Protein AF-0000000073350970 (afdb_homodimer)

Sequence (680 aa):
MDGVKKIGEEFYSSGGSGTGPIFPALKRLSLVNMWSLVEWMIPATVAGGVQAALPCLEELYMSWSPELRSCDALSHIPGEFHASATSLKYLTILGCSSLTSIPSLQNCTALEVLSIYKCYNVVSIILELHSLKSVFIYRCGKATVRVSWPLSRANVKDLKVKDCRKPLFFYDDDDLHGGELWPSRLQSLVSSFCNYFNSVPNGLNRRLHSLIQLEISFCQNLSHIPEDFFCGLNQLRVLKIGSFSEELEAFPGMNSIHHLGGSLKKLKIFGWKNLKSLPHQLQHLTSLVKLKIFYFDGEEFDEALPDWLANLSSLQELTICYCKNFKYLPSSTACNASPNMDGVKKIGEEFYSSGGSGTGPIFPALKRLSLVNMWSLVEWMIPATVAGGVQAALPCLEELYMSWSPELRSCDALSHIPGEFHASATSLKYLTILGCSSLTSIPSLQNCTALEVLSIYKCYNVVSIILELHSLKSVFIYRCGKATVRVSWPLSRANVKDLKVKDCRKPLFFYDDDDLHGGELWPSRLQSLVSSFCNYFNSVPNGLNRRLHSLIQLEISFCQNLSHIPEDFFCGLNQLRVLKIGSFSEELEAFPGMNSIHHLGGSLKKLKIFGWKNLKSLPHQLQHLTSLVKLKIFYFDGEEFDEALPDWLANLSSLQELTICYCKNFKYLPSSTACNASPN

Organism: Populus trichocarpa (NCBI:txid3694)

Secondary structure (DSSP, 8-state):
-----EESHHHHS-SSS--S-SSTT--EEEEE--TT--EE------TTS---SSTT--EEEEE--TTTS-----S---S---TTGGG--EEEEE--TT--SPPP-TT-TT--EEEEES-TT--EEEE--TT--EEEEES-TTPEEEE---GGG----EEEEES-SSPEEE--SS--S------TT--EEEEES--S-SBPPTTGGGG-TT-SEEEEE--TT--B--TTTTTT-TT--EEEEE---TT-SS-TT-TTGGGGTTT--EEEEE--TT--S--GGGGG-TT--EEEEE----TTS-SB--GGGGG-TT--EEEEES-TT--BPPPGGGG-----/-----EE-HHHHS-SSS--S-SSTT--EEEEE--TT--EE------TTS---SSTT--EEEEE--TTTS---------S---TTGGG--EEEEE--TT--SPPP-TT-TT--EEEEES-TT--EEEE--TT--EEEEES-TTPEEEE-S-GGG----EEEEES-SSPEEE--SS--S------TT--EEEEES--S-SBPPTTGGGG-TT-SEEEEE--TT--B--TTTTTT-TT--EEEEE---TT-SS-TT-TTGGGGTTT--EEEEE--TT--S--GGGGG-TT--EEEEE----TTS-SB--GGGGG-TT--EEEEES-TT--BPPPSGGG-----

pLDDT: mean 75.43, std 18.48, range [21.09, 98.69]

Nearest PDB structures (foldseek):
  3zyi-assembly1_A  TM=5.282E-01  e=8.099E-05  Homo sapiens
  7t9i-assembly1_R  TM=5.769E-01  e=1.220E-02  Homo sapiens
  5o0o-assembly1_D  TM=5.658E-01  e=1.280E-02  Mus musculus
  7utz-assembly1_R  TM=4.359E-01  e=6.598E-03  Homo sapiens
  8fvu-assembly1_B  TM=2.741E-01  e=6.393E-02  Homo sapiens

Foldseek 3Di:
DAFAQEAEPVVLDPVDPDLDAPCAPDAEDAAEQSLRHAEYAQYAPPPPRRPRNYQRHAEYHYEHAVPPDVSLGPLDHDDANHLRLCRHAYYEDYQQCNHQADHDCVSNQNHAEYYYYNNQNHQEAEAAHLNYAEYEYENNANYAYEYAYCLVRRNHAYYAHEQYAYDYHYDNVPDPPPPPSDRLNHAYYYYYNYQPDQEDDPCPLVSPLNYQEYADENHQNHDEYALCNCPNNAQHAYYHYDDYHPVDQEDHNLNNVLSNLPHYAEYEYEYDQNHQEDPPSCLNNLNYAEYEYYQQAHPNHDLDHEQSVVSNVNHNYYHYYNHPSPPYYHDPPPPPPDPD/DAFAQEAEPVVLDPVDPDLDAPCAPDAEDAAEQSLNHQEYDQYAPPPPRRPRNYQRHAEYHYEHAVPPDVSLGPLDHDDAVHLRLCRHAYYEDYQQCNHQADHDCVSNQNHAEYYYYNNQNHQEAEAAHQNYAEYEYENNANYAYEYAYCLVRRNHAYYEHEQYAYDYHYDNVPDPPPPRSDRLNHAYYYYYNYQPDQEDDPCPLVSPLNYQEYADENHQNHDEYALCNCPNNAQHAYYHYDDYHPVDQEDHNLNNVLSNLPHYAEYEYEYDQNHQEDPPSCLNNLNYAEYEYYQQAHPNHDLDHALSVVSNVNHNYYHYYNHPSPNYYHDNPPPPPDPD

Radius of gyration: 28.52 Å; Cα contacts (8 Å, |Δi|>4): 1911; chains: 2; bounding box: 85×72×52 Å

Solvent-accessible surface area (backbone atoms only — not comparable to full-atom values): 31911 Å² total; per-residue (Å²): 137,86,26,21,35,49,38,37,55,69,30,51,40,38,80,46,90,68,71,68,44,41,37,68,46,23,27,32,45,34,45,30,37,47,55,31,30,33,32,48,39,62,61,50,48,48,88,89,71,53,52,44,38,52,70,44,31,27,32,42,37,39,34,31,69,51,90,80,48,83,45,67,26,41,38,41,57,55,58,55,52,21,73,47,39,46,50,26,27,35,42,35,43,28,27,34,47,40,18,44,57,70,57,55,58,81,39,31,65,45,25,27,34,42,35,42,30,42,24,46,45,19,44,49,45,77,47,67,65,60,48,30,29,32,40,37,38,30,38,25,43,55,19,37,38,34,35,53,36,56,48,91,59,45,52,37,28,32,44,33,41,28,36,27,58,43,60,80,40,63,44,47,88,78,67,74,68,75,70,83,62,59,39,59,58,25,28,30,43,35,41,29,45,32,55,62,42,46,52,56,66,86,65,52,33,76,40,33,46,49,20,30,33,42,31,48,22,46,17,53,45,26,69,43,40,50,51,60,45,40,42,64,32,61,50,25,30,34,41,32,38,33,21,48,21,68,85,38,51,60,78,61,31,49,80,23,47,51,63,29,18,81,39,28,31,34,40,36,41,34,39,40,65,50,28,37,63,78,67,72,55,60,42,50,33,38,48,22,30,32,44,34,43,32,36,49,46,9,89,68,21,55,41,44,45,58,41,49,60,43,48,32,61,47,26,28,32,43,34,45,28,41,31,36,35,45,47,29,51,37,30,50,64,70,69,76,72,73,88,119,136,85,26,24,35,51,38,37,55,68,30,50,42,35,82,46,90,70,73,66,45,42,37,67,47,22,28,32,43,33,44,30,37,46,55,32,28,31,32,50,39,62,61,50,49,49,86,88,72,54,53,44,40,51,70,44,31,27,32,42,37,39,34,31,68,50,89,84,48,84,43,65,28,41,40,40,57,55,60,55,52,21,72,49,39,46,50,26,26,35,42,36,43,28,25,35,46,40,19,45,57,69,56,55,58,80,38,31,66,44,25,26,34,44,35,42,30,42,23,47,44,20,44,49,44,76,44,66,65,60,47,30,29,30,41,38,40,30,38,24,44,55,20,38,37,37,36,53,36,57,47,90,61,44,51,37,28,32,44,35,42,28,36,26,58,41,60,80,40,63,46,49,86,78,68,76,66,76,70,81,64,61,40,59,58,24,27,30,42,35,42,28,44,33,55,61,43,46,52,56,66,84,66,51,32,77,39,33,47,49,20,31,33,43,32,48,22,45,17,52,45,26,69,42,41,51,52,59,47,39,42,64,32,61,49,24,29,35,40,32,38,34,22,46,21,68,84,40,53,60,79,60,34,50,80,22,47,50,63,29,19,83,38,28,31,35,40,36,40,34,40,38,63,50,28,36,62,78,70,73,56,58,43,50,33,37,48,23,30,33,42,33,44,31,36,51,46,10,88,67,23,56,42,44,43,57,37,50,60,42,49,33,62,47,26,26,31,44,33,46,27,40,31,37,34,44,46,28,51,37,29,50,64,64,71,78,69,72,90,118

Structure (mmCIF, N/CA/C/O backbone):
data_AF-0000000073350970-model_v1
#
loop_
_entity.id
_entity.type
_entity.pdbx_description
1 polymer 'Uncharacterized protein'
#
loop_
_atom_site.group_PDB
_atom_site.id
_atom_site.type_symbol
_atom_site.label_atom_id
_atom_site.label_alt_id
_atom_site.label_comp_id
_atom_site.label_asym_id
_atom_site.label_entity_id
_atom_site.label_seq_id
_atom_site.pdbx_PDB_ins_code
_atom_site.Cartn_x
_atom_site.Cartn_y
_atom_site.Cartn_z
_atom_site.occupancy
_atom_site.B_iso_or_equiv
_atom_site.auth_seq_id
_atom_site.auth_comp_id
_atom_site.auth_asym_id
_atom_site.auth_atom_id
_atom_site.pdbx_PDB_model_num
ATOM 1 N N . MET A 1 1 ? -26.969 -4.918 -21.438 1 34.41 1 MET A N 1
ATOM 2 C CA . MET A 1 1 ? -27.656 -5.699 -20.406 1 34.41 1 MET A CA 1
ATOM 3 C C . MET A 1 1 ? -27.188 -5.32 -19.016 1 34.41 1 MET A C 1
ATOM 5 O O . MET A 1 1 ? -25.984 -5.121 -18.797 1 34.41 1 MET A O 1
ATOM 9 N N . ASP A 1 2 ? -28.047 -4.82 -18.062 1 42.97 2 ASP A N 1
ATOM 10 C CA . ASP A 1 2 ? -28 -3.879 -16.953 1 42.97 2 ASP A CA 1
ATOM 11 C C . ASP A 1 2 ? -27.453 -4.543 -15.688 1 42.97 2 ASP A C 1
ATOM 13 O O . ASP A 1 2 ? -27.938 -5.598 -15.273 1 42.97 2 ASP A O 1
ATOM 17 N N . GLY A 1 3 ? -26.219 -4.562 -15.391 1 50.25 3 GLY A N 1
ATOM 18 C CA . GLY A 1 3 ? -25.531 -5.047 -14.203 1 50.25 3 GLY A CA 1
ATOM 19 C C . GLY A 1 3 ? -26.266 -4.75 -12.914 1 50.25 3 GLY A C 1
ATOM 20 O O . GLY A 1 3 ? -27.328 -4.117 -12.938 1 50.25 3 GLY A O 1
ATOM 21 N N . VAL A 1 4 ? -25.969 -5.348 -11.82 1 55.94 4 VAL A N 1
ATOM 22 C CA . VAL A 1 4 ? -26.625 -5.195 -10.523 1 55.94 4 VAL A CA 1
ATOM 23 C C . VAL A 1 4 ? -26.828 -3.711 -10.227 1 55.94 4 VAL A C 1
ATOM 25 O O . VAL A 1 4 ? -25.859 -2.959 -10.109 1 55.94 4 VAL A O 1
ATOM 28 N N . LYS A 1 5 ? -28.094 -3.424 -10.352 1 61.62 5 LYS A N 1
ATOM 29 C CA . LYS A 1 5 ? -28.406 -2.012 -10.141 1 61.62 5 LYS A CA 1
ATOM 30 C C . LYS A 1 5 ? -28.719 -1.733 -8.672 1 61.62 5 LYS A C 1
ATOM 32 O O . LYS A 1 5 ? -28.5 -0.621 -8.188 1 61.62 5 LYS A O 1
ATOM 37 N N . LYS A 1 6 ? -29.312 -2.881 -8.055 1 60.69 6 LYS A N 1
ATOM 38 C CA . LYS A 1 6 ? -29.75 -2.631 -6.684 1 60.69 6 LYS A CA 1
ATOM 39 C C . LYS A 1 6 ? -29.359 -3.787 -5.766 1 60.69 6 LYS A C 1
ATOM 41 O O . LYS A 1 6 ? -29.531 -4.953 -6.129 1 60.69 6 LYS A O 1
ATOM 46 N N . ILE A 1 7 ? -28.594 -3.449 -4.801 1 61.44 7 ILE A N 1
ATOM 47 C CA . ILE A 1 7 ? -28.391 -4.414 -3.723 1 61.44 7 ILE A CA 1
ATOM 48 C C . ILE A 1 7 ? -29.375 -4.117 -2.582 1 61.44 7 ILE A C 1
ATOM 50 O O . ILE A 1 7 ? -29.266 -3.078 -1.927 1 61.44 7 ILE A O 1
ATOM 54 N N . GLY A 1 8 ? -30.531 -4.719 -2.688 1 58.44 8 GLY A N 1
ATOM 55 C CA . GLY A 1 8 ? -31.547 -4.559 -1.656 1 58.44 8 GLY A CA 1
ATOM 56 C C . GLY A 1 8 ? -31.812 -5.836 -0.876 1 58.44 8 GLY A C 1
ATOM 57 O O . GLY A 1 8 ? -30.938 -6.703 -0.785 1 58.44 8 GLY A O 1
ATOM 58 N N . GLU A 1 9 ? -32.969 -5.934 -0.217 1 57.69 9 GLU A N 1
ATOM 59 C CA . GLU A 1 9 ? -33.438 -7.043 0.614 1 57.69 9 GLU A CA 1
ATOM 60 C C . GLU A 1 9 ? -33.281 -8.375 -0.115 1 57.69 9 GLU A C 1
ATOM 62 O O . GLU A 1 9 ? -32.938 -9.391 0.498 1 57.69 9 GLU A O 1
ATOM 67 N N . GLU A 1 10 ? -33.5 -8.195 -1.352 1 55.75 10 GLU A N 1
ATOM 68 C CA . GLU A 1 10 ? -33.469 -9.398 -2.178 1 55.75 10 GLU A CA 1
ATOM 69 C C . GLU A 1 10 ? -32.094 -10 -2.25 1 55.75 10 GLU A C 1
ATOM 71 O O . GLU A 1 10 ? -31.938 -11.211 -2.459 1 55.75 10 GLU A O 1
ATOM 76 N N . PHE A 1 11 ? -31.141 -9.062 -2.072 1 58.06 11 PHE A N 1
ATOM 77 C CA . PHE A 1 11 ? -29.75 -9.492 -2.127 1 58.06 11 PHE A CA 1
ATOM 78 C C . PHE A 1 11 ? -29.391 -10.352 -0.919 1 58.06 11 PHE A C 1
ATOM 80 O O . PHE A 1 11 ? -28.562 -11.25 -1.015 1 58.06 11 PHE A O 1
ATOM 87 N N . TYR A 1 12 ? -30.156 -9.906 0.062 1 54.31 12 TYR A N 1
ATOM 88 C CA . TYR A 1 12 ? -29.844 -10.539 1.337 1 54.31 12 TYR A CA 1
ATOM 89 C C . TYR A 1 12 ? -30.859 -11.633 1.673 1 54.31 12 TYR A C 1
ATOM 91 O O . TYR A 1 12 ? -30.672 -12.391 2.627 1 54.31 12 TYR A O 1
ATOM 99 N N . SER A 1 13 ? -32.156 -11.57 1.002 1 49.06 13 SER A N 1
ATOM 100 C CA . SER A 1 13 ? -33.25 -12.484 1.343 1 49.06 13 SER A CA 1
ATOM 101 C C . SER A 1 13 ? -33.062 -13.844 0.676 1 49.06 13 SER A C 1
ATOM 103 O O . SER A 1 13 ? -32.594 -13.922 -0.458 1 49.06 13 SER A O 1
ATOM 105 N N . SER A 1 14 ? -32.688 -14.805 1.421 1 43.72 14 SER A N 1
ATOM 106 C CA . SER A 1 14 ? -32.75 -16.188 0.979 1 43.72 14 SER A CA 1
ATOM 107 C C . SER A 1 14 ? -34.062 -16.484 0.232 1 43.72 14 SER A C 1
ATOM 109 O O . SER A 1 14 ? -35.125 -16.125 0.693 1 43.72 14 SER A O 1
ATOM 111 N N . GLY A 1 15 ? -34.219 -16.219 -1.058 1 41.06 15 GLY A N 1
ATOM 112 C CA . GLY A 1 15 ? -35.438 -16.781 -1.586 1 41.06 15 GLY A CA 1
ATOM 113 C C . GLY A 1 15 ? -36.031 -17.906 -0.727 1 41.06 15 GLY A C 1
ATOM 114 O O . GLY A 1 15 ? -37.125 -18.406 -0.992 1 41.06 15 GLY A O 1
ATOM 115 N N . GLY A 1 16 ? -35.062 -19.078 -0.448 1 39.28 16 GLY A N 1
ATOM 116 C CA . GLY A 1 16 ? -35.75 -20.203 0.184 1 39.28 16 GLY A CA 1
ATOM 117 C C . GLY A 1 16 ? -36.312 -19.844 1.542 1 39.28 16 GLY A C 1
ATOM 118 O O . GLY A 1 16 ? -36.031 -18.797 2.096 1 39.28 16 GLY A O 1
ATOM 119 N N . SER A 1 17 ? -37.25 -20.641 2.002 1 40.5 17 SER A N 1
ATOM 120 C CA . SER A 1 17 ? -38.031 -20.75 3.23 1 40.5 17 SER A CA 1
ATOM 121 C C . SER A 1 17 ? -37.156 -20.578 4.461 1 40.5 17 SER A C 1
ATOM 123 O O . SER A 1 17 ? -37.656 -20.516 5.586 1 40.5 17 SER A O 1
ATOM 125 N N . GLY A 1 18 ? -35.688 -20.938 4.48 1 44.78 18 GLY A N 1
ATOM 126 C CA . GLY A 1 18 ? -35.094 -21.047 5.797 1 44.78 18 GLY A CA 1
ATOM 127 C C . GLY A 1 18 ? -34.594 -19.703 6.328 1 44.78 18 GLY A C 1
ATOM 128 O O . GLY A 1 18 ? -34.375 -18.766 5.559 1 44.78 18 GLY A O 1
ATOM 129 N N . THR A 1 19 ? -34.938 -19.266 7.57 1 49.09 19 THR A N 1
ATOM 130 C CA . THR A 1 19 ? -34.875 -18.156 8.523 1 49.09 19 THR A CA 1
ATOM 131 C C . THR A 1 19 ? -33.406 -17.812 8.828 1 49.09 19 THR A C 1
ATOM 133 O O . THR A 1 19 ? -33.125 -16.922 9.641 1 49.09 19 THR A O 1
ATOM 136 N N . GLY A 1 20 ? -32.281 -18.609 8.266 1 57.03 20 GLY A N 1
ATOM 137 C CA . GLY A 1 20 ? -31 -18.281 8.891 1 57.03 20 GLY A CA 1
ATOM 138 C C . GLY A 1 20 ? -30.156 -17.344 8.047 1 57.03 20 GLY A C 1
ATOM 139 O O . GLY A 1 20 ? -30.469 -17.109 6.879 1 57.03 20 GLY A O 1
ATOM 140 N N . PRO A 1 21 ? -29.156 -16.688 8.672 1 62.91 21 PRO A N 1
ATOM 141 C CA . PRO A 1 21 ? -28.266 -15.75 7.984 1 62.91 21 PRO A CA 1
ATOM 142 C C . PRO A 1 21 ? -27.422 -16.422 6.906 1 62.91 21 PRO A C 1
ATOM 144 O O . PRO A 1 21 ? -27.031 -17.594 7.051 1 62.91 21 PRO A O 1
ATOM 147 N N . ILE A 1 22 ? -27.297 -15.906 5.633 1 65.25 22 ILE A N 1
ATOM 148 C CA . ILE A 1 22 ? -26.516 -16.391 4.504 1 65.25 22 ILE A CA 1
ATOM 149 C C . ILE A 1 22 ? -25.031 -16.484 4.895 1 65.25 22 ILE A C 1
ATOM 151 O O . ILE A 1 22 ? -24.359 -17.469 4.609 1 65.25 22 ILE A O 1
ATOM 155 N N . PHE A 1 23 ? -24.453 -15.367 5.566 1 74.5 23 PHE A N 1
ATOM 156 C CA . PHE A 1 23 ? -23.078 -15.344 6.035 1 74.5 23 PHE A CA 1
ATOM 157 C C . PHE A 1 23 ? -23.016 -15.047 7.527 1 74.5 23 PHE A C 1
ATOM 159 O O . PHE A 1 23 ? -22.766 -13.914 7.934 1 74.5 23 PHE A O 1
ATOM 166 N N . PRO A 1 24 ? -23.234 -16.094 8.266 1 75 24 PRO A N 1
ATOM 167 C CA . PRO A 1 24 ? -23.375 -15.859 9.703 1 75 24 PRO A CA 1
ATOM 168 C C . PRO A 1 24 ? -22.109 -15.32 10.352 1 75 24 PRO A C 1
ATOM 170 O O . PRO A 1 24 ? -22.172 -14.656 11.391 1 75 24 PRO A O 1
ATOM 173 N N . ALA A 1 25 ? -20.969 -15.555 9.625 1 83.38 25 ALA A N 1
ATOM 174 C CA . ALA A 1 25 ? -19.719 -15.156 10.273 1 83.38 25 ALA A CA 1
ATOM 175 C C . ALA A 1 25 ? -19.062 -14 9.523 1 83.38 25 ALA A C 1
ATOM 177 O O . ALA A 1 25 ? -17.953 -13.586 9.875 1 83.38 25 ALA A O 1
ATOM 178 N N . LEU A 1 26 ? -19.688 -13.398 8.594 1 84.81 26 LEU A N 1
ATOM 179 C CA . LEU A 1 26 ? -19.062 -12.383 7.746 1 84.81 26 LEU A CA 1
ATOM 180 C C . LEU A 1 26 ? -18.844 -11.086 8.516 1 84.81 26 LEU A C 1
ATOM 182 O O . LEU A 1 26 ? -19.781 -10.516 9.055 1 84.81 26 LEU A O 1
ATOM 186 N N . LYS A 1 27 ? -17.656 -10.734 8.523 1 89.94 27 LYS A N 1
ATOM 187 C CA . LYS A 1 27 ? -17.312 -9.523 9.258 1 89.94 27 LYS A CA 1
ATOM 188 C C . LYS A 1 27 ? -16.953 -8.383 8.305 1 89.94 27 LYS A C 1
ATOM 190 O O . LYS A 1 27 ? -17.172 -7.215 8.633 1 89.94 27 LYS A O 1
ATOM 195 N N . ARG A 1 28 ? -16.469 -8.758 7.191 1 92.25 28 ARG A N 1
ATOM 196 C CA . ARG A 1 28 ? -16.031 -7.746 6.238 1 92.25 28 ARG A CA 1
ATOM 197 C C . ARG A 1 28 ? -16.594 -8.031 4.848 1 92.25 28 ARG A C 1
ATOM 199 O O . ARG A 1 28 ? -16.438 -9.133 4.32 1 92.25 28 ARG A O 1
ATOM 206 N N . LEU A 1 29 ? -17.25 -7.027 4.324 1 86.56 29 LEU A N 1
ATOM 207 C CA . LEU A 1 29 ? -17.766 -7.102 2.965 1 86.56 29 LEU A CA 1
ATOM 208 C C . LEU A 1 29 ? -17.203 -5.984 2.1 1 86.56 29 LEU A C 1
ATOM 210 O O . LEU A 1 29 ? -17.25 -4.812 2.482 1 86.56 29 LEU A O 1
ATOM 214 N N . SER A 1 30 ? -16.578 -6.32 1.065 1 88.81 30 SER A N 1
ATOM 215 C CA . SER A 1 30 ? -16.016 -5.355 0.124 1 88.81 30 SER A CA 1
ATOM 216 C C . SER A 1 30 ? -16.656 -5.484 -1.252 1 88.81 30 SER A C 1
ATOM 218 O O . SER A 1 30 ? -16.641 -6.559 -1.857 1 88.81 30 SER A O 1
ATOM 220 N N . LEU A 1 31 ? -17.25 -4.461 -1.691 1 82.19 31 LEU A N 1
ATOM 221 C CA . LEU A 1 31 ? -17.828 -4.363 -3.027 1 82.19 31 LEU A CA 1
ATOM 222 C C . LEU A 1 31 ? -17.031 -3.402 -3.896 1 82.19 31 LEU A C 1
ATOM 224 O O . LEU A 1 31 ? -17.031 -2.193 -3.654 1 82.19 31 LEU A O 1
ATOM 228 N N . VAL A 1 32 ? -16.359 -3.977 -4.875 1 82.38 32 VAL A N 1
ATOM 229 C CA . VAL A 1 32 ? -15.43 -3.172 -5.656 1 82.38 32 VAL A CA 1
ATOM 230 C C . VAL A 1 32 ? -15.836 -3.199 -7.129 1 82.38 32 VAL A C 1
ATOM 232 O O . VAL A 1 32 ? -16.062 -4.27 -7.695 1 82.38 32 VAL A O 1
ATOM 235 N N . ASN A 1 33 ? -16.031 -1.998 -7.715 1 78 33 ASN A N 1
ATOM 236 C CA . ASN A 1 33 ? -16.297 -1.802 -9.133 1 78 33 ASN A CA 1
ATOM 237 C C . ASN A 1 33 ? -17.531 -2.598 -9.586 1 78 33 ASN A C 1
ATOM 239 O O . ASN A 1 33 ? -17.469 -3.322 -10.578 1 78 33 ASN A O 1
ATOM 243 N N . MET A 1 34 ? -18.469 -2.441 -8.734 1 72.19 34 MET A N 1
ATOM 244 C CA . MET A 1 34 ? -19.766 -2.949 -9.148 1 72.19 34 MET A CA 1
ATOM 245 C C . MET A 1 34 ? -20.5 -1.922 -10 1 72.19 34 MET A C 1
ATOM 247 O O . MET A 1 34 ? -21.406 -1.24 -9.516 1 72.19 34 MET A O 1
ATOM 251 N N . TRP A 1 35 ? -20.156 -1.817 -11.234 1 64.44 35 TRP A N 1
ATOM 252 C CA . TRP A 1 35 ? -20.469 -0.696 -12.109 1 64.44 35 TRP A CA 1
ATOM 253 C C . TRP A 1 35 ? -21.969 -0.587 -12.328 1 64.44 35 TRP A C 1
ATOM 255 O O . TRP A 1 35 ? -22.5 0.501 -12.594 1 64.44 35 TRP A O 1
ATOM 265 N N . SER A 1 36 ? -22.656 -1.612 -12.227 1 62.97 36 SER A N 1
ATOM 266 C CA . SER A 1 36 ? -24.078 -1.559 -12.523 1 62.97 36 SER A CA 1
ATOM 267 C C . SER A 1 36 ? -24.891 -1.263 -11.273 1 62.97 36 SER A C 1
ATOM 269 O O . SER A 1 36 ? -26.109 -1.073 -11.344 1 62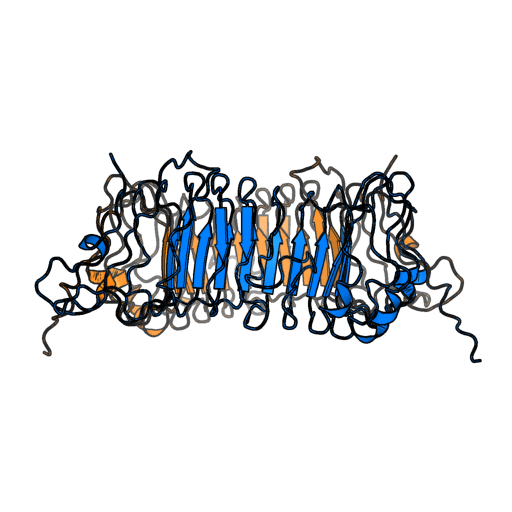.97 36 SER A O 1
ATOM 271 N N . LEU A 1 37 ? -24.094 -1.132 -10.148 1 64.5 37 LEU A N 1
ATOM 272 C CA . LEU A 1 37 ? -24.812 -0.948 -8.891 1 64.5 37 LEU A CA 1
ATOM 273 C C . LEU A 1 37 ? -25.25 0.503 -8.727 1 64.5 37 LEU A C 1
ATOM 275 O O . LEU A 1 37 ? -24.422 1.413 -8.742 1 64.5 37 LEU A O 1
ATOM 279 N N . VAL A 1 38 ? -26.531 0.723 -8.742 1 63 38 VAL A N 1
ATOM 280 C CA . VAL A 1 38 ? -27.078 2.072 -8.641 1 63 38 VAL A CA 1
ATOM 281 C C . VAL A 1 38 ? -27.531 2.334 -7.203 1 63 38 VAL A C 1
ATOM 283 O O . VAL A 1 38 ? -27.453 3.467 -6.719 1 63 38 VAL A O 1
ATOM 286 N N . GLU A 1 39 ? -28.047 1.28 -6.582 1 61.38 39 GLU A N 1
ATOM 287 C CA . GLU A 1 39 ? -28.578 1.45 -5.234 1 61.38 39 GLU A CA 1
ATOM 288 C C . GLU A 1 39 ? -28.109 0.325 -4.312 1 61.38 39 GLU A C 1
ATOM 290 O O . GLU A 1 39 ? -28.109 -0.843 -4.707 1 61.38 39 GLU A O 1
ATOM 295 N N . TRP A 1 40 ? -27.578 0.795 -3.205 1 62.94 40 TRP A N 1
ATOM 296 C CA . TRP A 1 40 ? -27.188 -0.178 -2.191 1 62.94 40 TRP A CA 1
ATOM 297 C C . TRP A 1 40 ? -28 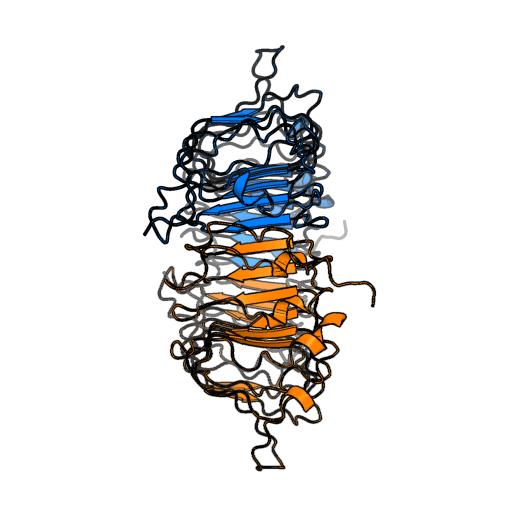0.015 -0.914 1 62.94 40 TRP A C 1
ATOM 299 O O . TRP A 1 40 ? -28.172 1.142 -0.445 1 62.94 40 TRP A O 1
ATOM 309 N N . MET A 1 41 ? -28.859 -0.946 -0.668 1 58.66 41 MET A N 1
ATOM 310 C CA . MET A 1 41 ? -29.594 -0.885 0.589 1 58.66 41 MET A CA 1
ATOM 311 C C . MET A 1 41 ? -29.062 -1.901 1.588 1 58.66 41 MET A C 1
ATOM 313 O O . MET A 1 41 ? -28.797 -3.051 1.229 1 58.66 41 MET A O 1
ATOM 317 N N . ILE A 1 42 ? -28.5 -1.515 2.637 1 55.12 42 ILE A N 1
ATOM 318 C CA . ILE A 1 42 ? -28.125 -2.418 3.717 1 55.12 42 ILE A CA 1
ATOM 319 C C . ILE A 1 42 ? -29.375 -3 4.371 1 55.12 42 ILE A C 1
ATOM 321 O O . ILE A 1 42 ? -30.344 -2.275 4.637 1 55.12 42 ILE A O 1
ATOM 325 N N . PRO A 1 43 ? -29.516 -4.324 4.402 1 50.38 43 PRO A N 1
ATOM 326 C CA . PRO A 1 43 ? -30.75 -4.93 4.895 1 50.38 43 PRO A CA 1
ATOM 327 C C . PRO A 1 43 ? -31.172 -4.391 6.258 1 50.38 43 PRO A C 1
ATOM 329 O O . PRO A 1 43 ? -30.328 -4.113 7.105 1 50.38 43 PRO A O 1
ATOM 332 N N . ALA A 1 44 ? -32.281 -3.607 6.238 1 45.22 44 ALA A N 1
ATOM 333 C CA . ALA A 1 44 ? -33 -3.256 7.469 1 45.22 44 ALA A CA 1
ATOM 334 C C . ALA A 1 44 ? -33.281 -4.496 8.312 1 45.22 44 ALA A C 1
ATOM 336 O O . ALA A 1 44 ? -33.438 -5.598 7.777 1 45.22 44 ALA A O 1
ATOM 337 N N . THR A 1 45 ? -32.625 -4.543 9.508 1 46.44 45 THR A N 1
ATOM 338 C CA . THR A 1 45 ? -33.25 -5.539 10.375 1 46.44 45 THR A CA 1
ATOM 339 C C . THR A 1 45 ? -34.75 -5.586 10.164 1 46.44 45 THR A C 1
ATOM 341 O O . THR A 1 45 ? -35.406 -4.543 10.125 1 46.44 45 THR A O 1
ATOM 344 N N . VAL A 1 46 ? -35.219 -6.406 9.266 1 41.31 46 VAL A N 1
ATOM 345 C CA . VAL A 1 46 ? -36.656 -6.504 9.117 1 41.31 46 VAL A CA 1
ATOM 346 C C . VAL A 1 46 ? -37.312 -6.59 10.5 1 41.31 46 VAL A C 1
ATOM 348 O O . VAL A 1 46 ? -36.812 -7.285 11.383 1 41.31 46 VAL A O 1
ATOM 351 N N . ALA A 1 47 ? -38.094 -5.684 10.93 1 38.94 47 ALA A N 1
ATOM 352 C CA . ALA A 1 47 ? -38.906 -5.762 12.141 1 38.94 47 ALA A CA 1
ATOM 353 C C . ALA A 1 47 ? -39.25 -7.211 12.469 1 38.94 47 ALA A C 1
ATOM 355 O O . ALA A 1 47 ? -39.344 -7.586 13.641 1 38.94 47 ALA A O 1
ATOM 356 N N . GLY A 1 48 ? -39.969 -8.016 11.664 1 40.69 48 GLY A N 1
ATOM 357 C CA . GLY A 1 48 ? -40.844 -9.141 11.898 1 40.69 48 GLY A CA 1
ATOM 358 C C . GLY A 1 48 ? -40.125 -10.477 11.883 1 40.69 48 GLY A C 1
ATOM 359 O O . GLY A 1 48 ? -40.719 -11.5 11.539 1 40.69 48 GLY A O 1
ATOM 360 N N . GLY A 1 49 ? -38.781 -10.766 12.422 1 41.94 49 GLY A N 1
ATOM 361 C CA . GLY A 1 49 ? -38.125 -12.047 12.586 1 41.94 49 GLY A CA 1
ATOM 362 C C . GLY A 1 49 ? -37.031 -12.281 11.57 1 41.94 49 GLY A C 1
ATOM 363 O O . GLY A 1 49 ? -36.469 -13.383 11.492 1 41.94 49 GLY A O 1
ATOM 364 N N . VAL A 1 50 ? -37.062 -11.672 10.438 1 43.81 50 VAL A N 1
ATOM 365 C CA . VAL A 1 50 ? -36.094 -12.008 9.398 1 43.81 50 VAL A CA 1
ATOM 366 C C . VAL A 1 50 ? -34.688 -11.602 9.859 1 43.81 50 VAL A C 1
ATOM 368 O O . VAL A 1 50 ? -34.469 -10.453 10.25 1 43.81 50 VAL A O 1
ATOM 371 N N . GLN A 1 51 ? -33.875 -12.555 10.398 1 49.31 51 GLN A N 1
ATOM 372 C CA . GLN A 1 51 ? -32.469 -12.516 10.82 1 49.31 51 GLN A CA 1
ATOM 373 C C . GLN A 1 51 ? -31.641 -11.695 9.852 1 49.31 51 GLN A C 1
ATOM 375 O O . GLN A 1 51 ? -31.844 -11.766 8.633 1 49.31 51 GLN A O 1
ATOM 380 N N . ALA A 1 52 ? -30.969 -10.727 10.297 1 57.88 52 ALA A N 1
ATOM 381 C CA . ALA A 1 52 ? -30.016 -9.867 9.609 1 57.88 52 ALA A CA 1
ATOM 382 C C . ALA A 1 52 ? -29.125 -10.68 8.664 1 57.88 52 ALA A C 1
ATOM 384 O O . ALA A 1 52 ? -28.609 -11.742 9.039 1 57.88 52 ALA A O 1
ATOM 385 N N . ALA A 1 53 ? -29.203 -10.484 7.32 1 62.88 53 ALA A N 1
ATOM 386 C CA . ALA A 1 53 ? -28.391 -11.164 6.316 1 62.88 53 ALA A CA 1
ATOM 387 C C . ALA A 1 53 ? -26.922 -11.172 6.711 1 62.88 53 ALA A C 1
ATOM 389 O O . ALA A 1 53 ? -26.219 -12.164 6.508 1 62.88 53 ALA A O 1
ATOM 390 N N . LEU A 1 54 ? -26.453 -10.031 7.477 1 71.62 54 LEU A N 1
ATOM 391 C CA . LEU A 1 54 ? -25.062 -9.906 7.887 1 71.62 54 LEU A CA 1
ATOM 392 C C . LEU A 1 54 ? -24.953 -9.453 9.336 1 71.62 54 LEU A C 1
ATOM 394 O O . LEU A 1 54 ? -24.531 -8.328 9.617 1 71.62 54 LEU A O 1
ATOM 398 N N . PRO A 1 55 ? -25.344 -10.297 10.234 1 73.19 55 PRO A N 1
ATOM 399 C CA . PRO A 1 55 ? -25.453 -9.891 11.633 1 73.19 55 PRO A CA 1
ATOM 400 C C . PRO A 1 55 ? -24.109 -9.492 12.242 1 73.19 55 PRO A C 1
ATOM 402 O O . PRO A 1 55 ? -24.062 -8.711 13.195 1 73.19 55 PRO A O 1
ATOM 405 N N . CYS A 1 56 ? -23.031 -9.953 11.641 1 79.5 56 CYS A N 1
ATOM 406 C CA . CYS A 1 56 ? -21.719 -9.719 12.25 1 79.5 56 CYS A CA 1
ATOM 407 C C . CYS A 1 56 ? -20.891 -8.742 11.422 1 79.5 56 CYS A C 1
ATOM 409 O O . CYS A 1 56 ? -19.688 -8.609 11.633 1 79.5 56 CYS A O 1
ATOM 411 N N . LEU A 1 57 ? -21.5 -8.008 10.547 1 82.31 57 LEU A N 1
ATOM 412 C CA . LEU A 1 57 ? -20.734 -7.141 9.656 1 82.31 57 LEU A CA 1
ATOM 413 C C . LEU A 1 57 ? -20.125 -5.977 10.43 1 82.31 57 LEU A C 1
ATOM 415 O O . LEU A 1 57 ? -20.844 -5.195 11.055 1 82.31 57 LEU A O 1
ATOM 419 N N . GLU A 1 58 ? -18.906 -5.93 10.336 1 90.44 58 GLU A N 1
ATOM 420 C CA . GLU A 1 58 ? -18.188 -4.879 11.055 1 90.44 58 GLU A CA 1
ATOM 421 C C . GLU A 1 58 ? -17.547 -3.885 10.094 1 90.44 58 GLU A C 1
ATOM 423 O O . GLU A 1 58 ? -17.328 -2.725 10.445 1 90.44 58 GLU A O 1
ATOM 428 N N . GLU A 1 59 ? -17.25 -4.352 8.953 1 92.31 59 GLU A N 1
ATOM 429 C CA . GLU A 1 59 ? -16.547 -3.51 7.996 1 92.31 59 GLU A CA 1
ATOM 430 C C . GLU A 1 59 ? -17.188 -3.578 6.613 1 92.31 59 GLU A C 1
ATOM 432 O O . GLU A 1 59 ? -17.406 -4.668 6.078 1 92.31 59 GLU A O 1
ATOM 437 N N . LEU A 1 60 ? -17.5 -2.422 6.133 1 86.19 60 LEU A N 1
ATOM 438 C CA . LEU A 1 60 ? -18.031 -2.297 4.781 1 86.19 60 LEU A CA 1
ATOM 439 C C . LEU A 1 60 ? -17.125 -1.422 3.918 1 86.19 60 LEU A C 1
ATOM 441 O O . LEU A 1 60 ? -16.797 -0.299 4.301 1 86.19 60 LEU A O 1
ATOM 445 N N . TYR A 1 61 ? -16.719 -2.006 2.865 1 88.75 61 TYR A N 1
ATOM 446 C CA . TYR A 1 61 ? -15.859 -1.312 1.911 1 88.75 61 TYR A CA 1
ATOM 447 C C . TYR A 1 61 ? -16.516 -1.243 0.537 1 88.75 61 TYR A C 1
ATOM 449 O O . TYR A 1 61 ? -16.828 -2.275 -0.057 1 88.75 61 TYR A O 1
ATOM 457 N N . MET A 1 62 ? -16.703 -0.079 0.041 1 82.19 62 MET A N 1
ATOM 458 C CA . MET A 1 62 ? -17.281 0.146 -1.285 1 82.19 62 MET A CA 1
ATOM 459 C C . MET A 1 62 ? -16.328 0.98 -2.146 1 82.19 62 MET A C 1
ATOM 461 O O . MET A 1 62 ? -15.906 2.062 -1.738 1 82.19 62 MET A O 1
ATOM 465 N N . SER A 1 63 ? -15.977 0.469 -3.334 1 81.81 63 SER A N 1
ATOM 466 C CA . SER A 1 63 ? -15.016 1.184 -4.168 1 81.81 63 SER A CA 1
ATOM 467 C C . SER A 1 63 ? -15.422 1.145 -5.637 1 81.81 63 SER A C 1
ATOM 469 O O . SER A 1 63 ? -15.82 0.094 -6.148 1 81.81 63 SER A O 1
ATOM 471 N N . TRP A 1 64 ? -15.539 2.377 -6.273 1 72.12 64 TRP A N 1
ATOM 472 C CA . TRP A 1 64 ? -15.773 2.494 -7.711 1 72.12 64 TRP A CA 1
ATOM 473 C C . TRP A 1 64 ? -14.609 3.217 -8.391 1 72.12 64 TRP A C 1
ATOM 475 O O . TRP A 1 64 ? -14.156 4.262 -7.914 1 72.12 64 TRP A O 1
ATOM 485 N N . SER A 1 65 ? -13.664 2.588 -8.93 1 61.97 65 SER A N 1
ATOM 486 C CA . SER A 1 65 ? -12.531 3.248 -9.562 1 61.97 65 SER A CA 1
ATOM 487 C C . SER A 1 65 ? -12.961 3.998 -10.82 1 61.97 65 SER A C 1
ATOM 489 O O . SER A 1 65 ? -13.492 3.4 -11.758 1 61.97 65 SER A O 1
ATOM 491 N N . PRO A 1 66 ? -13.195 5.379 -10.781 1 51.66 66 PRO A N 1
ATOM 492 C CA . PRO A 1 66 ? -13.609 6.16 -11.953 1 51.66 66 PRO A CA 1
ATOM 493 C C . PRO A 1 66 ? -12.734 5.906 -13.172 1 51.66 66 PRO A C 1
ATOM 495 O O . PRO A 1 66 ? -13.156 6.164 -14.305 1 51.66 66 PRO A O 1
ATOM 498 N N . GLU A 1 67 ? -11.539 5.859 -13.078 1 51.16 67 GLU A N 1
ATOM 499 C CA . GLU A 1 67 ? -10.68 5.938 -14.258 1 51.16 67 GLU A CA 1
ATOM 500 C C . GLU A 1 67 ? -11.109 4.93 -15.32 1 51.16 67 GLU A C 1
ATOM 502 O O . GLU A 1 67 ? -10.695 5.02 -16.469 1 51.16 67 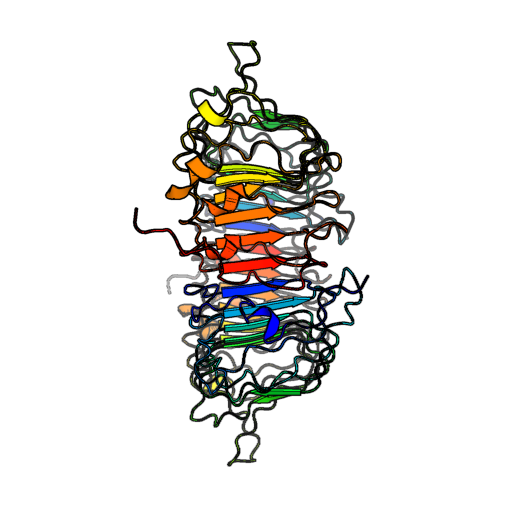GLU A O 1
ATOM 507 N N . LEU A 1 68 ? -11.648 3.773 -15.078 1 45 68 LEU A N 1
ATOM 508 C CA . LEU A 1 68 ? -11.898 2.822 -16.156 1 45 68 LEU A CA 1
ATOM 509 C C . LEU A 1 68 ? -13.242 3.105 -16.828 1 45 68 LEU A C 1
ATOM 511 O O . LEU A 1 68 ? -13.461 2.715 -17.984 1 45 68 LEU A O 1
ATOM 515 N N . ARG A 1 69 ? -14.414 3.367 -16.297 1 45.69 69 ARG A N 1
ATOM 516 C CA . ARG A 1 69 ? -15.672 3.734 -16.938 1 45.69 69 ARG A CA 1
ATOM 517 C C . ARG A 1 69 ? -16.484 4.684 -16.062 1 45.69 69 ARG A C 1
ATOM 519 O O . ARG A 1 69 ? -16.328 4.68 -14.828 1 45.69 69 ARG A O 1
ATOM 526 N N . SER A 1 70 ? -16.781 5.891 -16.609 1 42.16 70 SER A N 1
ATOM 527 C CA . SER A 1 70 ? -17.781 6.812 -16.062 1 42.16 70 SER A CA 1
ATOM 528 C C . SER A 1 70 ? -18.781 6.086 -15.188 1 42.16 70 SER A C 1
ATOM 530 O O . SER A 1 70 ? -19.562 5.262 -15.672 1 42.16 70 SER A O 1
ATOM 532 N N . CYS A 1 71 ? -18.359 5.508 -14.242 1 42.94 71 CYS A N 1
ATOM 533 C CA . CYS A 1 71 ? -19.406 4.836 -13.484 1 42.94 71 CYS A CA 1
ATOM 534 C C . CYS A 1 71 ? -20.406 5.84 -12.938 1 42.94 71 CYS A C 1
ATOM 536 O O . CYS A 1 71 ? -20.062 6.668 -12.086 1 42.94 71 CYS A O 1
ATOM 538 N N . ASP A 1 72 ? -21.188 6.238 -13.727 1 45.28 72 ASP A N 1
ATOM 539 C CA . ASP A 1 72 ? -22.391 6.988 -13.391 1 45.28 72 ASP A CA 1
ATOM 540 C C . ASP A 1 72 ? -23.141 6.344 -12.227 1 45.28 72 ASP A C 1
ATOM 542 O O . ASP A 1 72 ? -24.25 6.746 -11.891 1 45.28 72 ASP A O 1
ATOM 546 N N . ALA A 1 73 ? -22.562 5.23 -11.703 1 49.41 73 ALA A N 1
ATOM 547 C CA . ALA A 1 73 ? -23.672 4.418 -11.211 1 49.41 73 ALA A CA 1
ATOM 548 C C . ALA A 1 73 ? -24.062 4.832 -9.797 1 49.41 73 ALA A C 1
ATOM 550 O O . ALA A 1 73 ? -25.25 5.039 -9.508 1 49.41 73 ALA A O 1
ATOM 551 N N . LEU A 1 74 ? -23.062 4.832 -8.766 1 53.47 74 LEU A N 1
ATOM 552 C CA . LEU A 1 74 ? -23.688 4.938 -7.453 1 53.47 74 LEU A CA 1
ATOM 553 C C . LEU A 1 74 ? -24.031 6.391 -7.133 1 53.47 74 LEU A C 1
ATOM 555 O O . LEU A 1 74 ? -23.156 7.172 -6.754 1 53.47 74 LEU A O 1
ATOM 559 N N . SER A 1 75 ? -24.984 6.875 -7.773 1 54 75 SER A N 1
ATOM 560 C CA . SER A 1 75 ? -25.422 8.25 -7.574 1 54 75 SER A CA 1
ATOM 561 C C . SER A 1 75 ? -26 8.453 -6.18 1 54 75 SER A C 1
ATOM 563 O O . SER A 1 75 ? -26.031 9.57 -5.668 1 54 75 SER A O 1
ATOM 565 N N . HIS A 1 76 ? -26.609 7.457 -5.789 1 53.09 76 HIS A N 1
ATOM 566 C CA . HIS A 1 76 ? -27.266 7.645 -4.504 1 53.09 76 HIS A CA 1
ATOM 567 C C . HIS A 1 76 ? -27.125 6.402 -3.627 1 53.09 76 HIS A C 1
ATOM 569 O O . HIS A 1 76 ? -27.234 5.277 -4.113 1 53.09 76 HIS A O 1
ATOM 575 N N . ILE A 1 77 ? -26.406 6.328 -2.676 1 53.22 77 ILE A N 1
ATOM 576 C CA . ILE A 1 77 ? -26.594 5.305 -1.65 1 53.22 77 ILE A CA 1
ATOM 577 C C . ILE A 1 77 ? -27.859 5.602 -0.85 1 53.22 77 ILE A C 1
ATOM 579 O O . ILE A 1 77 ? -27.875 6.527 -0.034 1 53.22 77 ILE A O 1
ATOM 583 N N . PRO A 1 78 ? -29 5.152 -1.592 1 47.28 78 PRO A N 1
ATOM 584 C CA . PRO A 1 78 ? -30.25 5.453 -0.886 1 47.28 78 PRO A CA 1
ATOM 585 C C . PRO A 1 78 ? -30.312 4.836 0.508 1 47.28 78 PRO A C 1
ATOM 587 O O . PRO A 1 78 ? -29.812 3.725 0.714 1 47.28 78 PRO A O 1
ATOM 590 N N . GLY A 1 79 ? -30.781 5.664 1.427 1 48.41 79 GLY A N 1
ATOM 591 C CA . GLY A 1 79 ? -31.328 5.215 2.701 1 48.41 79 GLY A CA 1
ATOM 592 C C . GLY A 1 79 ? -30.328 5.324 3.842 1 48.41 79 GLY A C 1
ATOM 593 O O . GLY A 1 79 ? -29.219 5.805 3.652 1 48.41 79 GLY A O 1
ATOM 594 N N . GLU A 1 80 ? -30.781 5.461 4.992 1 53.91 80 GLU A N 1
ATOM 595 C CA . GLU A 1 80 ? -30.172 5.371 6.312 1 53.91 80 GLU A CA 1
ATOM 596 C C . GLU A 1 80 ? -29.594 3.982 6.562 1 53.91 80 GLU A C 1
ATOM 598 O O . GLU A 1 80 ? -30.125 2.984 6.078 1 53.91 80 GLU A O 1
ATOM 603 N N . PHE A 1 81 ? -28.141 3.994 6.457 1 57.19 81 PHE A N 1
ATOM 604 C CA . PHE A 1 81 ? -27.719 2.734 7.051 1 57.19 81 PHE A CA 1
ATOM 605 C C . PHE A 1 81 ? -28.734 2.227 8.055 1 57.19 81 PHE A C 1
ATOM 607 O O . PHE A 1 81 ? -29.203 2.979 8.914 1 57.19 81 PHE A O 1
ATOM 614 N N . HIS A 1 82 ? -29.594 1.496 7.48 1 53.28 82 HIS A N 1
ATOM 615 C CA . HIS A 1 82 ? -30.656 1.011 8.344 1 53.28 82 HIS A CA 1
ATOM 616 C C . HIS A 1 82 ? -30.141 0.715 9.75 1 53.28 82 HIS A C 1
ATOM 618 O O . HIS A 1 82 ? -28.938 0.505 9.938 1 53.28 82 HIS A O 1
ATOM 624 N N . ALA A 1 83 ? -31.031 0.962 10.711 1 49.94 83 ALA A N 1
ATOM 625 C CA . ALA A 1 83 ? -30.891 0.752 12.156 1 49.94 83 ALA A CA 1
ATOM 626 C C . ALA A 1 83 ? -30.141 -0.546 12.453 1 49.94 83 ALA A C 1
ATOM 628 O O . ALA A 1 83 ? -29.609 -0.725 13.547 1 49.94 83 ALA A O 1
ATOM 629 N N . SER A 1 84 ? -30 -1.364 11.391 1 51 84 SER A N 1
ATOM 630 C CA . SER A 1 84 ? -29.391 -2.656 11.695 1 51 84 SER A CA 1
ATOM 631 C C . SER A 1 84 ? -27.875 -2.607 11.547 1 51 84 SER A C 1
ATOM 633 O O . SER A 1 84 ? -27.172 -3.529 11.977 1 51 84 SER A O 1
ATOM 635 N N . ALA A 1 85 ? -27.406 -1.579 10.977 1 59.69 85 ALA A N 1
ATOM 636 C CA . ALA A 1 85 ? -25.953 -1.523 10.836 1 59.69 85 ALA A CA 1
ATOM 637 C C . ALA A 1 85 ? -25.297 -1.119 12.156 1 59.69 85 ALA A C 1
ATOM 639 O O . ALA A 1 85 ? -24.344 -0.329 12.164 1 59.69 85 ALA A O 1
ATOM 640 N N . THR A 1 86 ? -25.969 -1.653 13.195 1 65.88 86 THR A N 1
ATOM 641 C CA . THR A 1 86 ? -25.5 -1.252 14.523 1 65.88 86 THR A CA 1
ATOM 642 C C . THR A 1 86 ? -24.141 -1.868 14.836 1 65.88 86 THR A C 1
ATOM 644 O O . THR A 1 86 ? -23.438 -1.403 15.734 1 65.88 86 THR A O 1
ATOM 647 N N . SER A 1 87 ? -23.719 -2.838 13.914 1 79.06 87 SER A N 1
ATOM 648 C CA . SER A 1 87 ? -22.438 -3.479 14.227 1 79.06 87 SER A CA 1
ATOM 649 C C . SER A 1 87 ? -21.312 -2.896 13.391 1 79.06 87 SER A C 1
ATOM 651 O O . SER A 1 87 ? -20.141 -3.207 13.617 1 79.06 87 SER A O 1
ATOM 653 N N . LEU A 1 88 ? -21.625 -2.01 12.477 1 84.31 88 LEU A N 1
ATOM 654 C CA . LEU A 1 88 ? -20.641 -1.485 11.547 1 84.31 88 LEU A CA 1
ATOM 655 C C . LEU A 1 88 ? -19.641 -0.585 12.273 1 84.31 88 LEU A C 1
ATOM 657 O O . LEU A 1 88 ? -20.031 0.41 12.883 1 84.31 88 LEU A O 1
ATOM 661 N N . LYS A 1 89 ? -18.469 -0.942 12.172 1 91.44 89 LYS A N 1
ATOM 662 C CA . LYS A 1 89 ? -17.422 -0.186 12.852 1 91.44 89 LYS A CA 1
ATOM 663 C C . LYS A 1 89 ? -16.547 0.571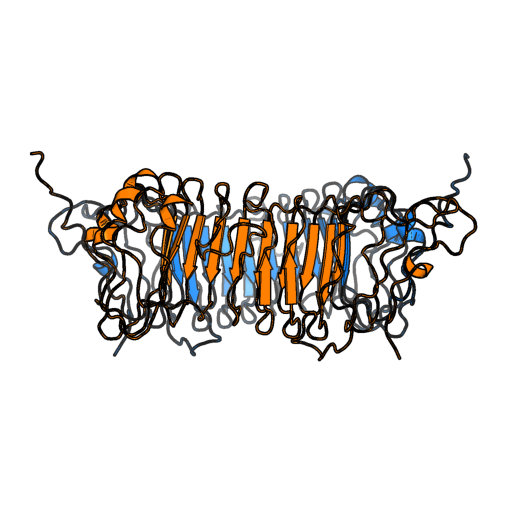 11.852 1 91.44 89 LYS A C 1
ATOM 665 O O . LYS A 1 89 ? -16.031 1.646 12.156 1 91.44 89 LYS A O 1
ATOM 670 N N . TYR A 1 90 ? -16.438 0.007 10.672 1 93.38 90 TYR A N 1
ATOM 671 C CA . TYR A 1 90 ? -15.578 0.576 9.641 1 93.38 90 TYR A CA 1
ATOM 672 C C . TYR A 1 90 ? -16.344 0.777 8.344 1 93.38 90 TYR A C 1
ATOM 674 O O . TYR A 1 90 ? -16.953 -0.163 7.816 1 93.38 90 TYR A O 1
ATOM 682 N N . LEU A 1 91 ? -16.344 1.983 7.875 1 88.88 91 LEU A N 1
ATOM 683 C CA . LEU A 1 91 ? -17 2.285 6.609 1 88.88 91 LEU A CA 1
ATOM 684 C C . LEU A 1 91 ? -16.062 3.039 5.676 1 88.88 91 LEU A C 1
ATOM 686 O O . LEU A 1 91 ? -15.5 4.066 6.055 1 88.88 91 LEU A O 1
ATOM 690 N N . THR A 1 92 ? -15.859 2.512 4.535 1 91.12 92 THR A N 1
ATOM 691 C CA . THR A 1 92 ? -15.047 3.158 3.51 1 91.12 92 THR A CA 1
ATOM 692 C C . THR A 1 92 ? -15.836 3.309 2.213 1 91.12 92 THR A C 1
ATOM 694 O O . THR A 1 92 ? -16.406 2.336 1.709 1 91.12 92 THR A O 1
ATOM 697 N N . ILE A 1 93 ? -15.93 4.453 1.748 1 86 93 ILE A N 1
ATOM 698 C CA . ILE A 1 93 ? -16.531 4.766 0.455 1 86 93 ILE A CA 1
ATOM 699 C C . ILE A 1 93 ? -15.484 5.387 -0.464 1 86 93 ILE A C 1
ATOM 701 O O . ILE A 1 93 ? -14.969 6.477 -0.186 1 86 93 ILE A O 1
ATOM 705 N N . LEU A 1 94 ? -15.227 4.723 -1.541 1 86.25 94 LEU A N 1
ATOM 706 C CA . LEU A 1 94 ? -14.148 5.164 -2.42 1 86.25 94 LEU A CA 1
ATOM 707 C C . LEU A 1 94 ? -14.625 5.266 -3.863 1 86.25 94 LEU A C 1
ATOM 709 O O . LEU A 1 94 ? -15.266 4.34 -4.375 1 86.25 94 LEU A O 1
ATOM 713 N N . GLY A 1 95 ? -14.289 6.387 -4.484 1 80.5 95 GLY A N 1
ATOM 714 C CA . GLY A 1 95 ? -14.422 6.52 -5.926 1 80.5 95 GLY A CA 1
ATOM 715 C C . GLY A 1 95 ? -15.867 6.645 -6.387 1 80.5 95 GLY A C 1
ATOM 716 O O . GLY A 1 95 ? -16.203 6.285 -7.516 1 80.5 95 GLY A O 1
ATOM 717 N N . CYS A 1 96 ? -16.719 7.039 -5.547 1 77.38 96 CYS A N 1
ATOM 718 C CA . CYS A 1 96 ? -18.109 7.258 -5.961 1 77.38 96 CYS A CA 1
ATOM 719 C C . CYS A 1 96 ? -18.312 8.688 -6.438 1 77.38 96 CYS A C 1
ATOM 721 O O . CYS A 1 96 ? -18.828 9.531 -5.695 1 77.38 96 CYS A O 1
ATOM 723 N N . SER A 1 97 ? -17.969 8.883 -7.676 1 73.38 97 SER A N 1
ATOM 724 C CA . SER A 1 97 ? -17.922 10.234 -8.227 1 73.38 97 SER A CA 1
ATOM 725 C C . SER A 1 97 ? -19.328 10.805 -8.391 1 73.38 97 SER A C 1
ATOM 727 O O . SER A 1 97 ? -19.516 12.023 -8.406 1 73.38 97 SER A O 1
ATOM 729 N N . SER A 1 98 ? -20.312 9.922 -8.492 1 72.56 98 SER A N 1
ATOM 730 C CA . SER A 1 98 ? -21.672 10.406 -8.711 1 72.56 98 SER A CA 1
ATOM 731 C C . SER A 1 98 ? -22.375 10.68 -7.383 1 72.56 98 SER A C 1
ATOM 733 O O . SER A 1 98 ? -23.484 11.219 -7.367 1 72.56 98 SER A O 1
ATOM 735 N N . LEU A 1 99 ? -21.656 10.352 -6.336 1 76.31 99 LEU A N 1
ATOM 736 C CA . LEU A 1 99 ? -22.266 10.562 -5.023 1 76.31 99 LEU A CA 1
ATOM 737 C C . LEU A 1 99 ? -22.281 12.047 -4.672 1 76.31 99 LEU A C 1
ATOM 739 O O . LEU A 1 99 ? -21.266 12.727 -4.742 1 76.31 99 LEU A O 1
ATOM 743 N N . THR A 1 100 ? -23.469 12.57 -4.395 1 77.56 100 THR A N 1
ATOM 744 C CA . THR A 1 100 ? -23.594 13.992 -4.098 1 77.56 100 THR A CA 1
ATOM 745 C C . THR A 1 100 ? -23.688 14.227 -2.592 1 77.56 100 THR A C 1
ATOM 747 O O . THR A 1 100 ? -23.469 15.336 -2.113 1 77.56 100 THR A O 1
ATOM 750 N N . SER A 1 101 ? -24.109 13.172 -1.93 1 77 101 SER A N 1
ATOM 751 C CA . SER A 1 101 ? -24.172 13.266 -0.475 1 77 101 SER A CA 1
ATOM 752 C C . SER A 1 101 ? -23.844 11.922 0.18 1 77 101 SER A C 1
ATOM 754 O O . SER A 1 101 ? -24.031 10.867 -0.428 1 77 101 SER A O 1
ATOM 756 N N . ILE A 1 102 ? -23.266 11.984 1.311 1 75.5 102 ILE A N 1
ATOM 757 C CA . ILE A 1 102 ? -23 10.758 2.061 1 75.5 102 ILE A CA 1
ATOM 758 C C . ILE A 1 102 ? -24.234 10.367 2.855 1 75.5 102 ILE A C 1
ATOM 760 O O . ILE A 1 102 ? -24.938 11.227 3.398 1 75.5 102 ILE A O 1
ATOM 764 N N . PRO A 1 103 ? -24.5 9.07 2.869 1 69.81 103 PRO A N 1
ATOM 765 C CA . PRO A 1 103 ? -25.641 8.633 3.66 1 69.81 103 PRO A CA 1
ATOM 766 C C . PRO A 1 103 ? -25.531 9.016 5.133 1 69.81 103 PRO A C 1
ATOM 768 O O . PRO A 1 103 ? -24.422 9.195 5.645 1 69.81 103 PRO A O 1
ATOM 771 N N . SER A 1 104 ? -26.719 9.273 5.723 1 73.12 104 SER A N 1
ATOM 772 C CA . SER A 1 104 ? -26.719 9.586 7.145 1 73.12 104 SER A CA 1
ATOM 773 C C . SER A 1 104 ? -26.125 8.453 7.965 1 73.12 104 SER A C 1
ATOM 775 O O . SER A 1 104 ? -26.469 7.285 7.773 1 73.12 104 SER A O 1
ATOM 777 N N . LEU A 1 105 ? -25.219 8.758 8.727 1 75.31 105 LEU A N 1
ATOM 778 C CA . LEU A 1 105 ? -24.516 7.777 9.555 1 75.31 105 LEU A CA 1
ATOM 779 C C . LEU A 1 105 ? -25.094 7.77 10.969 1 75.31 105 LEU A C 1
ATOM 781 O O . LEU A 1 105 ? -24.531 7.129 11.867 1 75.31 105 LEU A O 1
ATOM 785 N N . GLN A 1 106 ? -26.219 8.43 11.117 1 72.25 106 GLN A N 1
ATOM 786 C CA . GLN A 1 106 ? -26.797 8.625 12.445 1 72.25 106 GLN A CA 1
ATOM 787 C C . GLN A 1 106 ? -27.109 7.289 13.117 1 72.25 106 GLN A C 1
ATOM 789 O O . GLN A 1 106 ? -26.984 7.16 14.336 1 72.25 106 GLN A O 1
ATOM 794 N N . ASN A 1 107 ? -27.375 6.262 12.32 1 71.62 107 ASN A N 1
ATOM 795 C CA . ASN A 1 107 ? -27.766 4.973 12.883 1 71.62 107 ASN A CA 1
ATOM 796 C C . ASN A 1 107 ? -26.547 4.055 13.047 1 71.62 107 ASN A C 1
ATOM 798 O O . ASN A 1 107 ? -26.672 2.959 13.602 1 71.62 107 ASN A O 1
ATOM 802 N N . CYS A 1 108 ? -25.438 4.488 12.562 1 78.38 108 CYS A N 1
ATOM 803 C CA . CYS A 1 108 ? -24.219 3.711 12.727 1 78.38 108 CYS A CA 1
ATOM 804 C C . CYS A 1 108 ? -23.516 4.07 14.039 1 78.38 108 CYS A C 1
ATOM 806 O O . CYS A 1 108 ? -22.391 4.57 14.031 1 78.38 108 CYS A O 1
ATOM 808 N N . THR A 1 109 ? -24.156 3.766 15.125 1 79.31 109 THR A N 1
ATOM 809 C CA . THR A 1 109 ? -23.734 4.234 16.438 1 79.31 109 THR A CA 1
ATOM 810 C C . THR A 1 109 ? -22.422 3.564 16.859 1 79.31 109 THR A C 1
ATOM 812 O O . THR A 1 109 ? -21.734 4.043 17.766 1 79.31 109 THR A O 1
ATOM 815 N N . ALA A 1 110 ? -22.078 2.465 16.141 1 84.38 110 ALA A N 1
ATOM 816 C CA . ALA A 1 110 ? -20.844 1.765 16.5 1 84.38 110 ALA A CA 1
ATOM 817 C C . ALA A 1 110 ? -19.688 2.176 15.594 1 84.38 110 ALA A C 1
ATOM 819 O O . ALA A 1 110 ? -18.562 1.701 15.758 1 84.38 110 ALA A O 1
ATOM 820 N N . LEU A 1 111 ? -19.922 3.111 14.695 1 88.12 111 LEU A N 1
ATOM 821 C CA . LEU A 1 111 ? -18.922 3.477 13.695 1 88.12 111 LEU A CA 1
ATOM 822 C C . LEU A 1 111 ? -17.734 4.168 14.336 1 88.12 111 LEU A C 1
ATOM 824 O O . LEU A 1 111 ? -17.891 5.176 15.031 1 88.12 111 LEU A O 1
ATOM 828 N N . GLU A 1 112 ? -16.656 3.602 14.07 1 92.25 112 GLU A N 1
ATOM 829 C CA . GLU A 1 112 ? -15.43 4.129 14.672 1 92.25 112 GLU A CA 1
ATOM 830 C C . GLU A 1 112 ? -14.531 4.77 13.617 1 92.25 112 GLU A C 1
ATOM 832 O O . GLU A 1 112 ? -13.797 5.719 13.914 1 92.25 112 GLU A O 1
ATOM 837 N N . VAL A 1 113 ? -14.594 4.238 12.461 1 94.31 113 VAL A N 1
ATOM 838 C CA . VAL A 1 113 ? -13.711 4.723 11.398 1 94.31 113 VAL A CA 1
ATOM 839 C C . VAL A 1 113 ? -14.523 5.035 10.148 1 94.31 113 VAL A C 1
ATOM 841 O O . VAL A 1 113 ? -15.297 4.195 9.68 1 94.31 113 VAL A O 1
ATOM 844 N N . LEU A 1 114 ? -14.336 6.203 9.641 1 91.44 114 LEU A N 1
ATOM 845 C CA . LEU A 1 114 ? -15 6.633 8.414 1 91.44 114 LEU A CA 1
ATOM 846 C C . LEU A 1 114 ? -13.977 7.129 7.398 1 91.44 114 LEU A C 1
ATOM 848 O O . LEU A 1 114 ? -13.148 7.984 7.711 1 91.44 114 LEU A O 1
ATOM 852 N N . SER A 1 115 ? -13.977 6.566 6.23 1 93.19 115 SER A N 1
ATOM 853 C CA . SER A 1 115 ? -13.094 6.984 5.145 1 93.19 115 SER A CA 1
ATOM 854 C C . SER A 1 115 ? -13.891 7.293 3.881 1 93.19 115 SER A C 1
ATOM 856 O O . SER A 1 115 ? -14.625 6.441 3.377 1 93.19 115 SER A O 1
ATOM 858 N N . ILE A 1 116 ? -13.773 8.414 3.391 1 89.38 116 ILE A N 1
ATOM 859 C CA . ILE A 1 116 ? -14.398 8.844 2.143 1 89.38 116 ILE A CA 1
ATOM 860 C C . ILE A 1 116 ? -13.328 9.352 1.18 1 89.38 116 ILE A C 1
ATOM 862 O O . ILE A 1 116 ? -12.641 10.336 1.46 1 89.38 116 ILE A O 1
ATOM 866 N N . TYR A 1 117 ? -13.266 8.695 0.042 1 89 117 TYR A N 1
ATOM 867 C CA . TYR A 1 117 ? -12.156 8.953 -0.871 1 89 117 TYR A CA 1
ATOM 868 C C . TYR A 1 117 ? -12.664 9.172 -2.293 1 89 117 TYR A C 1
ATOM 870 O O . TYR A 1 117 ? -13.547 8.445 -2.758 1 89 117 TYR A O 1
ATOM 878 N N . LYS A 1 118 ? -12.148 10.148 -2.963 1 87.31 118 LYS A N 1
ATOM 879 C CA . LYS A 1 118 ? -12.367 10.383 -4.387 1 87.31 118 LYS A CA 1
ATOM 880 C C . LYS A 1 118 ? -13.852 10.469 -4.715 1 87.31 118 LYS A C 1
ATOM 882 O O . LYS A 1 118 ? -14.32 9.852 -5.68 1 87.31 118 LYS A O 1
ATOM 887 N N . CYS A 1 119 ? -14.531 11.023 -3.807 1 84.94 119 CYS A N 1
ATOM 888 C CA . CYS A 1 119 ? -15.93 11.359 -4.059 1 84.94 119 CYS A CA 1
ATOM 889 C C . CYS A 1 119 ? -16.078 12.828 -4.418 1 84.94 119 CYS A C 1
ATOM 891 O O . CYS A 1 119 ? -16.469 13.648 -3.58 1 84.94 119 CYS A O 1
ATOM 893 N N . TYR A 1 120 ? -15.875 13.125 -5.621 1 81.62 120 TYR A N 1
ATOM 894 C CA . TYR A 1 120 ? -15.602 14.469 -6.121 1 81.62 120 TYR A CA 1
ATOM 895 C C . TYR A 1 120 ? -16.859 15.344 -6.055 1 81.62 120 TYR A C 1
ATOM 897 O O . TYR A 1 120 ? -16.766 16.562 -5.973 1 81.62 120 TYR A O 1
ATOM 905 N N . ASN A 1 121 ? -18.016 14.703 -6.098 1 81.56 121 ASN A N 1
ATOM 906 C CA . ASN A 1 121 ? -19.219 15.5 -6.211 1 81.56 121 ASN A CA 1
ATOM 907 C C . ASN A 1 121 ? -19.938 15.633 -4.867 1 81.56 121 ASN A C 1
ATOM 909 O O . ASN A 1 121 ? -20.984 16.281 -4.777 1 81.56 121 ASN A O 1
ATOM 913 N N . VAL A 1 122 ? -19.344 15.102 -3.865 1 83.81 122 VAL A N 1
ATOM 914 C CA . VAL A 1 122 ? -19.922 15.266 -2.537 1 83.81 122 VAL A CA 1
ATOM 915 C C . VAL A 1 122 ? -19.797 16.719 -2.098 1 83.81 122 VAL A C 1
ATOM 917 O O . VAL A 1 122 ? -18.734 17.328 -2.219 1 83.81 122 VAL A O 1
ATOM 920 N N . VAL A 1 123 ? -20.906 17.297 -1.629 1 82.88 123 VAL A N 1
ATOM 921 C CA . VAL A 1 123 ? -20.922 18.734 -1.355 1 82.88 123 VAL A CA 1
ATOM 922 C C . VAL A 1 123 ? -20.766 18.969 0.145 1 82.88 123 VAL A C 1
ATOM 924 O O . VAL A 1 123 ? -20.281 20.031 0.565 1 82.88 123 VAL A O 1
ATOM 927 N N . SER A 1 124 ? -21.188 18.016 0.897 1 81 124 SER A N 1
ATOM 928 C CA . SER A 1 124 ? -21.125 18.234 2.338 1 81 124 SER A CA 1
ATOM 929 C C . SER A 1 124 ? -20.859 16.938 3.088 1 81 124 SER A C 1
ATOM 931 O O . SER A 1 124 ? -21.422 15.891 2.746 1 81 124 SER A O 1
ATOM 933 N N . ILE A 1 125 ? -20 16.938 4.02 1 80.5 125 ILE A N 1
ATOM 934 C CA . ILE A 1 125 ? -19.734 15.852 4.945 1 80.5 125 ILE A CA 1
ATOM 935 C C . ILE A 1 125 ? -19.891 16.344 6.383 1 80.5 125 ILE A C 1
ATOM 937 O O . ILE A 1 125 ? -19.172 17.25 6.812 1 80.5 125 ILE A O 1
ATOM 941 N N . ILE A 1 126 ? -20.859 15.844 7.051 1 77.94 126 ILE A N 1
ATOM 942 C CA . ILE A 1 126 ? -21.125 16.25 8.43 1 77.94 126 ILE A CA 1
ATOM 943 C C . ILE A 1 126 ? -20.734 15.117 9.375 1 77.94 126 ILE A C 1
ATOM 945 O O . ILE A 1 126 ? -21.25 14 9.273 1 77.94 126 ILE A O 1
ATOM 949 N N . LEU A 1 127 ? -19.812 15.375 10.148 1 76.44 127 LEU A N 1
ATOM 950 C CA . LEU A 1 127 ? -19.344 14.422 11.156 1 76.44 127 LEU A CA 1
ATOM 951 C C . LEU A 1 127 ? -19.984 14.703 12.508 1 76.44 127 LEU A C 1
ATOM 953 O O . LEU A 1 127 ? -19.609 15.672 13.18 1 76.44 127 LEU A O 1
ATOM 957 N N . GLU A 1 128 ? -21.016 13.922 12.875 1 74.06 128 GLU A N 1
ATOM 958 C CA . GLU A 1 128 ? -21.734 14.188 14.117 1 74.06 128 GLU A CA 1
ATOM 959 C C . GLU A 1 128 ? -21.641 13.016 15.078 1 74.06 128 GLU A C 1
ATOM 961 O O . GLU A 1 128 ? -22.062 13.117 16.234 1 74.06 128 GLU A O 1
ATOM 966 N N . LEU A 1 129 ? -20.984 11.945 14.648 1 73.12 129 LEU A N 1
ATOM 967 C CA . LEU A 1 129 ? -20.984 10.734 15.469 1 73.12 129 LEU A CA 1
ATOM 968 C C . LEU A 1 129 ? -19.922 10.82 16.562 1 73.12 129 LEU A C 1
ATOM 970 O O . LEU A 1 129 ? -18.766 11.125 16.281 1 73.12 129 LEU A O 1
ATOM 974 N N . HIS A 1 130 ? -20.406 10.555 17.734 1 75.62 130 HIS A N 1
ATOM 975 C CA . HIS A 1 130 ? -19.516 10.594 18.891 1 75.62 130 HIS A CA 1
ATOM 976 C C . HIS A 1 130 ? -18.625 9.352 18.953 1 75.62 130 HIS A C 1
ATOM 978 O O . HIS A 1 130 ? -17.609 9.344 19.641 1 75.62 130 HIS A O 1
ATOM 984 N N . SER A 1 131 ? -19.047 8.352 18.203 1 83.44 131 SER A N 1
ATOM 985 C CA . SER A 1 131 ? -18.297 7.098 18.25 1 83.44 131 SER A CA 1
ATOM 986 C C . SER A 1 131 ? -17.078 7.145 17.328 1 83.44 131 SER A C 1
ATOM 988 O O . SER A 1 131 ? -16.203 6.293 17.422 1 83.44 131 SER A O 1
ATOM 990 N N . LEU A 1 132 ? -16.938 8.164 16.516 1 86.94 132 LEU A N 1
ATOM 991 C CA . LEU A 1 132 ? -15.867 8.219 15.508 1 86.94 132 LEU A CA 1
ATOM 992 C C . LEU A 1 132 ? -14.508 8.438 16.172 1 86.94 132 LEU A C 1
ATOM 994 O O . LEU A 1 132 ? -14.352 9.344 16.984 1 86.94 132 LEU A O 1
ATOM 998 N N . LYS A 1 133 ? -13.68 7.59 15.836 1 90.5 133 LYS A N 1
ATOM 999 C CA . LYS A 1 133 ? -12.312 7.688 16.344 1 90.5 133 LYS A CA 1
ATOM 1000 C C . LYS A 1 133 ? -11.344 8.109 15.25 1 90.5 133 LYS A C 1
ATOM 1002 O O . LYS A 1 133 ? -10.328 8.75 15.523 1 90.5 133 LYS A O 1
ATOM 1007 N N . SER A 1 134 ? -11.672 7.738 14.055 1 93.56 134 SER A N 1
ATOM 1008 C CA . SER A 1 134 ? -10.805 8.055 12.93 1 93.56 134 SER A CA 1
ATOM 1009 C C . SER A 1 134 ? -11.617 8.492 11.711 1 93.56 134 SER A C 1
ATOM 1011 O O . SER A 1 134 ? -12.609 7.852 11.359 1 93.56 134 SER A O 1
ATOM 1013 N N . VAL A 1 135 ? -11.18 9.586 11.156 1 90.31 135 VAL A N 1
ATOM 1014 C CA . VAL A 1 135 ? -11.836 10.109 9.961 1 90.31 135 VAL A CA 1
ATOM 1015 C C . VAL A 1 135 ? -10.797 10.406 8.883 1 90.31 135 VAL A C 1
ATOM 1017 O O . VAL A 1 135 ? -9.773 11.039 9.156 1 90.31 135 VAL A O 1
ATOM 1020 N N . PHE A 1 136 ? -11.047 9.953 7.758 1 93.19 136 PHE A N 1
ATOM 1021 C CA . PHE A 1 136 ? -10.172 10.195 6.613 1 93.19 136 PHE A CA 1
ATOM 1022 C C . PHE A 1 136 ? -10.977 10.695 5.418 1 93.19 136 PHE A C 1
ATOM 1024 O O . PHE A 1 136 ? -11.867 10 4.926 1 93.19 136 PHE A O 1
ATOM 1031 N N . ILE A 1 137 ? -10.711 11.812 5 1 90.62 137 ILE A N 1
ATOM 1032 C CA . ILE A 1 137 ? -11.336 12.414 3.83 1 90.62 137 ILE A CA 1
ATOM 1033 C C . ILE A 1 137 ? -10.273 12.789 2.803 1 90.62 137 ILE A C 1
ATOM 1035 O O . ILE A 1 137 ? -9.336 13.531 3.113 1 90.62 137 ILE A O 1
ATOM 1039 N N . TYR A 1 138 ? -10.477 12.32 1.614 1 91.19 138 TYR A N 1
ATOM 1040 C CA . TYR A 1 138 ? -9.453 12.539 0.6 1 91.19 138 TYR A CA 1
ATOM 1041 C C . TYR A 1 138 ? -10.086 12.836 -0.756 1 91.19 138 TYR A C 1
ATOM 1043 O O . TYR A 1 138 ? -10.945 12.086 -1.219 1 91.19 138 TYR A O 1
ATOM 1051 N N . ARG A 1 139 ? -9.695 13.852 -1.372 1 88.12 139 ARG A N 1
ATOM 1052 C CA . ARG A 1 139 ? -10.078 14.227 -2.729 1 88.12 139 ARG A CA 1
ATOM 1053 C C . ARG A 1 139 ? -11.594 14.32 -2.865 1 88.12 139 ARG A C 1
ATOM 1055 O O . ARG A 1 139 ? -12.172 13.742 -3.785 1 88.12 139 ARG A O 1
ATOM 1062 N N . CYS A 1 140 ? -12.094 15.016 -1.896 1 85.19 140 CYS A N 1
ATOM 1063 C CA . CYS A 1 140 ? -13.492 15.422 -1.953 1 85.19 140 CYS A CA 1
ATOM 1064 C C . CYS A 1 140 ? -13.625 16.922 -2.174 1 85.19 140 CYS A C 1
ATOM 1066 O O . CYS A 1 140 ? -14.133 17.641 -1.309 1 85.19 140 CYS A O 1
ATOM 1068 N N . GLY A 1 141 ? -13.141 17.391 -3.307 1 73.12 141 GLY A N 1
ATOM 1069 C CA . GLY A 1 141 ? -12.836 18.781 -3.613 1 73.12 141 GLY A CA 1
ATOM 1070 C C . GLY A 1 141 ? -14.016 19.719 -3.406 1 73.12 141 GLY A C 1
ATOM 1071 O O . GLY A 1 141 ? -13.844 20.859 -2.984 1 73.12 141 GLY A O 1
ATOM 1072 N N . LYS A 1 142 ? -15.266 19.25 -3.613 1 78.12 142 LYS A N 1
ATOM 1073 C CA . LYS A 1 142 ? -16.422 20.156 -3.5 1 78.12 142 LYS A CA 1
ATOM 1074 C C . LYS A 1 142 ? -17 20.109 -2.094 1 78.12 142 LYS A C 1
ATOM 1076 O O . LYS A 1 142 ? -17.875 20.922 -1.755 1 78.12 142 LYS A O 1
ATOM 1081 N N . ALA A 1 143 ? -16.375 19.281 -1.287 1 79.88 143 ALA A N 1
ATOM 1082 C CA . ALA A 1 143 ? -17.062 19 -0.028 1 79.88 143 ALA A CA 1
ATOM 1083 C C . ALA A 1 143 ? -16.672 20 1.05 1 79.88 143 ALA A C 1
ATOM 1085 O O . ALA A 1 143 ? -15.492 20.359 1.169 1 79.88 143 ALA A O 1
ATOM 1086 N N . THR A 1 144 ? -17.641 20.578 1.689 1 77.56 144 THR A N 1
ATOM 1087 C CA . THR A 1 144 ? -17.438 21.234 2.977 1 77.56 144 THR A CA 1
ATOM 1088 C C . THR A 1 144 ? -17.5 20.219 4.117 1 77.56 144 THR A C 1
ATOM 1090 O O . THR A 1 144 ? -18.469 19.438 4.211 1 77.56 144 THR A O 1
ATOM 1093 N N . VAL A 1 145 ? -16.438 20.188 4.781 1 75.62 145 VAL A N 1
ATOM 1094 C CA . VAL A 1 145 ? -16.406 19.25 5.91 1 75.62 145 VAL A CA 1
ATOM 1095 C C . VAL A 1 145 ? -16.734 20 7.199 1 75.62 145 VAL A C 1
ATOM 1097 O O . VAL A 1 145 ? -16.047 20.969 7.555 1 75.62 145 VAL A O 1
ATOM 1100 N N . ARG A 1 146 ? -17.766 19.594 7.824 1 75.69 146 ARG A N 1
ATOM 1101 C CA . ARG A 1 146 ? -18.188 20.203 9.086 1 75.69 146 ARG A CA 1
ATOM 1102 C C . ARG A 1 146 ? -18.094 19.188 10.227 1 75.69 146 ARG A C 1
ATOM 1104 O O . ARG A 1 146 ? -18.609 18.078 10.125 1 75.69 146 ARG A O 1
ATOM 1111 N N . VAL A 1 147 ? -17.359 19.594 11.117 1 69.62 147 VAL A N 1
ATOM 1112 C CA . VAL A 1 147 ? -17.281 18.766 12.328 1 69.62 147 VAL A CA 1
ATOM 1113 C C . VAL A 1 147 ? -18.156 19.375 13.422 1 69.62 147 VAL A C 1
ATOM 1115 O O . VAL A 1 147 ? -17.984 20.547 13.789 1 69.62 147 VAL A O 1
ATOM 1118 N N . SER A 1 148 ? -19.281 18.719 13.672 1 64.56 148 SER A N 1
ATOM 1119 C CA . SER A 1 148 ? -20.234 19.219 14.656 1 64.56 148 SER A CA 1
ATOM 1120 C C . SER A 1 148 ? -20.016 18.594 16.031 1 64.56 148 SER A C 1
ATOM 1122 O O . SER A 1 148 ? -20.906 18.562 16.859 1 64.56 148 SER A O 1
ATOM 1124 N N . TRP A 1 149 ? -18.906 18.016 16.297 1 58.78 149 TRP A N 1
ATOM 1125 C CA . TRP A 1 149 ? -18.75 17.328 17.578 1 58.78 149 TRP A CA 1
ATOM 1126 C C . TRP A 1 149 ? -18.75 18.328 18.734 1 58.78 149 TRP A C 1
ATOM 1128 O O . TRP A 1 149 ? -18.25 19.438 18.594 1 58.78 149 TRP A O 1
ATOM 1138 N N . PRO A 1 150 ? -19.656 18.094 19.688 1 55.62 150 PRO A N 1
ATOM 1139 C CA . PRO A 1 150 ? -19.234 18.828 20.875 1 55.62 150 PRO A CA 1
ATOM 1140 C C . PRO A 1 150 ? -17.781 18.578 21.25 1 55.62 150 PRO A C 1
ATOM 1142 O O . PRO A 1 150 ? -17.359 17.422 21.375 1 55.62 150 PRO A O 1
ATOM 1145 N N . LEU A 1 151 ? -16.859 19.453 20.797 1 52.22 151 LEU A N 1
ATOM 1146 C CA . LEU A 1 151 ? -15.422 19.375 21 1 52.22 151 LEU A CA 1
ATOM 1147 C C . LEU A 1 151 ? -15.086 18.672 22.312 1 52.22 151 LEU A C 1
ATOM 1149 O O . LEU A 1 151 ? -14.078 17.953 22.391 1 52.22 151 LEU A O 1
ATOM 1153 N N . SER A 1 152 ? -15.984 18.938 23.297 1 54.41 152 SER A N 1
ATOM 1154 C CA . SER A 1 152 ? -15.703 18.391 24.625 1 54.41 152 SER A CA 1
ATOM 1155 C C . SER A 1 152 ? -15.828 16.875 24.625 1 54.41 152 SER A C 1
ATOM 1157 O O . SER A 1 152 ? -15.227 16.203 25.484 1 54.41 152 SER A O 1
ATOM 1159 N N . ARG A 1 153 ? -16.547 16.328 23.625 1 57.88 153 ARG A N 1
ATOM 1160 C CA . ARG A 1 153 ? -16.828 14.906 23.719 1 57.88 153 ARG A CA 1
ATOM 1161 C C . ARG A 1 153 ? -16.281 14.164 22.5 1 57.88 153 ARG A C 1
ATOM 1163 O O . ARG A 1 153 ? -16.562 12.977 22.312 1 57.88 153 ARG A O 1
ATOM 1170 N N . ALA A 1 154 ? -15.445 14.859 21.766 1 65.12 154 ALA A N 1
ATOM 1171 C CA . ALA A 1 154 ? -14.953 14.211 20.547 1 65.12 154 ALA A CA 1
ATOM 1172 C C . ALA A 1 154 ? -13.875 13.172 20.875 1 65.12 154 ALA A C 1
ATOM 1174 O O . ALA A 1 154 ? -12.984 13.438 21.688 1 65.12 154 ALA A O 1
ATOM 1175 N N . ASN A 1 155 ? -14.141 11.992 20.547 1 76.75 155 ASN A N 1
ATOM 1176 C CA . ASN A 1 155 ? -13.219 10.883 20.734 1 76.75 155 ASN A CA 1
ATOM 1177 C C . ASN A 1 155 ? -12.344 10.656 19.5 1 76.75 155 ASN A C 1
ATOM 1179 O O . ASN A 1 155 ? -11.719 9.602 19.359 1 76.75 155 ASN A O 1
ATOM 1183 N N . VAL A 1 156 ? -12.289 11.727 18.734 1 83.25 156 VAL A N 1
ATOM 1184 C CA . VAL A 1 156 ? -11.531 11.531 17.5 1 83.25 156 VAL A CA 1
ATOM 1185 C C . VAL A 1 156 ? -10.039 11.578 17.797 1 83.25 156 VAL A C 1
ATOM 1187 O O . VAL A 1 156 ? -9.555 12.508 18.438 1 83.25 156 VAL A O 1
ATOM 1190 N N . LYS A 1 157 ? -9.398 10.57 17.359 1 90.25 157 LYS A N 1
ATOM 1191 C CA . LYS A 1 157 ? -7.953 10.469 17.562 1 90.25 157 LYS A CA 1
ATOM 1192 C C . LYS A 1 157 ? -7.188 10.703 16.266 1 90.25 157 LYS A C 1
ATOM 1194 O O . LYS A 1 157 ? -6.059 11.195 16.297 1 90.25 157 LYS A O 1
ATOM 1199 N N . ASP A 1 158 ? -7.789 10.352 15.211 1 93.31 158 ASP A N 1
ATOM 1200 C CA . ASP A 1 158 ? -7.148 10.461 13.906 1 93.31 158 ASP A CA 1
ATOM 1201 C C . ASP A 1 158 ? -8.008 11.266 12.938 1 93.31 158 ASP A C 1
ATOM 1203 O O . ASP A 1 158 ? -9.117 10.852 12.594 1 93.31 158 ASP A O 1
ATOM 1207 N N . LEU A 1 159 ? -7.527 12.414 12.586 1 88.5 159 LEU A N 1
ATOM 1208 C CA . LEU A 1 159 ? -8.219 13.258 11.617 1 88.5 159 LEU A CA 1
ATOM 1209 C C . LEU A 1 159 ? -7.32 13.547 10.414 1 88.5 159 LEU A C 1
ATOM 1211 O O . LEU A 1 159 ? -6.316 14.25 10.539 1 88.5 159 LEU A O 1
ATOM 1215 N N . LYS A 1 160 ? -7.699 13.055 9.289 1 92 160 LYS A N 1
ATOM 1216 C CA . LYS A 1 160 ? -6.91 13.211 8.07 1 92 160 LYS A CA 1
ATOM 1217 C C . LYS A 1 160 ? -7.758 13.781 6.938 1 92 160 LYS A C 1
ATOM 1219 O O . LYS A 1 160 ? -8.742 13.164 6.523 1 92 160 LYS A O 1
ATOM 1224 N N . VAL A 1 161 ? -7.379 14.875 6.535 1 87.38 161 VAL A N 1
ATOM 1225 C CA . VAL A 1 161 ? -8.047 15.531 5.418 1 87.38 161 VAL A CA 1
ATOM 1226 C C . VAL A 1 161 ? -7.027 15.844 4.32 1 87.38 161 VAL A C 1
ATOM 1228 O O . VAL A 1 161 ? -6.055 16.562 4.555 1 87.38 161 VAL A O 1
ATOM 1231 N N . LYS A 1 162 ? -7.223 15.359 3.182 1 90.38 162 LYS A N 1
ATOM 1232 C CA . LYS A 1 162 ? -6.289 15.531 2.076 1 90.38 162 LYS A CA 1
ATOM 1233 C C . LYS A 1 162 ? -7.012 15.984 0.809 1 90.38 162 LYS A C 1
ATOM 1235 O O . LYS A 1 162 ? -8.078 15.469 0.484 1 90.38 162 LYS A O 1
ATOM 1240 N N . ASP A 1 163 ? -6.453 16.969 0.152 1 88 163 ASP A N 1
ATOM 1241 C CA . ASP A 1 163 ? -6.887 17.422 -1.168 1 88 163 ASP A CA 1
ATOM 1242 C C . ASP A 1 163 ? -8.352 17.844 -1.15 1 88 163 ASP A C 1
ATOM 1244 O O . ASP A 1 163 ? -9.141 17.391 -1.983 1 88 163 ASP A O 1
ATOM 1248 N N . CYS A 1 164 ? -8.672 18.562 -0.121 1 81.62 164 CYS A N 1
ATOM 1249 C CA . CYS A 1 164 ? -9.977 19.203 -0.056 1 81.62 164 CYS A CA 1
ATOM 1250 C C . CYS A 1 164 ? -9.852 20.703 -0.292 1 81.62 164 CYS A C 1
ATOM 1252 O O . CYS A 1 164 ? -8.938 21.344 0.234 1 81.62 164 CYS A O 1
ATOM 1254 N N . ARG A 1 165 ? -10.758 21.234 -1.092 1 77.94 165 ARG A N 1
ATOM 1255 C CA . ARG A 1 165 ? -10.641 22.625 -1.515 1 77.94 165 ARG A CA 1
ATOM 1256 C C . ARG A 1 165 ? -11.297 23.562 -0.502 1 77.94 165 ARG A C 1
ATOM 1258 O O . ARG A 1 165 ? -10.984 24.75 -0.454 1 77.94 165 ARG A O 1
ATOM 1265 N N . LYS A 1 166 ? -12.219 23.078 0.234 1 75.38 166 LYS A N 1
ATOM 1266 C CA . LYS A 1 166 ? -12.914 23.922 1.205 1 75.38 166 LYS A CA 1
ATOM 1267 C C . LYS A 1 166 ? -12.391 23.672 2.617 1 75.38 166 LYS A C 1
ATOM 1269 O O . LYS A 1 166 ? -11.891 22.578 2.92 1 75.38 166 L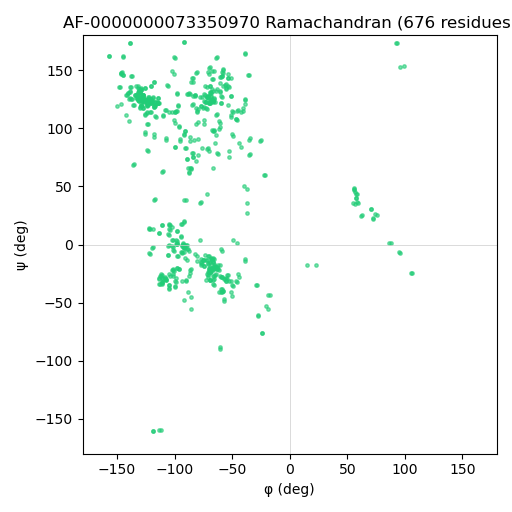YS A O 1
ATOM 1274 N N . PRO A 1 167 ? -12.422 24.688 3.447 1 68 167 PRO A N 1
ATOM 1275 C CA . PRO A 1 167 ? -11.898 24.562 4.809 1 68 167 PRO A CA 1
ATOM 1276 C C . PRO A 1 167 ? -12.727 23.625 5.68 1 68 167 PRO A C 1
ATOM 1278 O O . PRO A 1 167 ? -13.922 23.453 5.445 1 68 167 PRO A O 1
ATOM 1281 N N . LEU A 1 168 ? -11.945 23 6.605 1 68.19 168 LEU A N 1
ATOM 1282 C CA . LEU A 1 168 ? -12.586 22.219 7.668 1 68.19 168 LEU A CA 1
ATOM 1283 C C . LEU A 1 168 ? -13.195 23.141 8.719 1 68.19 168 LEU A C 1
ATOM 1285 O O . LEU A 1 168 ? -12.555 24.094 9.156 1 68.19 168 LEU A O 1
ATOM 1289 N N . PHE A 1 169 ? -14.562 23.078 8.891 1 65 169 PHE A N 1
ATOM 1290 C CA . PHE A 1 169 ? -15.227 23.891 9.898 1 65 169 PHE A CA 1
ATOM 1291 C C . PHE A 1 169 ? -15.516 23.078 11.156 1 65 169 PHE A C 1
ATOM 1293 O O . PHE A 1 169 ? -16.141 22.016 11.086 1 65 169 PHE A O 1
ATOM 1300 N N . PHE A 1 170 ? -14.891 23.438 12.203 1 60.25 170 PHE A N 1
ATOM 1301 C CA . PHE A 1 170 ? -15.25 22.875 13.5 1 60.25 170 PHE A CA 1
ATOM 1302 C C . PHE A 1 170 ? -16.297 23.734 14.195 1 60.25 170 PHE A C 1
ATOM 1304 O O . PHE A 1 170 ? -16.109 24.938 14.367 1 60.25 170 PHE A O 1
ATOM 1311 N N . TYR A 1 171 ? -17.766 23.422 14.156 1 53.22 171 TYR A N 1
ATOM 1312 C CA . TYR A 1 171 ? -18.828 24.219 14.75 1 53.22 171 TYR A CA 1
ATOM 1313 C C . TYR A 1 171 ? -19.047 23.828 16.203 1 53.22 171 TYR A C 1
ATOM 1315 O O . TYR A 1 171 ? -19.141 22.641 16.531 1 53.22 171 TYR A O 1
ATOM 1323 N N . ASP A 1 172 ? -18.469 24.406 17.141 1 48.28 172 ASP A N 1
ATOM 1324 C CA . ASP A 1 172 ? -18.984 24.234 18.484 1 48.28 172 ASP A CA 1
ATOM 1325 C C . ASP A 1 172 ? -20.391 24.828 18.609 1 48.28 172 ASP A C 1
ATOM 1327 O O . ASP A 1 172 ? -20.703 25.828 17.984 1 48.28 172 ASP A O 1
ATOM 1331 N N . ASP A 1 173 ? -21.531 24.047 18.797 1 45.16 173 ASP A N 1
ATOM 1332 C CA . ASP A 1 173 ? -22.812 24.641 19.188 1 45.16 173 ASP A CA 1
ATOM 1333 C C . ASP A 1 173 ? -22.594 25.984 19.906 1 45.16 173 ASP A C 1
ATOM 1335 O O . ASP A 1 173 ? -23.375 26.906 19.719 1 45.16 173 ASP A O 1
ATOM 1339 N N . ASP A 1 174 ? -22.141 25.891 21.25 1 41.16 174 ASP A N 1
ATOM 1340 C CA . ASP A 1 174 ? -22.203 27.078 22.094 1 41.16 174 ASP A CA 1
ATOM 1341 C C . ASP A 1 174 ? -21.359 28.219 21.531 1 41.16 174 ASP A C 1
ATOM 1343 O O . ASP A 1 174 ? -21.75 29.375 21.562 1 41.16 174 ASP A O 1
ATOM 1347 N N . ASP A 1 175 ? -20.031 28.266 21.953 1 39.53 175 ASP A N 1
ATOM 1348 C CA . ASP A 1 175 ? -19.25 29.484 21.781 1 39.53 175 ASP A CA 1
ATOM 1349 C C . ASP A 1 175 ? -18.922 29.703 20.312 1 39.53 175 ASP A C 1
ATOM 1351 O O . ASP A 1 175 ? -18.25 28.875 19.688 1 39.53 175 ASP A O 1
ATOM 1355 N N . LEU A 1 176 ? -19.828 30.281 19.516 1 35.06 176 LEU A N 1
ATOM 1356 C CA . LEU A 1 176 ? -19.656 31.016 18.281 1 35.06 176 LEU A CA 1
ATOM 1357 C C . LEU A 1 176 ? -18.203 31.469 18.109 1 35.06 176 LEU A C 1
ATOM 1359 O O . LEU A 1 176 ? -17.859 32.094 17.109 1 35.06 176 LEU A O 1
ATOM 1363 N N . HIS A 1 177 ? -17.609 31.953 19.156 1 37.31 177 HIS A N 1
ATOM 1364 C CA . HIS A 1 177 ? -16.359 32.719 19.094 1 37.31 177 HIS A CA 1
ATOM 1365 C C . HIS A 1 177 ? -15.211 31.859 18.594 1 37.31 177 HIS A C 1
ATOM 1367 O O . HIS A 1 177 ? -15.117 30.672 18.938 1 37.31 177 HIS A O 1
ATOM 1373 N N . GLY A 1 178 ? -14.922 31.703 17.375 1 42.62 178 GLY A N 1
ATOM 1374 C CA . GLY A 1 178 ? -13.898 31.328 16.422 1 42.62 178 GLY A CA 1
ATOM 1375 C C . GLY A 1 178 ? -12.82 30.453 17.016 1 42.62 178 GLY A C 1
ATOM 1376 O O . GLY A 1 178 ? -11.75 30.281 16.438 1 42.62 178 GLY A O 1
ATOM 1377 N N . GLY A 1 179 ? -12.68 30.391 18.297 1 44.78 179 GLY A N 1
ATOM 1378 C CA . GLY A 1 179 ? -11.484 29.672 18.719 1 44.78 179 GLY A CA 1
ATOM 1379 C C . GLY A 1 179 ? -11.484 28.219 18.25 1 44.78 179 GLY A C 1
ATOM 1380 O O . GLY A 1 179 ? -12.523 27.562 18.281 1 44.78 179 GLY A O 1
ATOM 1381 N N . GLU A 1 180 ? -10.727 27.922 17.172 1 50.16 180 GLU A N 1
ATOM 1382 C CA . GLU A 1 180 ? -10.5 26.688 16.438 1 50.16 180 GLU A CA 1
ATOM 1383 C C . GLU A 1 180 ? -10.492 25.484 17.359 1 50.16 180 GLU A C 1
ATOM 1385 O O . GLU A 1 180 ? -9.672 25.391 18.281 1 50.16 180 GLU A O 1
ATOM 1390 N N . LEU A 1 181 ? -11.641 24.984 17.828 1 52.81 181 LEU A N 1
ATOM 1391 C CA . LEU A 1 181 ? -11.945 23.828 18.672 1 52.81 181 LEU A CA 1
ATOM 1392 C C . LEU A 1 181 ? -11.305 22.562 18.094 1 52.81 181 LEU A C 1
ATOM 1394 O O . LEU A 1 181 ? -11.867 21.922 17.219 1 52.81 181 LEU A O 1
ATOM 1398 N N . TRP A 1 182 ? -10.102 22.438 18.234 1 65.69 182 TRP A N 1
ATOM 1399 C CA . TRP A 1 182 ? -9.43 21.188 17.906 1 65.69 182 TRP A CA 1
ATOM 1400 C C . TRP A 1 182 ? -9.547 20.188 19.047 1 65.69 182 TRP A C 1
ATOM 1402 O O . TRP A 1 182 ? -9.484 20.578 20.219 1 65.69 182 TRP A O 1
ATOM 1412 N N . PRO A 1 183 ? -9.984 18.984 18.812 1 70.62 183 PRO A N 1
ATOM 1413 C CA . PRO A 1 183 ? -10.039 17.969 19.859 1 70.62 183 PRO A CA 1
ATOM 1414 C C . PRO A 1 183 ? -8.711 17.812 20.609 1 70.62 183 PRO A C 1
ATOM 1416 O O . PRO A 1 183 ? -7.652 17.781 19.969 1 70.62 183 PRO A O 1
ATOM 1419 N N . SER A 1 184 ? -8.781 17.891 21.984 1 73.25 184 SER A N 1
ATOM 1420 C CA . SER A 1 184 ? -7.582 17.797 22.812 1 73.25 184 SER A CA 1
ATOM 1421 C C . SER A 1 184 ? -6.973 16.406 22.75 1 73.25 184 SER A C 1
ATOM 1423 O O . SER A 1 184 ? -5.816 16.219 23.141 1 73.25 184 SER A O 1
ATOM 1425 N N . ARG A 1 185 ? -7.707 15.422 22.219 1 82.06 185 ARG A N 1
ATOM 1426 C CA . ARG A 1 185 ? -7.223 14.047 22.266 1 82.06 185 ARG A CA 1
ATOM 1427 C C . ARG A 1 185 ? -6.699 13.609 20.906 1 82.06 185 ARG A C 1
ATOM 1429 O O . ARG A 1 185 ? -6.391 12.438 20.688 1 82.06 185 ARG A O 1
ATOM 1436 N N . LEU A 1 186 ? -6.52 14.523 20.047 1 87.25 186 LEU A N 1
ATOM 1437 C CA . LEU A 1 186 ? -6.066 14.203 18.703 1 87.25 186 LEU A CA 1
ATOM 1438 C C . LEU A 1 186 ? -4.648 13.641 18.719 1 87.25 186 LEU A C 1
ATOM 1440 O O . LEU A 1 186 ? -3.756 14.227 19.344 1 87.25 186 LEU A O 1
ATOM 1444 N N . GLN A 1 187 ? -4.551 12.508 18.141 1 93.56 187 GLN A N 1
ATOM 1445 C CA . GLN A 1 187 ? -3.244 11.859 18.078 1 93.56 187 GLN A CA 1
ATOM 1446 C C . GLN A 1 187 ? -2.631 11.977 16.688 1 93.56 187 GLN A C 1
ATOM 1448 O O . GLN A 1 187 ? -1.409 11.914 16.531 1 93.56 187 GLN A O 1
ATOM 1453 N N . SER A 1 188 ? -3.414 12.094 15.734 1 95.06 188 SER A N 1
ATOM 1454 C CA . SER A 1 188 ? -2.943 12.234 14.359 1 95.06 188 SER A CA 1
ATOM 1455 C C . SER A 1 188 ? -3.738 13.297 13.609 1 95.06 188 SER A C 1
ATOM 1457 O O . SER A 1 188 ? -4.969 13.281 13.609 1 95.06 188 SER A O 1
ATOM 1459 N N . LEU A 1 189 ? -3.029 14.242 13.062 1 90.81 189 LEU A N 1
ATOM 1460 C CA . LEU A 1 189 ? -3.621 15.305 12.258 1 90.81 189 LEU A CA 1
ATOM 1461 C C . LEU A 1 189 ? -2.918 15.43 10.914 1 90.81 189 LEU A C 1
ATOM 1463 O O . LEU A 1 189 ? -1.702 15.625 10.859 1 90.81 189 LEU A O 1
ATOM 1467 N N . VAL A 1 190 ? -3.643 15.242 9.883 1 92.25 190 VAL A N 1
ATOM 1468 C CA . VAL A 1 190 ? -3.082 15.328 8.539 1 92.25 190 VAL A CA 1
ATOM 1469 C C . VAL A 1 190 ? -3.85 16.375 7.723 1 92.25 190 VAL A C 1
ATOM 1471 O O . VAL A 1 190 ? -5.078 16.297 7.613 1 92.25 190 VAL A O 1
ATOM 1474 N N . SER A 1 191 ? -3.24 17.312 7.281 1 88.88 191 SER A N 1
ATOM 1475 C CA . SER A 1 191 ? -3.707 18.266 6.281 1 88.88 191 SER A CA 1
ATOM 1476 C C . SER A 1 191 ? -2.764 18.328 5.086 1 88.88 191 SER A C 1
ATOM 1478 O O . SER A 1 191 ? -1.669 18.891 5.18 1 88.88 191 SER A O 1
ATOM 1480 N N . SER A 1 192 ? -3.137 17.719 3.99 1 91.88 192 SER A N 1
ATOM 1481 C CA . SER A 1 192 ? -2.295 17.625 2.801 1 91.88 192 SER A CA 1
ATOM 1482 C C . SER A 1 192 ? -3.053 18.078 1.555 1 91.88 192 SER A C 1
ATOM 1484 O O . SER A 1 192 ? -4.227 17.75 1.386 1 91.88 192 SER A O 1
ATOM 1486 N N . PHE A 1 193 ? -2.377 18.938 0.716 1 89.06 193 PHE A N 1
ATOM 1487 C CA . PHE A 1 193 ? -2.953 19.453 -0.521 1 89.06 193 PHE A CA 1
ATOM 1488 C C . PHE A 1 193 ? -4.188 20.297 -0.232 1 89.06 193 PHE A C 1
ATOM 1490 O O . PHE A 1 193 ? -5.156 20.281 -0.996 1 89.06 193 PHE A O 1
ATOM 1497 N N . CYS A 1 194 ? -4.164 20.812 0.962 1 83.12 194 CYS A N 1
ATOM 1498 C CA . CYS A 1 194 ? -5.238 21.719 1.336 1 83.12 194 CYS A CA 1
ATOM 1499 C C . CYS A 1 194 ? -4.797 23.172 1.192 1 83.12 194 CYS A C 1
ATOM 1501 O O . CYS A 1 194 ? -3.951 23.656 1.952 1 83.12 194 CYS A O 1
ATOM 1503 N N . ASN A 1 195 ? -5.383 23.922 0.293 1 81.62 195 ASN A N 1
ATOM 1504 C CA . ASN A 1 195 ? -4.898 25.25 -0.032 1 81.62 195 ASN A CA 1
ATOM 1505 C C . ASN A 1 195 ? -5.793 26.328 0.564 1 81.62 195 ASN A C 1
ATOM 1507 O O . ASN A 1 195 ? -5.719 27.5 0.163 1 81.62 195 ASN A O 1
ATOM 1511 N N . TYR A 1 196 ? -6.551 25.969 1.479 1 74.44 196 TYR A N 1
ATOM 1512 C CA . TYR A 1 196 ? -7.445 26.984 2.045 1 74.44 196 TYR A CA 1
ATOM 1513 C C . TYR A 1 196 ? -6.75 27.766 3.154 1 74.44 196 TYR A C 1
ATOM 1515 O O . TYR A 1 196 ? -7.141 28.891 3.467 1 74.44 196 TYR A O 1
ATOM 1523 N N . PHE A 1 197 ? -5.703 27.172 3.736 1 73.69 197 PHE A N 1
ATOM 1524 C CA . PHE A 1 197 ? -5.035 27.859 4.828 1 73.69 197 PHE A CA 1
ATOM 1525 C C . PHE A 1 197 ? -3.797 28.594 4.328 1 73.69 197 PHE A C 1
ATOM 1527 O O . PHE A 1 197 ? -3.012 28.047 3.557 1 73.69 197 PHE A O 1
ATOM 1534 N N . ASN A 1 198 ? -3.766 29.891 4.734 1 81.5 198 ASN A N 1
ATOM 1535 C CA . ASN A 1 198 ? -2.572 30.672 4.426 1 81.5 198 ASN A CA 1
ATOM 1536 C C . ASN A 1 198 ? -1.6 30.688 5.602 1 81.5 198 ASN A C 1
ATOM 1538 O O . ASN A 1 198 ? -0.426 31.031 5.438 1 81.5 198 ASN A O 1
ATOM 1542 N N . SER A 1 199 ? -2.215 30.406 6.719 1 85 199 SER A N 1
ATOM 1543 C CA . SER A 1 199 ? -1.407 30.406 7.934 1 85 199 SER A CA 1
ATOM 1544 C C . SER A 1 199 ? -1.898 29.359 8.93 1 85 199 SER A C 1
ATOM 1546 O O . SER A 1 199 ? -3.088 29.031 8.961 1 85 199 SER A O 1
ATOM 1548 N N . VAL A 1 200 ? -1.01 28.781 9.68 1 84.44 200 VAL A N 1
ATOM 1549 C CA . VAL A 1 200 ? -1.378 27.969 10.828 1 84.44 200 VAL A CA 1
ATOM 1550 C C . VAL A 1 200 ? -1.85 28.859 11.977 1 84.44 200 VAL A C 1
ATOM 1552 O O . VAL A 1 200 ? -1.181 29.844 12.32 1 84.44 200 VAL A O 1
ATOM 1555 N N . PRO A 1 201 ? -3.002 28.516 12.484 1 78.5 201 PRO A N 1
ATOM 1556 C CA . PRO A 1 201 ? -3.521 29.375 13.562 1 78.5 201 PRO A CA 1
ATOM 1557 C C . PRO A 1 201 ? -2.578 29.453 14.758 1 78.5 201 PRO A C 1
ATOM 1559 O O . PRO A 1 201 ? -1.969 28.438 15.133 1 78.5 201 PRO A O 1
ATOM 1562 N N . ASN A 1 202 ? -2.576 30.625 15.344 1 81.31 202 ASN A N 1
ATOM 1563 C CA . ASN A 1 202 ? -1.786 30.828 16.562 1 81.31 202 ASN A CA 1
ATOM 1564 C C . ASN A 1 202 ? -2.348 30.016 17.719 1 81.31 202 ASN A C 1
ATOM 1566 O O . ASN A 1 202 ? -3.564 29.953 17.906 1 81.31 202 ASN A O 1
ATOM 1570 N N . GLY A 1 203 ? -1.561 29.344 18.391 1 77.19 203 GLY A N 1
ATOM 1571 C CA . GLY A 1 203 ? -1.987 28.625 19.578 1 77.19 203 GLY A CA 1
ATOM 1572 C C . GLY A 1 203 ? -2.502 27.234 19.281 1 77.19 203 GLY A C 1
ATOM 1573 O O . GLY A 1 203 ? -2.842 26.484 20.188 1 77.19 203 GLY A O 1
ATOM 1574 N N . LEU A 1 204 ? -2.48 26.844 18.094 1 77.06 204 LEU A N 1
ATOM 1575 C CA . LEU A 1 204 ? -2.938 25.5 17.734 1 77.06 204 LEU A CA 1
ATOM 1576 C C . LEU A 1 204 ? -2.137 24.438 18.484 1 77.06 204 LEU A C 1
ATOM 1578 O O . LEU A 1 204 ? -2.695 23.422 18.922 1 77.06 204 LEU A O 1
ATOM 1582 N N . ASN A 1 205 ? -0.814 24.719 18.594 1 83.81 205 ASN A N 1
ATOM 1583 C CA . ASN A 1 205 ? 0.07 23.766 19.266 1 83.81 205 ASN A CA 1
ATOM 1584 C C . ASN A 1 205 ? -0.361 23.5 20.703 1 83.81 205 ASN A C 1
ATOM 1586 O O . ASN A 1 205 ? -0.159 22.406 21.219 1 83.81 205 ASN A O 1
ATOM 1590 N N . ARG A 1 206 ? -1.028 24.469 21.359 1 82.44 206 ARG A N 1
ATOM 1591 C CA . ARG A 1 206 ? -1.436 24.344 22.75 1 82.44 206 ARG A CA 1
ATOM 1592 C C . ARG A 1 206 ? -2.57 23.328 22.891 1 82.44 206 ARG A C 1
ATOM 1594 O O . ARG A 1 206 ? -2.795 22.797 23.984 1 82.44 206 ARG A O 1
ATOM 1601 N N . ARG A 1 207 ? -3.164 23.047 21.828 1 78.38 207 ARG A N 1
ATOM 1602 C CA . ARG A 1 207 ? -4.305 22.141 21.875 1 78.38 207 ARG A CA 1
ATOM 1603 C C . ARG A 1 207 ? -3.93 20.766 21.344 1 78.38 207 ARG A C 1
ATOM 1605 O O . ARG A 1 207 ? -4.746 19.844 21.375 1 78.38 207 ARG A O 1
ATOM 1612 N N . LEU A 1 208 ? -2.725 20.641 20.953 1 84.44 208 LEU A N 1
ATOM 1613 C CA . LEU A 1 208 ? -2.324 19.422 20.266 1 84.44 208 LEU A CA 1
ATOM 1614 C C . LEU A 1 208 ? -1.248 18.688 21.047 1 84.44 208 LEU A C 1
ATOM 1616 O O . LEU A 1 208 ? -0.327 18.109 20.469 1 84.44 208 LEU A O 1
ATOM 1620 N N . HIS A 1 209 ? -1.415 18.719 22.344 1 87.06 209 HIS A N 1
ATOM 1621 C CA . HIS A 1 209 ? -0.379 18.156 23.203 1 87.06 209 HIS A CA 1
ATOM 1622 C C . HIS A 1 209 ? -0.321 16.641 23.094 1 87.06 209 HIS A C 1
ATOM 1624 O O . HIS A 1 209 ? 0.703 16.031 23.391 1 87.06 209 HIS A O 1
ATOM 1630 N N . SER A 1 210 ? -1.416 16.016 22.625 1 90.25 210 SER A N 1
ATOM 1631 C CA . SER A 1 210 ? -1.469 14.562 22.547 1 90.25 210 SER A CA 1
ATOM 1632 C C . SER A 1 210 ? -1.063 14.07 21.156 1 90.25 210 SER A C 1
ATOM 1634 O O . SER A 1 210 ? -1.061 12.867 20.891 1 90.25 210 SER A O 1
ATOM 1636 N N . LEU A 1 211 ? -0.604 14.953 20.297 1 93.75 211 LEU A N 1
ATOM 1637 C CA . LEU A 1 211 ? -0.325 14.617 18.906 1 93.75 211 LEU A CA 1
ATOM 1638 C C . LEU A 1 211 ? 0.908 13.727 18.797 1 93.75 211 LEU A C 1
ATOM 1640 O O . LEU A 1 211 ? 1.952 14.031 19.375 1 93.75 211 LEU A O 1
ATOM 1644 N N . ILE A 1 212 ? 0.727 12.672 18.141 1 97.31 212 ILE A N 1
ATOM 1645 C CA . ILE A 1 212 ? 1.811 11.727 17.891 1 97.31 212 ILE A CA 1
ATOM 1646 C C . ILE A 1 212 ? 2.289 11.852 16.438 1 97.31 212 ILE A C 1
ATOM 1648 O O . ILE A 1 212 ? 3.48 11.711 16.172 1 97.31 212 ILE A O 1
ATOM 1652 N N . GLN A 1 213 ? 1.377 12.125 15.562 1 98.12 213 GLN A N 1
ATOM 1653 C CA . GLN A 1 213 ? 1.678 12.289 14.148 1 98.12 213 GLN A CA 1
ATOM 1654 C C . GLN A 1 213 ? 1.062 13.57 13.602 1 98.12 213 GLN A C 1
ATOM 1656 O O . GLN A 1 213 ? -0.103 13.875 13.867 1 98.12 213 GLN A O 1
ATOM 1661 N N . LEU A 1 214 ? 1.879 14.344 12.867 1 96.25 214 LEU A N 1
ATOM 1662 C CA . LEU A 1 214 ? 1.424 15.578 12.242 1 96.25 214 LEU A CA 1
ATOM 1663 C C . LEU A 1 214 ? 1.886 15.656 10.789 1 96.25 214 LEU A C 1
ATOM 1665 O O . LEU A 1 214 ? 3.051 15.383 10.492 1 96.25 214 LEU A O 1
ATOM 1669 N N . GLU A 1 215 ? 0.974 15.914 9.961 1 96.5 215 GLU A N 1
ATOM 1670 C CA . GLU A 1 215 ? 1.325 16.156 8.562 1 96.5 215 GLU A CA 1
ATOM 1671 C C . GLU A 1 215 ? 0.696 17.453 8.055 1 96.5 215 GLU A C 1
ATOM 1673 O O . GLU A 1 215 ? -0.521 17.625 8.133 1 96.5 215 GLU A O 1
ATOM 1678 N N . ILE A 1 216 ? 1.425 18.359 7.641 1 93.81 216 ILE A N 1
ATOM 1679 C CA . ILE A 1 216 ? 1.06 19.562 6.891 1 93.81 216 ILE A CA 1
ATOM 1680 C C . ILE A 1 216 ? 1.883 19.641 5.605 1 93.81 216 ILE A C 1
ATOM 1682 O O . ILE A 1 216 ? 3.025 20.094 5.621 1 93.81 216 ILE A O 1
ATOM 1686 N N . SER A 1 217 ? 1.294 19.156 4.566 1 94.94 217 SER A N 1
ATOM 1687 C CA . SER A 1 217 ? 2.107 19 3.365 1 94.94 217 SER A CA 1
ATOM 1688 C C . SER A 1 217 ? 1.347 19.453 2.123 1 94.94 217 SER A C 1
ATOM 1690 O O . SER A 1 217 ? 0.117 19.391 2.082 1 94.94 217 SER A O 1
ATOM 1692 N N . PHE A 1 218 ? 2.115 20.047 1.153 1 93.44 218 PHE A N 1
ATOM 1693 C CA . PHE A 1 218 ? 1.637 20.453 -0.162 1 93.44 218 PHE A CA 1
ATOM 1694 C C . PHE A 1 218 ? 0.496 21.469 -0.037 1 93.44 218 PHE A C 1
ATOM 1696 O O . PHE A 1 218 ? -0.531 21.328 -0.705 1 93.44 218 PHE A O 1
ATOM 1703 N N . CYS A 1 219 ? 0.673 22.234 0.928 1 91.06 219 CYS A N 1
ATOM 1704 C CA . CYS A 1 219 ? -0.217 23.391 1.087 1 91.06 219 CYS A CA 1
ATOM 1705 C C . CYS A 1 219 ? 0.355 24.625 0.399 1 91.06 219 CYS A C 1
ATOM 1707 O O . CYS A 1 219 ? 1.06 25.406 1.025 1 91.06 219 CYS A O 1
ATOM 1709 N N . GLN A 1 220 ? -0.032 24.859 -0.753 1 90 220 GLN A N 1
ATOM 1710 C CA . GLN A 1 220 ? 0.641 25.781 -1.656 1 90 220 GLN A CA 1
ATOM 1711 C C . GLN A 1 220 ? 0.375 27.234 -1.256 1 90 220 GLN A C 1
ATOM 1713 O O . GLN A 1 220 ? 1.1 28.141 -1.669 1 90 220 GLN A O 1
ATOM 1718 N N . ASN A 1 221 ? -0.622 27.453 -0.502 1 89.75 221 ASN A N 1
ATOM 1719 C CA . ASN A 1 221 ? -0.925 28.828 -0.073 1 89.75 221 ASN A CA 1
ATOM 1720 C C . ASN A 1 221 ? -0.365 29.109 1.317 1 89.75 221 ASN A C 1
ATOM 1722 O O . ASN A 1 221 ? -0.378 30.25 1.772 1 89.75 221 ASN A O 1
ATOM 1726 N N . LEU A 1 222 ? 0.077 28.109 1.954 1 91.31 222 LEU A N 1
ATOM 1727 C CA . LEU A 1 222 ? 0.573 28.297 3.312 1 91.31 222 LEU A CA 1
ATOM 1728 C C . LEU A 1 222 ? 1.903 29.031 3.309 1 91.31 222 LEU A C 1
ATOM 1730 O O . LEU A 1 222 ? 2.895 28.547 2.766 1 91.31 222 LEU A O 1
ATOM 1734 N N . SER A 1 223 ? 1.883 30.203 3.908 1 93.75 223 SER A N 1
ATOM 1735 C CA . SER A 1 223 ? 3.074 31.047 3.863 1 93.75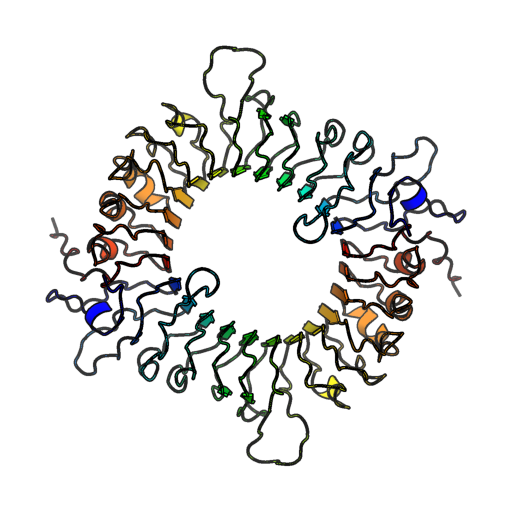 223 SER A CA 1
ATOM 1736 C C . SER A 1 223 ? 3.574 31.375 5.266 1 93.75 223 SER A C 1
ATOM 1738 O O . SER A 1 223 ? 4.68 31.891 5.43 1 93.75 223 SER A O 1
ATOM 1740 N N . HIS A 1 224 ? 2.73 30.969 6.23 1 93.38 224 HIS A N 1
ATOM 1741 C CA . HIS A 1 224 ? 3.131 31.344 7.582 1 93.38 224 HIS A CA 1
ATOM 1742 C C . HIS A 1 224 ? 2.855 30.219 8.57 1 93.38 224 HIS A C 1
ATOM 1744 O O . HIS A 1 224 ? 1.764 29.641 8.578 1 93.38 224 HIS A O 1
ATOM 1750 N N . ILE A 1 225 ? 3.848 29.875 9.383 1 93.19 225 ILE A N 1
ATOM 1751 C CA . ILE A 1 225 ? 3.77 29 10.547 1 93.19 225 ILE A CA 1
ATOM 1752 C C . ILE A 1 225 ? 4.375 29.703 11.758 1 93.19 225 ILE A C 1
ATOM 1754 O O . ILE A 1 225 ? 5.508 30.188 11.703 1 93.19 225 ILE A O 1
ATOM 1758 N N . PRO A 1 226 ? 3.629 29.781 12.805 1 93.06 226 PRO A N 1
ATOM 1759 C CA . PRO A 1 226 ? 4.168 30.453 13.984 1 93.06 226 PRO A CA 1
ATOM 1760 C C . PRO A 1 226 ? 5.512 29.891 14.43 1 93.06 226 PRO A C 1
ATOM 1762 O O . PRO A 1 226 ? 5.727 28.672 14.359 1 93.06 226 PRO A O 1
ATOM 1765 N N . GLU A 1 227 ? 6.441 30.719 14.906 1 94.12 227 GLU A N 1
ATOM 1766 C CA . GLU A 1 227 ? 7.805 30.328 15.25 1 94.12 227 GLU A CA 1
ATOM 1767 C C . GLU A 1 227 ? 7.82 29.406 16.469 1 94.12 227 GLU A C 1
ATOM 1769 O O . GLU A 1 227 ? 8.789 28.672 16.688 1 94.12 227 GLU A O 1
ATOM 1774 N N . ASP A 1 228 ? 6.727 29.484 17.25 1 93.69 228 ASP A N 1
ATOM 1775 C CA . ASP A 1 228 ? 6.656 28.641 18.438 1 93.69 228 ASP A CA 1
ATOM 1776 C C . ASP A 1 228 ? 5.754 27.422 18.203 1 93.69 228 ASP A C 1
ATOM 1778 O O . ASP A 1 228 ? 5.324 26.766 19.156 1 93.69 228 ASP A O 1
ATOM 1782 N N . PHE A 1 229 ? 5.441 27.125 17.016 1 93.62 229 PHE A N 1
ATOM 1783 C CA . PHE A 1 229 ? 4.457 26.109 16.641 1 93.62 229 PHE A CA 1
ATOM 1784 C C . PHE A 1 229 ? 4.84 24.75 17.219 1 93.62 229 PHE A C 1
ATOM 1786 O O . PHE A 1 229 ? 3.973 24 17.672 1 93.62 229 PHE A O 1
ATOM 1793 N N . PHE A 1 230 ? 6.133 24.359 17.234 1 95 230 PHE A N 1
ATOM 1794 C CA . PHE A 1 230 ? 6.547 23.016 17.641 1 95 230 PHE A CA 1
ATOM 1795 C C . PHE A 1 230 ? 6.801 22.953 19.141 1 95 230 PHE A C 1
ATOM 1797 O O . PHE A 1 230 ? 7.105 21.891 19.688 1 95 230 PHE A O 1
ATOM 1804 N N . CYS A 1 231 ? 6.598 24.156 19.75 1 93.38 231 CYS A N 1
ATOM 1805 C CA . CYS A 1 231 ? 6.691 24.156 21.203 1 93.38 231 CYS A CA 1
ATOM 1806 C C . CYS A 1 231 ? 5.539 23.375 21.828 1 93.38 231 CYS A C 1
ATOM 1808 O O . CYS A 1 231 ? 4.383 23.547 21.438 1 93.38 231 CYS A O 1
ATOM 1810 N N . GLY A 1 232 ? 5.777 22.453 22.656 1 89.44 232 GLY A N 1
ATOM 1811 C CA . GLY A 1 232 ? 4.738 21.781 23.406 1 89.44 232 GLY A CA 1
ATOM 1812 C C . GLY A 1 232 ? 4.285 20.484 22.766 1 89.44 232 GLY A C 1
ATOM 1813 O O . GLY A 1 232 ? 3.484 19.734 23.328 1 89.44 232 GLY A O 1
ATOM 1814 N N . LEU A 1 233 ? 4.715 20.156 21.594 1 93.44 233 LEU A N 1
ATOM 1815 C CA . LEU A 1 233 ? 4.367 18.906 20.938 1 93.44 233 LEU A CA 1
ATOM 1816 C C . LEU A 1 233 ? 5.336 17.797 21.328 1 93.44 233 LEU A C 1
ATOM 1818 O O . LEU A 1 233 ? 5.961 17.172 20.469 1 93.44 233 LEU A O 1
ATOM 1822 N N . ASN A 1 234 ? 5.332 17.531 22.578 1 90.12 234 ASN A N 1
ATOM 1823 C CA . ASN A 1 234 ? 6.367 16.688 23.172 1 90.12 234 ASN A CA 1
ATOM 1824 C C . ASN A 1 234 ? 6.141 15.211 22.844 1 90.12 234 ASN A C 1
ATOM 1826 O O . ASN A 1 234 ? 7.035 14.391 23.031 1 90.12 234 ASN A O 1
ATOM 1830 N N . GLN A 1 235 ? 4.973 14.859 22.344 1 94.5 235 GLN A N 1
ATOM 1831 C CA . GLN A 1 235 ? 4.688 13.461 22.047 1 94.5 235 GLN A CA 1
ATOM 1832 C C . GLN A 1 235 ? 4.824 13.172 20.562 1 94.5 235 GLN A C 1
ATOM 1834 O O . GLN A 1 235 ? 4.656 12.031 20.125 1 94.5 235 GLN A O 1
ATOM 1839 N N . LEU A 1 236 ? 5.125 14.18 19.797 1 96.94 236 LEU A N 1
ATOM 1840 C CA . LEU A 1 236 ? 5.164 14.039 18.344 1 96.94 236 LEU A CA 1
ATOM 1841 C C . LEU A 1 236 ? 6.297 13.109 17.906 1 96.94 236 LEU A C 1
ATOM 1843 O O . LEU A 1 236 ? 7.457 13.336 18.266 1 96.94 236 LEU A O 1
ATOM 1847 N N . ARG A 1 237 ? 5.953 12.086 17.188 1 98.12 237 ARG A N 1
ATOM 1848 C CA . ARG A 1 237 ? 6.93 11.086 16.766 1 98.12 237 ARG A CA 1
ATOM 1849 C C . ARG A 1 237 ? 7.117 11.109 15.25 1 98.12 237 ARG A C 1
ATOM 1851 O O . ARG A 1 237 ? 8.18 10.75 14.742 1 98.12 237 ARG A O 1
ATOM 1858 N N . VAL A 1 238 ? 6.117 11.477 14.594 1 98.69 238 VAL A N 1
ATOM 1859 C CA . VAL A 1 238 ? 6.145 11.492 13.133 1 98.69 238 VAL A CA 1
ATOM 1860 C C . VAL A 1 238 ? 5.719 12.859 12.617 1 98.69 238 VAL A C 1
ATOM 1862 O O . VAL A 1 238 ? 4.664 13.375 12.992 1 98.69 238 VAL A O 1
ATOM 1865 N N . LEU A 1 239 ? 6.551 13.43 11.773 1 98.12 239 LEU A N 1
ATOM 1866 C CA . LEU A 1 239 ? 6.262 14.742 11.203 1 98.12 239 LEU A CA 1
ATOM 1867 C C . LEU A 1 239 ? 6.469 14.734 9.688 1 98.12 239 LEU A C 1
ATOM 1869 O O . LEU A 1 239 ? 7.5 14.273 9.203 1 98.12 239 LEU A O 1
ATOM 1873 N N . LYS A 1 240 ? 5.539 15.078 8.969 1 98.12 240 LYS A N 1
ATOM 1874 C CA . LYS A 1 240 ? 5.617 15.344 7.535 1 98.12 240 LYS A CA 1
ATOM 1875 C C . LYS A 1 240 ? 5.277 16.797 7.227 1 98.12 240 LYS A C 1
ATOM 1877 O O . LYS A 1 240 ? 4.176 17.266 7.527 1 98.12 240 LYS A O 1
ATOM 1882 N N . ILE A 1 241 ? 6.172 17.453 6.617 1 96.69 241 ILE A N 1
ATOM 1883 C CA . ILE A 1 241 ? 5.945 18.875 6.488 1 96.69 241 ILE A CA 1
ATOM 1884 C C . ILE A 1 241 ? 6.48 19.375 5.145 1 96.69 241 ILE A C 1
ATOM 1886 O O . ILE A 1 241 ? 7.48 18.859 4.645 1 96.69 241 ILE A O 1
ATOM 1890 N N . GLY A 1 242 ? 5.863 20.312 4.578 1 95.12 242 GLY A N 1
ATOM 1891 C CA . GLY A 1 242 ? 6.215 20.875 3.285 1 95.12 242 GLY A CA 1
ATOM 1892 C C . GLY A 1 242 ? 5.484 20.234 2.127 1 95.12 242 GLY A C 1
ATOM 1893 O O . GLY A 1 242 ? 4.723 19.281 2.322 1 95.12 242 GLY A O 1
ATOM 1894 N N . SER A 1 243 ? 5.57 20.656 1.015 1 93.12 243 SER A N 1
ATOM 1895 C CA . SER A 1 243 ? 5.98 21.938 0.462 1 93.12 243 SER A CA 1
ATOM 1896 C C . SER A 1 243 ? 4.953 23.031 0.771 1 93.12 243 SER A C 1
ATOM 1898 O O . SER A 1 243 ? 3.783 22.734 1.018 1 93.12 243 SER A O 1
ATOM 1900 N N . PHE A 1 244 ? 5.355 24.203 0.859 1 93.81 244 PHE A N 1
ATOM 1901 C CA . PHE A 1 244 ? 4.496 25.344 1.157 1 93.81 244 PHE A CA 1
ATOM 1902 C C . PHE A 1 244 ? 4.508 26.344 0.007 1 93.81 244 PHE A C 1
ATOM 1904 O O . PHE A 1 244 ? 4.672 25.953 -1.153 1 93.81 244 PHE A O 1
ATOM 1911 N N . SER A 1 245 ? 4.098 27.578 0.312 1 93.12 245 SER A N 1
ATOM 1912 C CA . SER A 1 245 ? 3.982 28.609 -0.706 1 93.12 245 SER A CA 1
ATOM 1913 C C . SER A 1 245 ? 5.293 28.797 -1.466 1 93.12 245 SER A C 1
ATOM 1915 O O . SER A 1 245 ? 6.359 28.906 -0.857 1 93.12 245 SER A O 1
ATOM 1917 N N . GLU A 1 246 ? 5.152 28.875 -2.801 1 89.56 246 GLU A N 1
ATOM 1918 C CA . GLU A 1 246 ? 6.316 29.016 -3.668 1 89.56 246 GLU A CA 1
ATOM 1919 C C . GLU A 1 246 ? 6.996 30.359 -3.457 1 89.56 246 GLU A C 1
ATOM 1921 O O . GLU A 1 246 ? 8.141 30.562 -3.881 1 89.56 246 GLU A O 1
ATOM 1926 N N . GLU A 1 247 ? 6.305 31.125 -2.791 1 90.75 247 GLU A N 1
ATOM 1927 C CA . GLU A 1 247 ? 6.859 32.438 -2.541 1 90.75 247 GLU A CA 1
ATOM 1928 C C . GLU A 1 247 ? 7.926 32.406 -1.452 1 90.75 247 GLU A C 1
ATOM 1930 O O . GLU A 1 247 ? 8.727 33.344 -1.323 1 90.75 247 GLU A O 1
ATOM 1935 N N . LEU A 1 248 ? 7.941 31.391 -0.771 1 92.5 248 LEU A N 1
ATOM 1936 C CA . LEU A 1 248 ? 8.883 31.266 0.333 1 92.5 248 LEU A CA 1
ATOM 1937 C C . LEU A 1 248 ? 10.234 30.75 -0.161 1 92.5 248 LEU A C 1
ATOM 1939 O O . LEU A 1 248 ? 10.289 29.891 -1.042 1 92.5 248 LEU A O 1
ATOM 1943 N N . GLU A 1 249 ? 11.289 31.25 0.42 1 90.56 249 GLU A N 1
ATOM 1944 C CA . GLU A 1 249 ? 12.641 30.797 0.078 1 90.56 249 GLU A CA 1
ATOM 1945 C C . GLU A 1 249 ? 13.219 29.922 1.178 1 90.56 249 GLU A C 1
ATOM 1947 O O . GLU A 1 249 ? 14.328 29.391 1.037 1 90.56 249 GLU A O 1
ATOM 1952 N N . ALA A 1 250 ? 12.477 29.922 2.248 1 90.94 250 ALA A N 1
ATOM 1953 C CA . ALA A 1 250 ? 12.867 29.094 3.393 1 90.94 250 ALA A CA 1
ATOM 1954 C C . ALA A 1 250 ? 11.641 28.531 4.098 1 90.94 250 ALA A C 1
ATOM 1956 O O . ALA A 1 250 ? 10.523 29.031 3.936 1 90.94 250 ALA A O 1
ATOM 1957 N N . PHE A 1 251 ? 11.891 27.469 4.906 1 93.25 251 PHE A N 1
ATOM 1958 C CA . PHE A 1 251 ? 10.805 26.891 5.684 1 93.25 251 PHE A CA 1
ATOM 1959 C C . PHE A 1 251 ? 10.344 27.844 6.77 1 93.25 251 PHE A C 1
ATOM 1961 O O . PHE A 1 251 ? 11.156 28.391 7.508 1 93.25 251 PHE A O 1
ATOM 1968 N N . PRO A 1 252 ? 9.086 28.047 6.863 1 94.06 252 PRO A N 1
ATOM 1969 C CA . PRO A 1 252 ? 8.586 28.875 7.965 1 94.06 252 PRO A CA 1
ATOM 1970 C C . PRO A 1 252 ? 8.461 28.094 9.273 1 94.06 252 PRO A C 1
ATOM 1972 O O . PRO A 1 252 ? 8.266 26.875 9.25 1 94.06 252 PRO A O 1
ATOM 1975 N N . GLY A 1 253 ? 8.656 28.734 10.367 1 92.56 253 GLY A N 1
ATOM 1976 C CA . GLY A 1 253 ? 8.312 28.203 11.672 1 92.56 253 GLY A CA 1
ATOM 1977 C C . GLY A 1 253 ? 9.289 27.156 12.164 1 92.56 253 GLY A C 1
ATOM 1978 O O . GLY A 1 253 ? 8.922 26.281 12.961 1 92.56 253 GLY A O 1
ATOM 1979 N N . MET A 1 254 ? 10.508 27.141 11.742 1 94.25 254 MET A N 1
ATOM 1980 C CA . MET A 1 254 ? 11.438 26.047 12.047 1 94.25 254 MET A CA 1
ATOM 1981 C C . MET A 1 254 ? 12.242 26.359 13.305 1 94.25 254 MET A C 1
ATOM 1983 O O . MET A 1 254 ? 12.938 25.5 13.828 1 94.25 254 MET A O 1
ATOM 1987 N N . ASN A 1 255 ? 12.055 27.547 13.945 1 93.62 255 ASN A N 1
ATOM 1988 C CA . ASN A 1 255 ? 12.891 27.969 15.062 1 93.62 255 ASN A CA 1
ATOM 1989 C C . ASN A 1 255 ? 12.641 27.125 16.297 1 93.62 255 ASN A C 1
ATOM 1991 O O . ASN A 1 255 ? 13.523 26.984 17.156 1 93.62 255 ASN A O 1
ATOM 1995 N N . SER A 1 256 ? 11.539 26.531 16.438 1 93.62 256 SER A N 1
ATOM 1996 C CA . SER A 1 256 ? 11.195 25.781 17.641 1 93.62 256 SER A CA 1
ATOM 1997 C C . SER A 1 256 ? 11.266 24.281 17.391 1 93.62 256 SER A C 1
ATOM 1999 O O . SER A 1 256 ? 10.906 23.484 18.25 1 93.62 256 SER A O 1
ATOM 2001 N N . ILE A 1 257 ? 11.766 23.797 16.266 1 94.69 257 ILE A N 1
ATOM 2002 C CA . ILE A 1 257 ? 11.727 22.391 15.883 1 94.69 257 ILE A CA 1
ATOM 2003 C C . ILE A 1 257 ? 12.648 21.578 16.797 1 94.69 257 ILE A C 1
ATOM 2005 O O . ILE A 1 257 ? 12.461 20.375 16.969 1 94.69 257 ILE A O 1
ATOM 2009 N N . HIS A 1 258 ? 13.656 22.281 17.406 1 92.75 258 HIS A N 1
ATOM 2010 C CA . HIS A 1 258 ? 14.602 21.625 18.312 1 92.75 258 HIS A CA 1
ATOM 2011 C C . HIS A 1 258 ? 13.883 21.047 19.531 1 92.75 258 HIS A C 1
ATOM 2013 O O . HIS A 1 258 ? 14.391 20.109 20.172 1 92.75 258 HIS A O 1
ATOM 2019 N N . HIS A 1 259 ? 12.688 21.547 19.844 1 93.56 259 HIS A N 1
ATOM 2020 C CA . HIS A 1 259 ? 11.898 21.031 20.953 1 93.56 259 HIS A CA 1
ATOM 2021 C C . HIS A 1 259 ? 11.438 19.609 20.688 1 93.56 259 HIS A C 1
ATOM 2023 O O . HIS A 1 259 ? 11.062 18.891 21.609 1 93.56 259 HIS A O 1
ATOM 2029 N N . LEU A 1 260 ? 11.531 19.188 19.438 1 94.56 260 LEU A N 1
ATOM 2030 C CA . LEU A 1 260 ? 11.141 17.844 19.062 1 94.56 260 LEU A CA 1
ATOM 2031 C C . LEU A 1 260 ? 12.328 16.891 19.125 1 94.56 260 LEU A C 1
ATOM 2033 O O . LEU A 1 260 ? 12.195 15.703 18.797 1 94.56 260 LEU A O 1
ATOM 2037 N N . GLY A 1 261 ? 13.516 17.328 19.438 1 90.25 261 GLY A N 1
ATOM 2038 C CA . GLY A 1 261 ? 14.766 16.594 19.391 1 90.25 261 GLY A CA 1
ATOM 2039 C C . GLY A 1 261 ? 14.734 15.289 20.156 1 90.25 261 GLY A C 1
ATOM 2040 O O . GLY A 1 261 ? 15.43 14.336 19.812 1 90.25 261 GLY A O 1
ATOM 2041 N N . GLY A 1 262 ? 13.859 15.234 21.172 1 90.62 262 GLY A N 1
ATOM 2042 C CA . GLY A 1 262 ? 13.812 14.031 21.984 1 90.62 262 GLY A CA 1
ATOM 2043 C C . GLY A 1 262 ? 12.695 13.086 21.578 1 90.62 262 GLY A C 1
ATOM 2044 O O . GLY A 1 262 ? 12.75 11.891 21.875 1 90.62 262 GLY A O 1
ATOM 2045 N N . SER A 1 263 ? 11.758 13.602 20.922 1 93.94 263 SER A N 1
ATOM 2046 C CA . SER A 1 263 ? 10.562 12.797 20.719 1 93.94 263 SER A CA 1
ATOM 2047 C C . SER A 1 263 ? 10.43 12.383 19.25 1 93.94 263 SER A C 1
ATOM 2049 O O . SER A 1 263 ? 10.023 11.258 18.953 1 93.94 263 SER A O 1
ATOM 2051 N N . LEU A 1 264 ? 10.828 13.141 18.281 1 97.44 264 LEU A N 1
ATOM 2052 C CA . LEU A 1 264 ? 10.609 12.914 16.859 1 97.44 264 LEU A CA 1
ATOM 2053 C C . LEU A 1 264 ? 11.477 11.766 16.359 1 97.44 264 LEU A C 1
ATOM 2055 O O . LEU A 1 264 ? 12.695 11.766 16.562 1 97.44 264 LEU A O 1
ATOM 2059 N N . LYS A 1 265 ? 10.859 10.852 15.742 1 98.06 265 LYS A N 1
ATOM 2060 C CA . LYS A 1 265 ? 11.57 9.672 15.258 1 98.06 265 LYS A CA 1
ATOM 2061 C C . LYS A 1 265 ? 11.586 9.625 13.734 1 98.06 265 LYS A C 1
ATOM 2063 O O . LYS A 1 265 ? 12.562 9.18 13.125 1 98.06 265 LYS A O 1
ATOM 2068 N N . LYS A 1 266 ? 10.562 10.078 13.164 1 98.69 266 LYS A N 1
ATOM 2069 C CA . LYS A 1 266 ? 10.43 10.055 11.711 1 98.69 266 LYS A CA 1
ATOM 2070 C C . LYS A 1 266 ? 10.094 11.438 11.164 1 98.69 266 LYS A C 1
ATOM 2072 O O . LYS A 1 266 ? 9.148 12.078 11.625 1 98.69 266 LYS A O 1
ATOM 2077 N N . LEU A 1 267 ? 10.859 11.852 10.195 1 98.19 267 LEU A N 1
ATOM 2078 C CA . LEU A 1 267 ? 10.633 13.148 9.562 1 98.19 267 LEU A CA 1
ATOM 2079 C C . LEU A 1 267 ? 10.625 13.016 8.039 1 98.19 267 LEU A C 1
ATOM 2081 O O . LEU A 1 267 ? 11.531 12.398 7.461 1 98.19 267 LEU A O 1
ATOM 2085 N N . LYS A 1 268 ? 9.625 13.406 7.449 1 98 268 LYS A N 1
ATOM 2086 C CA . LYS A 1 268 ? 9.547 13.57 6 1 98 268 LYS A CA 1
ATOM 2087 C C . LYS A 1 268 ? 9.391 15.039 5.625 1 98 268 LYS A C 1
ATOM 2089 O O . LYS A 1 268 ? 8.445 15.703 6.055 1 98 268 LYS A O 1
ATOM 2094 N N . ILE A 1 269 ? 10.312 15.492 4.852 1 96 269 ILE A N 1
ATOM 2095 C CA . ILE A 1 269 ? 10.305 16.906 4.5 1 96 269 ILE A CA 1
ATOM 2096 C C . ILE A 1 269 ? 10.195 17.062 2.984 1 96 269 ILE A C 1
ATOM 2098 O O . ILE A 1 269 ? 10.82 16.312 2.229 1 96 269 ILE A O 1
ATOM 2102 N N . PHE A 1 270 ? 9.352 17.984 2.611 1 95.12 270 PHE A N 1
ATOM 2103 C CA . PHE A 1 270 ? 9.109 18.25 1.199 1 95.12 270 PHE A CA 1
ATOM 2104 C C . PHE A 1 270 ? 9.586 19.656 0.831 1 95.12 270 PHE A C 1
ATOM 2106 O O . PHE A 1 270 ? 9.172 20.641 1.452 1 95.12 270 PHE A O 1
ATOM 2113 N N . GLY A 1 271 ? 10.422 19.703 -0.195 1 91.81 271 GLY A N 1
ATOM 2114 C CA . GLY A 1 271 ? 10.867 21 -0.691 1 91.81 271 GLY A CA 1
ATOM 2115 C C . GLY A 1 271 ? 10 21.547 -1.812 1 91.81 271 GLY A C 1
ATOM 2116 O O . GLY A 1 271 ? 8.961 20.953 -2.133 1 91.81 271 GLY A O 1
ATOM 2117 N N . TRP A 1 272 ? 10.289 22.703 -2.184 1 90.5 272 TRP A N 1
ATOM 2118 C CA . TRP A 1 272 ? 9.648 23.344 -3.33 1 90.5 272 TRP A CA 1
ATOM 2119 C C . TRP A 1 272 ? 10.672 24.109 -4.156 1 90.5 272 TRP A C 1
ATOM 2121 O O . TRP A 1 272 ? 11.852 24.203 -3.781 1 90.5 272 TRP A O 1
ATOM 2131 N N . LYS A 1 273 ? 10.336 24.625 -5.234 1 84.5 273 LYS A N 1
ATOM 2132 C CA . LYS A 1 273 ? 11.219 25.125 -6.281 1 84.5 273 LYS A CA 1
ATOM 2133 C C . LYS A 1 273 ? 12.117 26.234 -5.754 1 84.5 273 LYS A C 1
ATOM 2135 O O . LYS A 1 273 ? 13.312 26.266 -6.043 1 84.5 273 LYS A O 1
ATOM 2140 N N . ASN A 1 274 ? 11.648 27.125 -4.957 1 86.88 274 ASN A N 1
ATOM 2141 C CA . ASN A 1 274 ? 12.375 28.312 -4.555 1 86.88 274 ASN A CA 1
ATOM 2142 C C . ASN A 1 274 ? 13.148 28.094 -3.258 1 86.88 274 ASN A C 1
ATOM 2144 O O . ASN A 1 274 ? 13.875 28.969 -2.797 1 86.88 274 ASN A O 1
ATOM 2148 N N . LEU A 1 275 ? 13 26.906 -2.824 1 86.56 275 LEU A N 1
ATOM 2149 C CA . LEU A 1 275 ? 13.719 26.609 -1.591 1 86.56 275 LEU A CA 1
ATOM 2150 C C . LEU A 1 275 ? 15.211 26.469 -1.851 1 86.56 275 LEU A C 1
ATOM 2152 O O . LEU A 1 275 ? 15.625 25.797 -2.797 1 86.56 275 LEU A O 1
ATOM 2156 N N . LYS A 1 276 ? 16.047 27.062 -0.991 1 77.75 276 LYS A N 1
ATOM 2157 C CA . LYS A 1 276 ? 17.469 27.156 -1.242 1 77.75 276 LYS A CA 1
ATOM 2158 C C . LYS A 1 276 ? 18.234 26.078 -0.478 1 77.75 276 LYS A C 1
ATOM 2160 O O . LYS A 1 276 ? 19.312 25.641 -0.909 1 77.75 276 LYS A O 1
ATOM 2165 N N . SER A 1 277 ? 17.688 25.734 0.673 1 81.62 277 SER A N 1
ATOM 2166 C CA . SER A 1 277 ? 18.406 24.766 1.505 1 81.62 277 SER A CA 1
ATOM 2167 C C . SER A 1 277 ? 17.453 24.062 2.459 1 81.62 277 SER A C 1
ATOM 2169 O O . SER A 1 277 ? 16.312 24.5 2.656 1 81.62 277 SER A O 1
ATOM 2171 N N . LEU A 1 278 ? 17.953 22.938 2.969 1 87.38 278 LEU A N 1
ATOM 2172 C CA . LEU A 1 278 ? 17.281 22.312 4.098 1 87.38 278 LEU A CA 1
ATOM 2173 C C . LEU A 1 278 ? 17.375 23.188 5.344 1 87.38 278 LEU A C 1
ATOM 2175 O O . LEU A 1 278 ? 18.391 23.859 5.559 1 87.38 278 LEU A O 1
ATOM 2179 N N . PRO A 1 279 ? 16.344 23.234 6.125 1 90.31 279 PRO A N 1
ATOM 2180 C CA . PRO A 1 279 ? 16.453 24 7.371 1 90.31 279 PRO A CA 1
ATOM 2181 C C . PRO A 1 279 ? 17.562 23.484 8.281 1 90.31 279 PRO A C 1
ATOM 2183 O O . PRO A 1 279 ? 17.547 22.312 8.688 1 90.31 279 PRO A O 1
ATOM 2186 N N . HIS A 1 280 ? 18.516 24.344 8.625 1 90 280 HIS A N 1
ATOM 2187 C CA . HIS A 1 280 ? 19.656 23.953 9.438 1 90 280 HIS A CA 1
ATOM 2188 C C . HIS A 1 280 ? 19.234 23.531 10.836 1 90 280 HIS A C 1
ATOM 2190 O O . HIS A 1 280 ? 19.953 22.797 11.516 1 90 280 HIS A O 1
ATOM 2196 N N . GLN A 1 281 ? 18.016 23.938 11.258 1 93.19 281 GLN A N 1
ATOM 2197 C CA . GLN A 1 281 ? 17.5 23.609 12.578 1 93.19 281 GLN A CA 1
ATOM 2198 C C . GLN A 1 281 ? 17.297 22.094 12.719 1 93.19 281 GLN A C 1
ATOM 2200 O O . GLN A 1 281 ? 17.25 21.578 13.836 1 93.19 281 GLN A O 1
ATOM 2205 N N . LEU A 1 282 ? 17.234 21.406 11.609 1 93.5 282 LEU A N 1
ATOM 2206 C CA . LEU A 1 282 ? 17.016 19.969 11.625 1 93.5 282 LEU A CA 1
ATOM 2207 C C . LEU A 1 282 ? 18.203 19.25 12.242 1 93.5 282 LEU A C 1
ATOM 2209 O O . LEU A 1 282 ? 18.078 18.094 12.664 1 93.5 282 LEU A O 1
ATOM 2213 N N . GLN A 1 283 ? 19.359 19.875 12.281 1 90.56 283 GLN A N 1
ATOM 2214 C CA . GLN A 1 283 ? 20.594 19.281 12.781 1 90.56 283 GLN A CA 1
ATOM 2215 C C . GLN A 1 283 ? 20.469 18.875 14.25 1 90.56 283 GLN A C 1
ATOM 2217 O O . GLN A 1 283 ? 21.234 18.062 14.742 1 90.56 283 GLN A O 1
ATOM 2222 N N . HIS A 1 284 ? 19.438 19.469 14.883 1 92.12 284 HIS A N 1
ATOM 2223 C CA . HIS A 1 284 ? 19.297 19.266 16.312 1 92.12 284 HIS A CA 1
ATOM 2224 C C . HIS A 1 284 ? 18.391 18.062 16.609 1 92.12 284 HIS A C 1
ATOM 2226 O O . HIS A 1 284 ? 18.203 17.688 17.766 1 92.12 284 HIS A O 1
ATOM 2232 N N . LEU A 1 285 ? 17.875 17.453 15.625 1 94.62 285 LEU A N 1
ATOM 2233 C CA . LEU A 1 285 ? 17.016 16.281 15.797 1 94.62 285 LEU A CA 1
ATOM 2234 C C . LEU A 1 285 ? 17.828 15.008 15.898 1 94.62 285 LEU A C 1
ATOM 2236 O O . LEU A 1 285 ? 17.688 14.102 15.086 1 94.62 285 LEU A O 1
ATOM 2240 N N . THR A 1 286 ? 18.609 14.859 16.922 1 90.12 286 THR A N 1
ATOM 2241 C CA . THR A 1 286 ? 19.641 13.82 17.047 1 90.12 286 THR A CA 1
ATOM 2242 C C . THR A 1 286 ? 19 12.469 17.344 1 90.12 286 THR A C 1
ATOM 2244 O O . THR A 1 286 ? 19.641 11.43 17.203 1 90.12 286 THR A O 1
ATOM 2247 N N . SER A 1 287 ? 17.688 12.492 17.719 1 93.44 287 SER A N 1
ATOM 2248 C CA . SER A 1 287 ? 17 11.234 18 1 93.44 287 SER A CA 1
ATOM 2249 C C . SER A 1 287 ? 16.312 10.695 16.766 1 93.44 287 SER A C 1
ATOM 2251 O O . SER A 1 287 ? 15.727 9.609 16.781 1 93.44 287 SER A O 1
ATOM 2253 N N . LEU A 1 288 ? 16.359 11.367 15.688 1 95.69 288 LEU A N 1
ATOM 2254 C CA . LEU A 1 288 ? 15.688 10.992 14.445 1 95.69 288 LEU A CA 1
ATOM 2255 C C . LEU A 1 288 ? 16.203 9.648 13.945 1 95.69 288 LEU A C 1
ATOM 2257 O O . LEU A 1 288 ? 17.406 9.414 13.898 1 95.69 288 LEU A O 1
ATOM 2261 N N . VAL A 1 289 ? 15.32 8.836 13.617 1 96.62 289 VAL A N 1
ATOM 2262 C CA . VAL A 1 289 ? 15.664 7.492 13.164 1 96.62 289 VAL A CA 1
ATOM 2263 C C . VAL A 1 289 ? 15.484 7.395 11.648 1 96.62 289 VAL A C 1
ATOM 2265 O O . VAL A 1 289 ? 16.266 6.73 10.961 1 96.62 289 VAL A O 1
ATOM 2268 N N . LYS A 1 290 ? 14.469 8.039 11.195 1 97.81 290 LYS A N 1
ATOM 2269 C CA . LYS A 1 290 ? 14.141 8.008 9.773 1 97.81 290 LYS A CA 1
ATOM 2270 C C . LYS A 1 290 ? 13.992 9.422 9.211 1 97.81 290 LYS A C 1
ATOM 2272 O O . LYS A 1 290 ? 13.258 10.242 9.766 1 97.81 290 LYS A O 1
ATOM 2277 N N . LEU A 1 291 ? 14.68 9.68 8.133 1 95.81 291 LEU A N 1
ATOM 2278 C CA . LEU A 1 291 ? 14.602 10.969 7.449 1 95.81 291 LEU A CA 1
ATOM 2279 C C . LEU A 1 291 ? 14.336 10.773 5.961 1 95.81 291 LEU A C 1
ATOM 2281 O O . LEU A 1 291 ? 15.039 10.008 5.293 1 95.81 291 LEU A O 1
ATOM 2285 N N . LYS A 1 292 ? 13.344 11.375 5.496 1 96 292 LYS A N 1
ATOM 2286 C CA . LYS A 1 292 ? 13.016 11.375 4.074 1 96 292 LYS A CA 1
ATOM 2287 C C . LYS A 1 292 ? 13 12.797 3.512 1 96 292 LYS A C 1
ATOM 2289 O O . LYS A 1 292 ? 12.297 13.664 4.027 1 96 292 LYS A O 1
ATOM 2294 N N . ILE A 1 293 ? 13.758 12.992 2.512 1 91.56 293 ILE A N 1
ATOM 2295 C CA . ILE A 1 293 ? 13.875 14.297 1.877 1 91.56 293 ILE A CA 1
ATOM 2296 C C . ILE A 1 293 ? 13.328 14.234 0.452 1 91.56 293 ILE A C 1
ATOM 2298 O O . ILE A 1 293 ? 13.812 13.453 -0.37 1 91.56 293 ILE A O 1
ATOM 2302 N N . PHE A 1 294 ? 12.32 15.102 0.208 1 90.75 294 PHE A N 1
ATOM 2303 C CA . PHE A 1 294 ? 11.633 15.039 -1.078 1 90.75 294 PHE A CA 1
ATOM 2304 C C . PHE A 1 294 ? 11.633 16.406 -1.762 1 90.75 294 PHE A C 1
ATOM 2306 O O . PHE A 1 294 ? 11.391 17.422 -1.118 1 90.75 294 PHE A O 1
ATOM 2313 N N . TYR A 1 295 ? 11.93 16.469 -3.043 1 87.25 295 TYR A N 1
ATOM 2314 C CA . TYR A 1 295 ? 11.664 17.594 -3.938 1 87.25 295 TYR A CA 1
ATOM 2315 C C . TYR A 1 295 ? 12.57 18.781 -3.615 1 87.25 295 TYR A C 1
ATOM 2317 O O . TYR A 1 295 ? 12.125 19.938 -3.637 1 87.25 295 TYR A O 1
ATOM 2325 N N . PHE A 1 296 ? 13.617 18.5 -3.186 1 82.56 296 PHE A N 1
ATOM 2326 C CA . PHE A 1 296 ? 14.594 19.578 -3.059 1 82.56 296 PHE A CA 1
ATOM 2327 C C . PHE A 1 296 ? 15.406 19.719 -4.336 1 82.56 296 PHE A C 1
ATOM 2329 O O . PHE A 1 296 ? 16.562 19.297 -4.391 1 82.56 296 PHE A O 1
ATOM 2336 N N . ASP A 1 297 ? 14.773 20.25 -5.301 1 73.12 297 ASP A N 1
ATOM 2337 C CA . ASP A 1 297 ? 15.336 20.281 -6.648 1 73.12 297 ASP A CA 1
ATOM 2338 C C . ASP A 1 297 ? 15.445 21.719 -7.172 1 73.12 297 ASP A C 1
ATOM 2340 O O . ASP A 1 297 ? 15.609 21.938 -8.375 1 73.12 297 ASP A O 1
ATOM 2344 N N . GLY A 1 298 ? 15.297 22.578 -6.238 1 71.75 298 GLY A N 1
ATOM 2345 C CA . GLY A 1 298 ? 15.453 23.953 -6.695 1 71.75 298 GLY A CA 1
ATOM 2346 C C . GLY A 1 298 ? 16.828 24.234 -7.281 1 71.75 298 GLY A C 1
ATOM 2347 O O . GLY A 1 298 ? 17.812 23.594 -6.895 1 71.75 298 GLY A O 1
ATOM 2348 N N . GLU A 1 299 ? 16.844 25.078 -8.305 1 67.25 299 GLU A N 1
ATOM 2349 C CA . GLU A 1 299 ? 18.078 25.406 -9.031 1 67.25 299 GLU A CA 1
ATOM 2350 C C . GLU A 1 299 ? 19.156 25.906 -8.086 1 67.25 299 GLU A C 1
ATOM 2352 O O . GLU A 1 299 ? 20.344 25.672 -8.312 1 67.25 299 GLU A O 1
ATOM 2357 N N . GLU A 1 300 ? 18.672 26.516 -7.031 1 65.19 300 GLU A N 1
ATOM 2358 C CA . GLU A 1 300 ? 19.641 27.125 -6.125 1 65.19 300 GLU A CA 1
ATOM 2359 C C . GLU A 1 300 ? 19.938 26.219 -4.938 1 65.19 300 GLU A C 1
ATOM 2361 O O . GLU A 1 300 ? 20.656 26.609 -4.02 1 65.19 300 GLU A O 1
ATOM 2366 N N . PHE A 1 301 ? 19.281 25.109 -5.008 1 64.88 301 PHE A N 1
ATOM 2367 C CA . PHE A 1 301 ? 19.516 24.188 -3.902 1 64.88 301 PHE A CA 1
ATOM 2368 C C . PHE A 1 301 ? 20.922 23.625 -3.955 1 64.88 301 PHE A C 1
ATOM 2370 O O . PHE A 1 301 ? 21.453 23.344 -5.035 1 64.88 301 PHE A O 1
ATOM 2377 N N . ASP A 1 302 ? 21.562 23.594 -2.721 1 63.22 302 ASP A N 1
ATOM 2378 C CA . ASP A 1 302 ? 22.938 23.141 -2.584 1 63.22 302 ASP A CA 1
ATOM 2379 C C . ASP A 1 302 ? 23.125 21.75 -3.205 1 63.22 302 ASP A C 1
ATOM 2381 O O . ASP A 1 302 ? 22.203 20.922 -3.154 1 63.22 302 ASP A O 1
ATOM 2385 N N . GLU A 1 303 ? 24.188 21.625 -3.91 1 63.03 303 GLU A N 1
ATOM 2386 C CA . GLU A 1 303 ? 24.531 20.406 -4.613 1 63.03 303 GLU A CA 1
ATOM 2387 C C . GLU A 1 303 ? 24.844 19.266 -3.635 1 63.03 303 GLU A C 1
ATOM 2389 O O . GLU A 1 303 ? 24.781 18.094 -3.998 1 63.03 303 GLU A O 1
ATOM 2394 N N . ALA A 1 304 ? 25.141 19.781 -2.414 1 62.16 304 ALA A N 1
ATOM 2395 C CA . ALA A 1 304 ? 25.516 18.781 -1.419 1 62.16 304 ALA A CA 1
ATOM 2396 C C . ALA A 1 304 ? 24.516 18.781 -0.257 1 62.16 304 ALA A C 1
ATOM 2398 O O . ALA A 1 304 ? 23.953 19.812 0.083 1 62.16 304 ALA A O 1
ATOM 2399 N N . LEU A 1 305 ? 24.203 17.5 0.202 1 71.75 305 LEU A N 1
ATOM 2400 C CA . LEU A 1 305 ? 23.5 17.422 1.476 1 71.75 305 LEU A CA 1
ATOM 2401 C C . LEU A 1 305 ? 24.281 18.141 2.574 1 71.75 305 LEU A C 1
ATOM 2403 O O . LEU A 1 305 ? 25.516 18.125 2.572 1 71.75 305 LEU A O 1
ATOM 2407 N N . PRO A 1 306 ? 23.641 18.828 3.326 1 75.62 306 PRO A N 1
ATOM 2408 C CA . PRO A 1 306 ? 24.312 19.609 4.359 1 75.62 306 PRO A CA 1
ATOM 2409 C C . PRO A 1 306 ? 25.156 18.734 5.297 1 75.62 306 PRO A C 1
ATOM 2411 O O . PRO A 1 306 ? 24.781 17.594 5.586 1 75.62 306 PRO A O 1
ATOM 2414 N N . ASP A 1 307 ? 26.234 19.297 5.832 1 74.31 307 ASP A N 1
ATOM 2415 C CA . ASP A 1 307 ? 27.172 18.609 6.703 1 74.31 307 ASP A CA 1
ATOM 2416 C C . ASP A 1 307 ? 26.516 18.203 8.023 1 74.31 307 ASP A C 1
ATOM 2418 O O . ASP A 1 307 ? 26.859 17.172 8.602 1 74.31 307 ASP A O 1
ATOM 2422 N N . TRP A 1 308 ? 25.625 19 8.305 1 80.25 308 TRP A N 1
ATOM 2423 C CA . TRP A 1 308 ? 25.031 18.766 9.617 1 80.25 308 TRP A CA 1
ATOM 2424 C C . TRP A 1 308 ? 24.234 17.469 9.633 1 80.25 308 TRP A C 1
ATOM 2426 O O . TRP A 1 308 ? 23.828 16.984 10.695 1 80.25 308 TRP A O 1
ATOM 2436 N N . LEU A 1 309 ? 23.969 16.859 8.477 1 80.81 309 LEU A N 1
ATOM 2437 C CA . LEU A 1 309 ? 23.266 15.578 8.43 1 80.81 309 LEU A CA 1
ATOM 2438 C C . LEU A 1 309 ? 24 14.531 9.258 1 80.81 309 LEU A C 1
ATOM 2440 O O . LEU A 1 309 ? 23.391 13.609 9.789 1 80.81 309 LEU A O 1
ATOM 2444 N N . ALA A 1 310 ? 25.297 14.711 9.328 1 75.5 310 ALA A N 1
ATOM 2445 C CA . ALA A 1 310 ? 26.125 13.789 10.094 1 75.5 310 ALA A CA 1
ATOM 2446 C C . ALA A 1 310 ? 25.812 13.875 11.586 1 75.5 310 ALA A C 1
ATOM 2448 O O . ALA A 1 310 ? 26.156 12.977 12.352 1 75.5 310 ALA A O 1
ATOM 2449 N N . ASN A 1 311 ? 25.125 15 11.984 1 84 311 ASN A N 1
ATOM 2450 C CA . ASN A 1 311 ? 24.766 15.18 13.383 1 84 311 ASN A CA 1
ATOM 2451 C C . ASN A 1 311 ? 23.641 14.234 13.797 1 84 311 ASN A C 1
ATOM 2453 O O . ASN A 1 311 ? 23.391 14.039 14.984 1 84 311 ASN A O 1
ATOM 2457 N N . LEU A 1 312 ? 23.031 13.656 12.781 1 88.56 312 LEU A N 1
ATOM 2458 C CA . LEU A 1 312 ? 21.938 12.758 13.07 1 88.56 312 LEU A CA 1
ATOM 2459 C C . LEU A 1 312 ? 22.453 11.359 13.398 1 88.56 312 LEU A C 1
ATOM 2461 O O . LEU A 1 312 ? 22.25 10.414 12.633 1 88.56 312 LEU A O 1
ATOM 2465 N N . SER A 1 313 ? 22.969 11.219 14.547 1 83.75 313 SER A N 1
ATOM 2466 C CA . SER A 1 313 ? 23.75 10.055 14.961 1 83.75 313 SER A CA 1
ATOM 2467 C C . SER A 1 313 ? 22.859 8.82 15.102 1 83.75 313 SER A C 1
ATOM 2469 O O . SER A 1 313 ? 23.359 7.688 15.039 1 83.75 313 SER A O 1
ATOM 2471 N N . SER A 1 314 ? 21.562 9.008 15.25 1 90.25 314 SER A N 1
ATOM 2472 C CA . SER A 1 314 ? 20.656 7.883 15.445 1 90.25 314 SER A CA 1
ATOM 2473 C C . SER A 1 314 ? 19.984 7.484 14.141 1 90.25 314 SER A C 1
ATOM 2475 O O . SER A 1 314 ? 19.188 6.547 14.109 1 90.25 314 SER A O 1
ATOM 2477 N N . LEU A 1 315 ? 20.266 8.133 13.039 1 91.88 315 LEU A N 1
ATOM 2478 C CA . LEU A 1 315 ? 19.578 7.934 11.773 1 91.88 315 LEU A CA 1
ATOM 2479 C C . LEU A 1 315 ? 19.828 6.531 11.227 1 91.88 315 LEU A C 1
ATOM 2481 O O . LEU A 1 315 ? 20.984 6.145 11.031 1 91.88 315 LEU A O 1
ATOM 2485 N N . GLN A 1 316 ? 18.828 5.844 11.023 1 94 316 GLN A N 1
ATOM 2486 C CA . GLN A 1 316 ? 18.938 4.469 10.531 1 94 316 GLN A CA 1
ATOM 2487 C C . GLN A 1 316 ? 18.422 4.355 9.102 1 94 316 GLN A C 1
ATOM 2489 O O . GLN A 1 316 ? 18.828 3.453 8.359 1 94 316 GLN A O 1
ATOM 2494 N N . GLU A 1 317 ? 17.562 5.234 8.805 1 95.69 317 GLU A N 1
ATOM 2495 C CA . GLU A 1 317 ? 16.984 5.211 7.469 1 95.69 317 GLU A CA 1
ATOM 2496 C C . GLU A 1 317 ? 17.016 6.594 6.828 1 95.69 317 GLU A C 1
ATOM 2498 O O . GLU A 1 317 ? 16.531 7.566 7.41 1 95.69 317 GLU A O 1
ATOM 2503 N N . LEU A 1 318 ? 17.562 6.668 5.645 1 90.31 318 LEU A N 1
ATOM 2504 C CA . LEU A 1 318 ? 17.609 7.91 4.879 1 90.31 318 LEU A CA 1
ATOM 2505 C C . LEU A 1 318 ? 17.047 7.707 3.475 1 90.31 318 LEU A C 1
ATOM 2507 O O . LEU A 1 318 ? 17.438 6.773 2.771 1 90.31 318 LEU A O 1
ATOM 2511 N N . THR A 1 319 ? 16.109 8.469 3.154 1 91.38 319 THR A N 1
ATOM 2512 C CA . THR A 1 319 ? 15.531 8.445 1.815 1 91.38 319 THR A CA 1
ATOM 2513 C C . THR A 1 319 ? 15.711 9.789 1.126 1 91.38 319 THR A C 1
ATOM 2515 O O . THR A 1 319 ? 15.398 10.836 1.701 1 91.38 319 THR A O 1
ATOM 2518 N N . ILE A 1 320 ? 16.25 9.797 0.013 1 84.81 320 ILE A N 1
ATOM 2519 C CA . ILE A 1 320 ? 16.375 10.977 -0.828 1 84.81 320 ILE A CA 1
ATOM 2520 C C . ILE A 1 320 ? 15.609 10.781 -2.131 1 84.81 320 ILE A C 1
ATOM 2522 O O . ILE A 1 320 ? 15.875 9.828 -2.873 1 84.81 320 ILE A O 1
ATOM 2526 N N . CYS A 1 321 ? 14.656 11.695 -2.26 1 84.56 321 CYS A N 1
ATOM 2527 C CA . CYS A 1 321 ? 13.75 11.508 -3.389 1 84.56 321 CYS A CA 1
ATOM 2528 C C . CYS A 1 321 ? 13.594 12.797 -4.176 1 84.56 321 CYS A C 1
ATOM 2530 O O . CYS A 1 321 ? 13.336 13.859 -3.598 1 84.56 321 CYS A O 1
ATOM 2532 N N . TYR A 1 322 ? 13.719 12.781 -5.488 1 79.88 322 TYR A N 1
ATOM 2533 C CA . TYR A 1 322 ? 13.508 13.906 -6.398 1 79.88 322 TYR A CA 1
ATOM 2534 C C . TYR A 1 322 ? 14.414 15.078 -6.035 1 79.88 322 TYR A C 1
ATOM 2536 O O . TYR A 1 322 ? 13.953 16.219 -5.914 1 79.88 322 TYR A O 1
ATOM 2544 N N . CYS A 1 323 ? 15.5 14.742 -5.715 1 76.81 323 CYS A N 1
ATOM 2545 C CA . CYS A 1 323 ? 16.516 15.766 -5.461 1 76.81 323 CYS A CA 1
ATOM 2546 C C . CYS A 1 323 ? 17.547 15.797 -6.582 1 76.81 323 CYS A C 1
ATOM 2548 O O . CYS A 1 323 ? 18.531 15.078 -6.539 1 76.81 323 CYS A O 1
ATOM 2550 N N . LYS A 1 324 ? 17.266 16.641 -7.551 1 67.69 324 LYS A N 1
ATOM 2551 C CA . LYS A 1 324 ? 18.016 16.641 -8.805 1 67.69 324 LYS A CA 1
ATOM 2552 C C . LYS A 1 324 ? 19.438 17.172 -8.602 1 67.69 324 LYS A C 1
ATOM 2554 O O . LYS A 1 324 ? 20.359 16.797 -9.328 1 67.69 324 LYS A O 1
ATOM 2559 N N . ASN A 1 325 ? 19.531 18.031 -7.594 1 64.25 325 ASN A N 1
ATOM 2560 C CA . ASN A 1 325 ? 20.797 18.75 -7.484 1 64.25 325 ASN A CA 1
ATOM 2561 C C . ASN A 1 325 ? 21.766 18.031 -6.547 1 64.25 325 ASN A C 1
ATOM 2563 O O . ASN A 1 325 ? 22.922 18.422 -6.434 1 64.25 325 ASN A O 1
ATOM 2567 N N . PHE A 1 326 ? 21.219 17 -5.926 1 64.88 326 PHE A N 1
ATOM 2568 C CA . PHE A 1 326 ? 22.078 16.391 -4.91 1 64.88 326 PHE A CA 1
ATOM 2569 C C . PHE A 1 326 ? 23.188 15.562 -5.559 1 64.88 326 PHE A C 1
ATOM 2571 O O . PHE A 1 326 ? 22.906 14.602 -6.281 1 64.88 326 PHE A O 1
ATOM 2578 N N . LYS A 1 327 ? 24.422 16.281 -5.406 1 59.16 327 LYS A N 1
ATOM 2579 C CA . LYS A 1 327 ? 25.562 15.633 -6.055 1 59.16 327 LYS A CA 1
ATOM 2580 C C . LYS A 1 327 ? 26.391 14.828 -5.055 1 59.16 327 LYS A C 1
ATOM 2582 O O . LYS A 1 327 ? 27.062 13.867 -5.426 1 59.16 327 LYS A O 1
ATOM 2587 N N . TYR A 1 328 ? 26.25 15.492 -3.664 1 56.03 328 TYR A N 1
ATOM 2588 C CA . TYR A 1 328 ? 27.156 14.914 -2.684 1 56.03 328 TYR A CA 1
ATOM 2589 C C . TYR A 1 328 ? 26.469 14.727 -1.338 1 56.03 328 TYR A C 1
ATOM 2591 O O . TYR A 1 328 ? 25.531 15.461 -1.011 1 56.03 328 TYR A O 1
ATOM 2599 N N . LEU A 1 329 ? 26.641 13.508 -0.624 1 57.16 329 LEU A N 1
ATOM 2600 C CA . LEU A 1 329 ? 26.312 13.414 0.792 1 57.16 329 LEU A CA 1
ATOM 2601 C C . LEU A 1 329 ? 27.312 14.188 1.645 1 57.16 329 LEU A C 1
ATOM 2603 O O . LEU A 1 329 ? 28.438 14.422 1.225 1 57.16 329 LEU A O 1
ATOM 2607 N N . PRO A 1 330 ? 26.766 14.797 2.912 1 52.62 330 PRO A N 1
ATOM 2608 C CA . PRO A 1 330 ? 27.672 15.625 3.723 1 52.62 330 PRO A CA 1
ATOM 2609 C C . PRO A 1 330 ? 28.969 14.914 4.09 1 52.62 330 PRO A C 1
ATOM 2611 O O . PRO A 1 330 ? 29 13.688 4.133 1 52.62 330 PRO A O 1
ATOM 2614 N N . SER A 1 331 ? 30.078 15.773 4.172 1 43.12 331 SER A N 1
ATOM 2615 C CA . SER A 1 331 ? 31.391 15.367 4.688 1 43.12 331 SER A CA 1
ATOM 2616 C C . SER A 1 331 ? 31.422 15.406 6.211 1 43.12 331 SER A C 1
ATOM 2618 O O . SER A 1 331 ? 30.656 16.156 6.832 1 43.12 331 SER A O 1
ATOM 2620 N N . SER A 1 332 ? 31.625 14.375 7.062 1 39.16 332 SER A N 1
ATOM 2621 C CA . SER A 1 332 ? 31.766 14.312 8.516 1 39.16 332 SER A CA 1
ATOM 2622 C C . SER A 1 332 ? 32.531 15.523 9.055 1 39.16 332 SER A C 1
ATOM 2624 O O . SER A 1 332 ? 32.875 15.57 10.234 1 39.16 332 SER A O 1
ATOM 2626 N N . THR A 1 333 ? 32.75 16.719 8.742 1 32.06 333 THR A N 1
ATOM 2627 C CA . THR A 1 333 ? 33.531 17.672 9.516 1 32.06 333 THR A CA 1
ATOM 2628 C C . THR A 1 333 ? 32.844 18 10.836 1 32.06 333 THR A C 1
ATOM 2630 O O . THR A 1 333 ? 33.469 18.516 11.766 1 32.06 333 THR A O 1
ATOM 2633 N N . ALA A 1 334 ? 31.672 18.062 11.039 1 35.09 334 ALA A N 1
ATOM 2634 C CA . ALA A 1 334 ? 31.203 18.938 12.117 1 35.09 334 ALA A CA 1
ATOM 2635 C C . ALA A 1 334 ? 31.188 18.203 13.453 1 35.09 334 ALA A C 1
ATOM 2637 O O . ALA A 1 334 ? 30.75 18.75 14.469 1 35.09 334 ALA A O 1
ATOM 2638 N N . CYS A 1 335 ? 31.422 17 13.695 1 33.06 335 CYS A N 1
ATOM 2639 C CA . CYS A 1 335 ? 31.188 16.578 15.078 1 33.06 335 CYS A CA 1
ATOM 2640 C C . CYS A 1 335 ? 32.344 17.016 15.977 1 33.06 335 CYS A C 1
ATOM 2642 O O . CYS A 1 335 ? 32.438 16.578 17.125 1 33.06 335 CYS A O 1
ATOM 2644 N N . ASN A 1 336 ? 33.344 17.672 15.805 1 30.42 336 ASN A N 1
ATOM 2645 C CA . ASN A 1 336 ? 34.188 17.891 16.969 1 30.42 336 ASN A CA 1
ATOM 2646 C C . ASN A 1 336 ? 33.469 18.766 18.016 1 30.42 336 ASN A C 1
ATOM 2648 O O . ASN A 1 336 ? 33.375 19.969 17.844 1 30.42 336 ASN A O 1
ATOM 2652 N N . ALA A 1 337 ? 32.406 18.391 18.656 1 30.16 337 ALA A N 1
ATOM 2653 C CA . ALA A 1 337 ? 32.125 19 19.953 1 30.16 337 ALA A CA 1
ATOM 2654 C C . ALA A 1 337 ? 33.375 19.016 20.828 1 30.16 337 ALA A C 1
ATOM 2656 O O . ALA A 1 337 ? 34.031 18 21.016 1 30.16 337 ALA A O 1
ATOM 2657 N N . SER A 1 338 ? 34.031 20.172 21.094 1 23.42 338 SER A N 1
ATOM 2658 C CA . SER A 1 338 ? 34.875 20.422 22.25 1 23.42 338 SER A CA 1
ATOM 2659 C C . SER A 1 338 ? 34.281 19.828 23.516 1 23.42 338 SER A C 1
ATOM 2661 O O . SER A 1 338 ? 33.062 19.891 23.734 1 23.42 338 SER A O 1
ATOM 2663 N N . PRO A 1 339 ? 34.906 18.859 24.203 1 27.02 339 PRO A N 1
ATOM 2664 C CA . PRO A 1 339 ? 34.719 18.578 25.625 1 27.02 339 PRO A CA 1
ATOM 2665 C C . PRO A 1 339 ? 34.531 19.844 26.453 1 27.02 339 PRO A C 1
ATOM 2667 O O . PRO A 1 339 ? 35.469 20.625 26.625 1 27.02 339 PRO A O 1
ATOM 2670 N N . ASN A 1 340 ? 33.688 20.828 26.125 1 21.09 340 ASN A N 1
ATOM 2671 C CA . ASN A 1 340 ? 33.625 21.609 27.344 1 21.09 340 ASN A CA 1
ATOM 2672 C C . ASN A 1 340 ? 32.781 20.906 28.406 1 21.09 340 ASN A C 1
ATOM 2674 O O . ASN A 1 340 ? 31.719 20.344 28.094 1 21.09 340 ASN A O 1
ATOM 2678 N N . MET B 1 1 ? 21.188 21.891 -16.656 1 35.16 1 MET B N 1
ATOM 2679 C CA . MET B 1 1 ? 22.281 21.688 -15.719 1 35.16 1 MET B CA 1
ATOM 2680 C C . MET B 1 1 ? 22.172 20.312 -15.055 1 35.16 1 MET B C 1
ATOM 2682 O O . MET B 1 1 ? 21.062 19.875 -14.719 1 35.16 1 MET B O 1
ATOM 2686 N N . ASP B 1 2 ? 23.172 19.406 -15.148 1 44 2 ASP B N 1
ATOM 2687 C CA . ASP B 1 2 ? 23.312 17.953 -15.164 1 44 2 ASP B CA 1
ATOM 2688 C C . ASP B 1 2 ? 23.234 17.375 -13.758 1 44 2 ASP B C 1
ATOM 2690 O O . ASP B 1 2 ? 23.938 17.828 -12.852 1 44 2 ASP B O 1
ATOM 2694 N N . GLY B 1 3 ? 22.156 16.984 -13.195 1 51.16 3 GLY B N 1
ATOM 2695 C CA . GLY B 1 3 ? 21.906 16.328 -11.93 1 51.16 3 GLY B CA 1
ATOM 2696 C C . GLY B 1 3 ? 22.953 15.266 -11.586 1 51.16 3 GLY B C 1
ATOM 2697 O O . GLY B 1 3 ? 23.859 15.016 -12.375 1 51.16 3 GLY B O 1
ATOM 2698 N N . VAL B 1 4 ? 23.062 14.789 -10.414 1 56.53 4 VAL B N 1
ATOM 2699 C CA . VAL B 1 4 ? 24.031 13.82 -9.938 1 56.53 4 VAL B CA 1
ATOM 2700 C C . VAL B 1 4 ? 24.125 12.648 -10.922 1 56.53 4 VAL B C 1
ATOM 2702 O O . VAL B 1 4 ? 23.141 11.953 -11.156 1 56.53 4 VAL B O 1
ATOM 2705 N N . LYS B 1 5 ? 25.266 12.719 -11.562 1 62.09 5 LYS B N 1
ATOM 2706 C CA . LYS B 1 5 ? 25.438 11.68 -12.57 1 62.09 5 LYS B CA 1
ATOM 2707 C C . LYS B 1 5 ? 26.109 10.438 -11.969 1 62.09 5 LYS B C 1
ATOM 2709 O O . LYS B 1 5 ? 25.891 9.32 -12.445 1 62.09 5 LYS B O 1
ATOM 2714 N N . LYS B 1 6 ? 27 10.797 -10.906 1 60.97 6 LYS B N 1
ATOM 2715 C CA . LYS B 1 6 ? 27.75 9.672 -10.367 1 60.97 6 LYS B CA 1
ATOM 2716 C C . LYS B 1 6 ? 27.766 9.688 -8.844 1 60.97 6 LYS B C 1
ATOM 2718 O O . LYS B 1 6 ? 27.969 10.742 -8.234 1 60.97 6 LYS B O 1
ATOM 2723 N N . ILE B 1 7 ? 27.25 8.648 -8.297 1 61.75 7 ILE B N 1
ATOM 2724 C CA . ILE B 1 7 ? 27.469 8.445 -6.867 1 61.75 7 ILE B CA 1
ATOM 2725 C C . ILE B 1 7 ? 28.656 7.52 -6.652 1 61.75 7 ILE B C 1
ATOM 2727 O O . ILE B 1 7 ? 28.625 6.344 -7.031 1 61.75 7 ILE B O 1
ATOM 2731 N N . GLY B 1 8 ? 29.828 8.125 -6.535 1 58.69 8 GLY B N 1
ATOM 2732 C CA . GLY B 1 8 ? 31.047 7.371 -6.301 1 58.69 8 GLY B CA 1
ATOM 2733 C C . GLY B 1 8 ? 31.656 7.633 -4.938 1 58.69 8 GLY B C 1
ATOM 2734 O O . GLY B 1 8 ? 30.953 8.016 -4 1 58.69 8 GLY B O 1
ATOM 2735 N N . GLU B 1 9 ? 32.938 7.336 -4.777 1 57.81 9 GLU B N 1
ATOM 2736 C CA . GLU B 1 9 ? 33.719 7.477 -3.559 1 57.81 9 GLU B CA 1
ATOM 2737 C C . GLU B 1 9 ? 33.562 8.867 -2.949 1 57.81 9 GLU B C 1
ATOM 2739 O O . GLU B 1 9 ? 33.531 9.008 -1.726 1 57.81 9 GLU B O 1
ATOM 2744 N N . GLU B 1 10 ? 33.438 9.703 -3.889 1 55.56 10 GLU B N 1
ATOM 2745 C CA . GLU B 1 10 ? 33.344 11.102 -3.471 1 55.56 10 GLU B CA 1
ATOM 2746 C C . GLU B 1 10 ? 32.062 11.367 -2.68 1 55.56 10 GLU B C 1
ATOM 2748 O O . GLU B 1 10 ? 32.031 12.289 -1.864 1 55.56 10 GLU B O 1
ATOM 2753 N N . PHE B 1 11 ? 31.078 10.516 -3.02 1 58.09 11 PHE B N 1
ATOM 2754 C CA . PHE B 1 11 ? 29.797 10.656 -2.348 1 58.09 11 PHE B CA 1
ATOM 2755 C C . PHE B 1 11 ? 29.906 10.258 -0.881 1 58.09 11 PHE B C 1
ATOM 2757 O O . PHE B 1 11 ? 29.203 10.812 -0.028 1 58.09 11 PHE B O 1
ATOM 2764 N N . TYR B 1 12 ? 30.859 9.336 -0.835 1 54.06 12 TYR B N 1
ATOM 2765 C CA . TYR B 1 12 ? 30.969 8.734 0.49 1 54.06 12 TYR B CA 1
ATOM 2766 C C . TYR B 1 12 ? 32.156 9.312 1.247 1 54.06 12 TYR B C 1
ATOM 2768 O O . TYR B 1 12 ? 32.344 9.062 2.443 1 54.06 12 TYR B O 1
ATOM 2776 N N . SER B 1 13 ? 33.219 9.93 0.467 1 48.88 13 SER B N 1
ATOM 2777 C CA . SER B 1 13 ? 34.469 10.398 1.077 1 48.88 13 SER B CA 1
ATOM 2778 C C . SER B 1 13 ? 34.281 11.773 1.713 1 48.88 13 SER B C 1
ATOM 2780 O O . SER B 1 13 ? 33.562 12.617 1.182 1 48.88 13 SER B O 1
ATOM 2782 N N . SER B 1 14 ? 34.188 11.812 2.973 1 43.25 14 SER B N 1
ATOM 2783 C CA . SER B 1 14 ? 34.281 13.07 3.697 1 43.25 14 SER B CA 1
ATOM 2784 C C . SER B 1 14 ? 35.438 13.922 3.158 1 43.25 14 SER B C 1
ATOM 2786 O O . SER B 1 14 ? 36.531 13.422 2.941 1 43.25 14 SER B O 1
ATOM 2788 N N . GLY B 1 15 ? 35.281 14.742 2.146 1 41 15 GLY B N 1
ATOM 2789 C CA . GLY B 1 15 ? 36.438 15.617 1.952 1 41 15 GLY B CA 1
ATOM 2790 C C . GLY B 1 15 ? 37.312 15.75 3.189 1 41 15 GLY B C 1
ATOM 2791 O O . GLY B 1 15 ? 38.344 16.391 3.152 1 41 15 GLY B O 1
ATOM 2792 N N . GLY B 1 16 ? 36.562 16.172 4.477 1 39.56 16 GLY B N 1
ATOM 2793 C CA . GLY B 1 16 ? 37.5 16.516 5.543 1 39.56 16 GLY B CA 1
ATOM 2794 C C . GLY B 1 16 ? 38.344 15.344 5.984 1 39.56 16 GLY B C 1
ATOM 2795 O O . GLY B 1 16 ? 38.094 14.195 5.602 1 39.56 16 GLY B O 1
ATOM 2796 N N . SER B 1 17 ? 39.469 15.625 6.629 1 40.84 17 SER B N 1
ATOM 2797 C CA . SER B 1 17 ? 40.531 14.875 7.273 1 40.84 17 SER B CA 1
ATOM 2798 C C . SER B 1 17 ? 39.969 13.75 8.141 1 40.84 17 SER B C 1
ATOM 2800 O O . SER B 1 17 ? 40.719 12.93 8.672 1 40.84 17 SER B O 1
ATOM 2802 N N . GLY B 1 18 ? 38.562 13.789 8.758 1 45.06 18 GLY B N 1
ATOM 2803 C CA . GLY B 1 18 ? 38.344 12.812 9.805 1 45.06 18 GLY B CA 1
ATOM 2804 C C . GLY B 1 18 ? 37.875 11.469 9.273 1 45.06 18 GLY B C 1
ATOM 2805 O O . GLY B 1 18 ? 37.375 11.383 8.148 1 45.06 18 GLY B O 1
ATOM 2806 N N . THR B 1 19 ? 38.469 10.297 9.641 1 49.62 19 THR B N 1
ATOM 2807 C CA . THR B 1 19 ? 38.531 8.859 9.438 1 49.62 19 THR B CA 1
ATOM 2808 C C . THR B 1 19 ? 37.156 8.227 9.727 1 49.62 19 THR B C 1
ATOM 2810 O O . THR B 1 19 ? 37 7.004 9.625 1 49.62 19 THR B O 1
ATOM 2813 N N . GLY B 1 20 ? 36.031 9.039 10.266 1 57.19 20 GLY B N 1
ATOM 2814 C CA . GLY B 1 20 ? 34.906 8.211 10.711 1 57.19 20 GLY B CA 1
ATOM 2815 C C . GLY B 1 20 ? 33.781 8.141 9.703 1 57.19 20 GLY B C 1
ATOM 2816 O O . GLY B 1 20 ? 33.75 8.906 8.734 1 57.19 20 GLY B O 1
ATOM 2817 N N . PRO B 1 21 ? 32.906 7.125 9.82 1 63 21 PRO B N 1
ATOM 2818 C CA . PRO B 1 21 ? 31.766 6.938 8.906 1 63 21 PRO B CA 1
ATOM 2819 C C . PRO B 1 21 ? 30.766 8.086 8.977 1 63 21 PRO B C 1
ATOM 2821 O O . PRO B 1 21 ? 30.562 8.672 10.047 1 63 21 PRO B O 1
ATOM 2824 N N . ILE B 1 22 ? 30.25 8.688 7.848 1 65.19 22 ILE B N 1
ATOM 2825 C CA . ILE B 1 22 ? 29.25 9.758 7.73 1 65.19 22 ILE B CA 1
ATOM 2826 C C . ILE B 1 22 ? 27.969 9.344 8.422 1 65.19 22 ILE B C 1
ATOM 2828 O O . ILE B 1 22 ? 27.375 10.125 9.172 1 65.19 22 ILE B O 1
ATOM 2832 N N . PHE B 1 23 ? 27.422 8.047 8.148 1 74.31 23 PHE B N 1
ATOM 2833 C CA . PHE B 1 23 ? 26.219 7.512 8.773 1 74.31 23 PHE B CA 1
ATOM 2834 C C . PHE B 1 23 ? 26.516 6.188 9.477 1 74.31 23 PHE B C 1
ATOM 2836 O O . PHE B 1 23 ? 26.25 5.117 8.938 1 74.31 23 PHE B O 1
ATOM 2843 N N . PRO B 1 24 ? 27.062 6.344 10.656 1 74.81 24 PRO B N 1
ATOM 2844 C CA . PRO B 1 24 ? 27.547 5.125 11.312 1 74.81 24 PRO B CA 1
ATOM 2845 C C . PRO B 1 24 ? 26.422 4.145 11.625 1 74.81 24 PRO B C 1
ATOM 2847 O O . PRO B 1 24 ? 26.656 2.939 11.742 1 74.81 24 PRO B O 1
ATOM 2850 N N . ALA B 1 25 ? 25.172 4.719 11.656 1 83.38 25 ALA B N 1
ATOM 2851 C CA . ALA B 1 25 ? 24.094 3.826 12.078 1 83.38 25 ALA B CA 1
ATOM 2852 C C . ALA B 1 25 ? 23.125 3.555 10.93 1 83.38 25 ALA B C 1
ATOM 2854 O O . ALA B 1 25 ? 22.109 2.889 11.109 1 83.38 25 ALA B O 1
ATOM 2855 N N . LEU B 1 26 ? 23.422 3.938 9.742 1 84.69 26 LEU B N 1
ATOM 2856 C CA . LEU B 1 26 ? 22.484 3.842 8.625 1 84.69 26 LEU B CA 1
ATOM 2857 C C . LEU B 1 26 ? 22.312 2.393 8.18 1 84.69 26 LEU B C 1
ATOM 2859 O O . LEU B 1 26 ? 23.297 1.729 7.836 1 84.69 26 LEU B O 1
ATOM 2863 N N . LYS B 1 27 ? 21.156 2.014 8.219 1 89.88 27 LYS B N 1
ATOM 2864 C CA . LYS B 1 27 ? 20.859 0.632 7.844 1 89.88 27 LYS B CA 1
ATOM 2865 C C . LYS B 1 27 ? 20.141 0.563 6.5 1 89.88 27 LYS B C 1
ATOM 2867 O O . LYS B 1 27 ? 20.281 -0.415 5.762 1 89.88 27 LYS B O 1
ATOM 2872 N N . ARG B 1 28 ? 19.438 1.589 6.23 1 92.31 28 ARG B N 1
ATOM 2873 C CA . ARG B 1 28 ? 18.641 1.595 5.004 1 92.31 28 ARG B CA 1
ATOM 2874 C C . ARG B 1 28 ? 18.859 2.889 4.227 1 92.31 28 ARG B C 1
ATOM 2876 O O . ARG B 1 28 ? 18.703 3.982 4.777 1 92.31 28 ARG B O 1
ATOM 2883 N N . LEU B 1 29 ? 19.234 2.725 2.982 1 86.38 29 LEU B N 1
ATOM 2884 C CA . LEU B 1 29 ? 19.391 3.855 2.074 1 86.38 29 LEU B CA 1
ATOM 2885 C C . LEU B 1 29 ? 18.484 3.711 0.859 1 86.38 29 LEU B C 1
ATOM 2887 O O . LEU B 1 29 ? 18.484 2.672 0.198 1 86.38 29 LEU B O 1
ATOM 2891 N N . SER B 1 30 ? 17.672 4.625 0.65 1 88.81 30 SER B N 1
ATOM 2892 C CA . SER B 1 30 ? 16.766 4.637 -0.499 1 88.81 30 SER B CA 1
ATOM 2893 C C . SER B 1 30 ? 17.031 5.836 -1.401 1 88.81 30 SER B C 1
ATOM 2895 O O . SER B 1 30 ? 16.984 6.98 -0.951 1 88.81 30 SER B O 1
ATOM 2897 N N . LEU B 1 31 ? 17.359 5.582 -2.59 1 81.94 31 LEU B N 1
ATOM 2898 C CA . LEU B 1 31 ? 17.547 6.594 -3.623 1 81.94 31 LEU B CA 1
ATOM 2899 C C . LEU B 1 31 ? 16.438 6.523 -4.664 1 81.94 31 LEU B C 1
ATOM 2901 O O . LEU B 1 31 ? 16.359 5.559 -5.43 1 81.94 31 LEU B O 1
ATOM 2905 N N . VAL B 1 32 ? 15.609 7.547 -4.656 1 82.44 32 VAL B N 1
ATOM 2906 C CA . VAL B 1 32 ? 14.414 7.492 -5.5 1 82.44 32 VAL B CA 1
ATOM 2907 C C . VAL B 1 32 ? 14.422 8.664 -6.473 1 82.44 32 VAL B C 1
ATOM 2909 O O . VAL B 1 32 ? 14.617 9.82 -6.07 1 82.44 32 VAL B O 1
ATOM 2912 N N . ASN B 1 33 ? 14.312 8.352 -7.781 1 78.25 33 ASN B N 1
ATOM 2913 C CA . ASN B 1 33 ? 14.172 9.32 -8.867 1 78.25 33 ASN B CA 1
ATOM 2914 C C . ASN B 1 33 ? 15.32 10.328 -8.867 1 78.25 33 ASN B C 1
ATOM 2916 O O . ASN B 1 33 ? 15.086 11.539 -8.906 1 78.25 33 ASN B O 1
ATOM 2920 N N . MET B 1 34 ? 16.422 9.703 -8.742 1 72.56 34 MET B N 1
ATOM 2921 C CA . MET B 1 34 ? 17.625 10.508 -8.961 1 72.56 34 MET B CA 1
ATOM 2922 C C . MET B 1 34 ? 17.969 10.57 -10.445 1 72.56 34 MET B C 1
ATOM 2924 O O . MET B 1 34 ? 18.875 9.867 -10.914 1 72.56 34 MET B O 1
ATOM 2928 N N . TRP B 1 35 ? 17.281 11.383 -11.164 1 64.81 35 TRP B N 1
ATOM 2929 C CA . TRP B 1 35 ? 17.203 11.344 -12.625 1 64.81 35 TRP B CA 1
ATOM 2930 C C . TRP B 1 35 ? 18.562 11.625 -13.25 1 64.81 35 TRP B C 1
ATOM 2932 O O . TRP B 1 35 ? 18.844 11.172 -14.359 1 64.81 35 TRP B O 1
ATOM 2942 N N . SER B 1 36 ? 19.375 12.289 -12.609 1 63.41 36 SER B N 1
ATOM 2943 C CA . SER B 1 36 ? 20.656 12.648 -13.227 1 63.41 36 SER B CA 1
ATOM 2944 C C . SER B 1 36 ? 21.734 11.617 -12.898 1 63.41 36 SER B C 1
ATOM 2946 O O . SER B 1 36 ? 22.844 11.695 -13.414 1 63.41 36 SER B O 1
ATOM 2948 N N . LEU B 1 37 ? 21.25 10.602 -12.109 1 65.38 37 LEU B N 1
ATOM 2949 C CA . LEU B 1 37 ? 22.25 9.625 -11.672 1 65.38 37 LEU B CA 1
ATOM 2950 C C . LEU B 1 37 ? 22.531 8.602 -12.773 1 65.38 37 LEU B C 1
ATOM 2952 O O . LEU B 1 37 ? 21.609 7.922 -13.234 1 65.38 37 LEU B O 1
ATOM 2956 N N . VAL B 1 38 ? 23.719 8.617 -13.273 1 63.62 38 VAL B N 1
ATOM 2957 C CA . VAL B 1 38 ? 24.094 7.723 -14.367 1 63.62 38 VAL B CA 1
ATOM 2958 C C . VAL B 1 38 ? 24.859 6.527 -13.805 1 63.62 38 VAL B C 1
ATOM 2960 O O . VAL B 1 38 ? 24.766 5.418 -14.336 1 63.62 38 VAL B O 1
ATOM 2963 N N . GLU B 1 39 ? 25.672 6.809 -12.781 1 62.03 39 GLU B N 1
ATOM 2964 C CA . GLU B 1 39 ? 26.5 5.746 -12.234 1 62.03 39 GLU B CA 1
ATOM 2965 C C . GLU B 1 39 ? 26.453 5.738 -10.711 1 62.03 39 GLU B C 1
ATOM 2967 O O . GLU B 1 39 ? 26.531 6.793 -10.07 1 62.03 39 GLU B O 1
ATOM 2972 N N . TRP B 1 40 ? 26.172 4.578 -10.234 1 63.72 40 TRP B N 1
ATOM 2973 C CA . TRP B 1 40 ? 26.188 4.41 -8.781 1 63.72 40 TRP B CA 1
ATOM 2974 C C . TRP B 1 40 ? 27.266 3.42 -8.367 1 63.72 40 TRP B C 1
ATOM 2976 O O . TRP B 1 40 ? 27.375 2.326 -8.922 1 63.72 40 TRP B O 1
ATOM 2986 N N . MET B 1 41 ? 28.281 3.973 -7.746 1 58.91 41 MET B N 1
ATOM 2987 C CA . MET B 1 41 ? 29.328 3.084 -7.234 1 58.91 41 MET B CA 1
ATOM 2988 C C . MET B 1 41 ? 29.188 2.896 -5.727 1 58.91 41 MET B C 1
ATOM 2990 O O . MET B 1 41 ? 28.969 3.861 -4.996 1 58.91 41 MET B O 1
ATOM 2994 N N . ILE B 1 42 ? 28.906 1.803 -5.25 1 54.84 42 ILE B N 1
ATOM 2995 C CA . ILE B 1 42 ? 28.922 1.513 -3.82 1 54.84 42 ILE B CA 1
ATOM 2996 C C . ILE B 1 42 ? 30.375 1.516 -3.314 1 54.84 42 ILE B C 1
ATOM 2998 O O . ILE B 1 42 ? 31.266 0.954 -3.955 1 54.84 42 ILE B O 1
ATOM 3002 N N . PRO B 1 43 ? 30.703 2.369 -2.338 1 49.91 43 PRO B N 1
ATOM 3003 C CA . PRO B 1 43 ? 32.094 2.529 -1.929 1 49.91 43 PRO B CA 1
ATOM 3004 C C . PRO B 1 43 ? 32.781 1.198 -1.618 1 49.91 43 PRO B C 1
ATOM 3006 O O . PRO B 1 43 ? 32.125 0.282 -1.092 1 49.91 43 PRO B O 1
ATOM 3009 N N . ALA B 1 44 ? 33.75 0.819 -2.496 1 44.78 44 ALA B N 1
ATOM 3010 C CA . ALA B 1 44 ? 34.719 -0.241 -2.195 1 44.78 44 ALA B CA 1
ATOM 3011 C C . ALA B 1 44 ? 35.375 -0.022 -0.833 1 44.78 44 ALA B C 1
ATOM 3013 O O . ALA B 1 44 ? 35.5 1.116 -0.377 1 44.78 44 ALA B O 1
ATOM 3014 N N . THR B 1 45 ? 35.094 -0.97 0.115 1 46.25 45 THR B N 1
ATOM 3015 C CA . THR B 1 45 ? 36.031 -0.896 1.222 1 46.25 45 THR B CA 1
ATOM 3016 C C . THR B 1 45 ? 37.438 -0.5 0.72 1 46.25 45 THR B C 1
ATOM 3018 O O . THR B 1 45 ? 37.906 -1.056 -0.264 1 46.25 45 THR B O 1
ATOM 3021 N N . VAL B 1 46 ? 37.719 0.759 0.707 1 41.25 46 VAL B N 1
ATOM 3022 C CA . VAL B 1 46 ? 39.062 1.111 0.325 1 41.25 46 VAL B CA 1
ATOM 3023 C C . VAL B 1 46 ? 40.062 0.215 1.064 1 41.25 46 VAL B C 1
ATOM 3025 O O . VAL B 1 46 ? 39.906 -0.047 2.26 1 41.25 46 VAL B O 1
ATOM 3028 N N . ALA B 1 47 ? 40.812 -0.625 0.459 1 38.38 47 ALA B N 1
ATOM 3029 C CA . ALA B 1 47 ? 41.906 -1.374 1.056 1 38.38 47 ALA B CA 1
ATOM 3030 C C . ALA B 1 47 ? 42.5 -0.62 2.24 1 38.38 47 ALA B C 1
ATOM 3032 O O . ALA B 1 47 ? 42.938 -1.232 3.221 1 38.38 47 ALA B O 1
ATOM 3033 N N . GLY B 1 48 ? 43.062 0.58 2.18 1 40.5 48 GLY B N 1
ATOM 3034 C CA . GLY B 1 48 ? 44.094 1.263 2.916 1 40.5 48 GLY B CA 1
ATOM 3035 C C . GLY B 1 48 ? 43.594 2.078 4.086 1 40.5 48 GLY B C 1
ATOM 3036 O O . GLY B 1 48 ? 44.188 3.086 4.465 1 40.5 48 GLY B O 1
ATOM 3037 N N . GLY B 1 49 ? 42.469 1.676 5.027 1 41.56 49 GLY B N 1
ATOM 3038 C CA . GLY B 1 49 ? 42.031 2.305 6.266 1 41.56 49 GLY B CA 1
ATOM 3039 C C . GLY B 1 49 ? 40.75 3.072 6.121 1 41.56 49 GLY B C 1
ATOM 3040 O O . GLY B 1 49 ? 40.312 3.768 7.047 1 41.56 49 GLY B O 1
ATOM 3041 N N . VAL B 1 50 ? 40.406 3.529 4.957 1 43.41 50 VAL B N 1
ATOM 3042 C CA . VAL B 1 50 ? 39.219 4.391 4.844 1 43.41 50 VAL B CA 1
ATOM 3043 C C . VAL B 1 50 ? 37.969 3.596 5.188 1 43.41 50 VAL B C 1
ATOM 3045 O O . VAL B 1 50 ? 37.719 2.525 4.617 1 43.41 50 VAL B O 1
ATOM 3048 N N . GLN B 1 51 ? 37.438 3.686 6.465 1 49.16 51 GLN B N 1
ATOM 3049 C CA . GLN B 1 51 ? 36.219 3.164 7.051 1 49.16 51 GLN B CA 1
ATOM 3050 C C . GLN B 1 51 ? 35.031 3.256 6.07 1 49.16 51 GLN B C 1
ATOM 3052 O O . GLN B 1 51 ? 34.906 4.238 5.332 1 49.16 51 GLN B O 1
ATOM 3057 N N . ALA B 1 52 ? 34.375 2.225 5.805 1 57.62 52 ALA B N 1
ATOM 3058 C CA . ALA B 1 52 ? 33.188 2.064 4.992 1 57.62 52 ALA B CA 1
ATOM 3059 C C . ALA B 1 52 ? 32.188 3.195 5.25 1 57.62 52 ALA B C 1
ATOM 3061 O O . ALA B 1 52 ? 31.938 3.555 6.402 1 57.62 52 ALA B O 1
ATOM 3062 N N . ALA B 1 53 ? 31.891 4.094 4.254 1 62.72 53 ALA B N 1
ATOM 3063 C CA . ALA B 1 53 ? 30.938 5.199 4.355 1 62.72 53 ALA B CA 1
ATOM 3064 C C . ALA B 1 53 ? 29.641 4.746 4.996 1 62.72 53 ALA B C 1
ATOM 3066 O O . ALA B 1 53 ? 29.047 5.469 5.801 1 62.72 53 ALA B O 1
ATOM 3067 N N . LEU B 1 54 ? 29.234 3.377 4.738 1 71.5 54 LEU B N 1
ATOM 3068 C CA . LEU B 1 54 ? 27.984 2.836 5.27 1 71.5 54 LEU B CA 1
ATOM 3069 C C . LEU B 1 54 ? 28.203 1.44 5.848 1 71.5 54 LEU B C 1
ATOM 3071 O O . LEU B 1 54 ? 27.719 0.452 5.289 1 71.5 54 LEU B O 1
ATOM 3075 N N . PRO B 1 55 ? 28.906 1.358 6.926 1 73.19 55 PRO B N 1
ATOM 3076 C CA . PRO B 1 55 ? 29.328 0.057 7.449 1 73.19 55 PRO B CA 1
ATOM 3077 C C . PRO B 1 55 ? 28.141 -0.812 7.879 1 73.19 55 PRO B C 1
ATOM 3079 O O . PRO B 1 55 ? 28.25 -2.041 7.891 1 73.19 55 PRO B O 1
ATOM 3082 N N . CYS B 1 56 ? 27 -0.188 8.133 1 79.5 56 CYS B N 1
ATOM 3083 C CA . CYS B 1 56 ? 25.875 -0.95 8.672 1 79.5 56 CYS B CA 1
ATOM 3084 C C . CYS B 1 56 ? 24.75 -1.062 7.648 1 79.5 56 CYS B C 1
ATOM 3086 O O . CYS B 1 56 ? 23.625 -1.457 7.988 1 79.5 56 CYS B O 1
ATOM 3088 N N . LEU B 1 57 ? 25.016 -0.813 6.402 1 82.25 57 LEU B N 1
ATOM 3089 C CA . LEU B 1 57 ? 23.938 -0.802 5.406 1 82.25 57 LEU B CA 1
ATOM 3090 C C . LEU B 1 57 ? 23.422 -2.211 5.164 1 82.25 57 LEU B C 1
ATOM 3092 O O . LEU B 1 57 ? 24.172 -3.105 4.781 1 82.25 57 LEU B O 1
ATOM 3096 N N . GLU B 1 58 ? 22.219 -2.318 5.402 1 90.44 58 GLU B N 1
ATOM 3097 C CA . GLU B 1 58 ? 21.594 -3.625 5.242 1 90.44 58 GLU B CA 1
ATOM 3098 C C . GLU B 1 58 ? 20.609 -3.625 4.07 1 90.44 58 GLU B C 1
ATOM 3100 O O . GLU B 1 58 ? 20.344 -4.672 3.473 1 90.44 58 GLU B O 1
ATOM 3105 N N . GLU B 1 59 ? 20.094 -2.502 3.801 1 92.44 59 GLU B N 1
ATOM 3106 C CA . GLU B 1 59 ? 19.078 -2.418 2.766 1 92.44 59 GLU B CA 1
ATOM 3107 C C . GLU B 1 59 ? 19.344 -1.259 1.812 1 92.44 59 GLU B C 1
ATOM 3109 O O . GLU B 1 59 ? 19.562 -0.124 2.248 1 92.44 59 GLU B O 1
ATOM 3114 N N . LEU B 1 60 ? 19.375 -1.613 0.572 1 86.25 60 LEU B N 1
ATOM 3115 C CA . LEU B 1 60 ? 19.531 -0.617 -0.483 1 86.25 60 LEU B CA 1
ATOM 3116 C C . LEU B 1 60 ? 18.328 -0.645 -1.429 1 86.25 60 LEU B C 1
ATOM 3118 O O . LEU B 1 60 ? 17.969 -1.702 -1.953 1 86.25 60 LEU B O 1
ATOM 3122 N N . TYR B 1 61 ? 17.734 0.488 -1.532 1 88.75 61 TYR B N 1
ATOM 3123 C CA . TYR B 1 61 ? 16.578 0.65 -2.406 1 88.75 61 TYR B CA 1
ATOM 3124 C C . TYR B 1 61 ? 16.844 1.72 -3.461 1 88.75 61 TYR B C 1
ATOM 3126 O O . TYR B 1 61 ? 17.125 2.875 -3.127 1 88.75 61 TYR B O 1
ATOM 3134 N N . MET B 1 62 ? 16.75 1.361 -4.691 1 82.12 62 MET B N 1
ATOM 3135 C CA . MET B 1 62 ? 16.922 2.283 -5.812 1 82.12 62 MET B CA 1
ATOM 3136 C C . MET B 1 62 ? 15.695 2.273 -6.719 1 82.12 62 MET B C 1
ATOM 3138 O O . MET B 1 62 ? 15.258 1.212 -7.164 1 82.12 62 MET B O 1
ATOM 3142 N N . SER B 1 63 ? 15.109 3.447 -6.961 1 81.69 63 SER B N 1
ATOM 3143 C CA . SER B 1 63 ? 13.891 3.492 -7.758 1 81.69 63 SER B CA 1
ATOM 3144 C C . SER B 1 63 ? 13.906 4.672 -8.727 1 81.69 63 SER B C 1
ATOM 3146 O O . SER B 1 63 ? 14.289 5.781 -8.352 1 81.69 63 SER B O 1
ATOM 3148 N N . TRP B 1 64 ? 13.688 4.363 -10.078 1 72.19 64 TRP B N 1
ATOM 3149 C CA . TRP B 1 64 ? 13.508 5.395 -11.094 1 72.19 64 TRP B CA 1
ATOM 3150 C C . TRP B 1 64 ? 12.125 5.297 -11.727 1 72.19 64 TRP B C 1
ATOM 3152 O O . TRP B 1 64 ? 11.672 4.207 -12.086 1 72.19 64 TRP B O 1
ATOM 3162 N N . SER B 1 65 ? 11.141 5.953 -11.289 1 61.53 65 SER B N 1
ATOM 3163 C CA . SER B 1 65 ? 9.797 5.855 -11.859 1 61.53 65 SER B CA 1
ATOM 3164 C C . SER B 1 65 ? 9.758 6.391 -13.281 1 61.53 65 SER B C 1
ATOM 3166 O O . SER B 1 65 ? 10.07 7.559 -13.523 1 61.53 65 SER B O 1
ATOM 3168 N N . PRO B 1 66 ? 9.82 5.5 -14.367 1 51.66 66 PRO B N 1
ATOM 3169 C CA . PRO B 1 66 ? 9.789 5.941 -15.766 1 51.66 66 PRO B CA 1
ATOM 3170 C C . PRO B 1 66 ? 8.633 6.891 -16.062 1 51.66 66 PRO B C 1
ATOM 3172 O O . PRO B 1 66 ? 8.656 7.613 -17.062 1 51.66 66 PRO B O 1
ATOM 3175 N N . GLU B 1 67 ? 7.551 6.691 -15.586 1 51.16 67 GLU B N 1
ATOM 3176 C CA . GLU B 1 67 ? 6.379 7.391 -16.109 1 51.16 67 GLU B CA 1
ATOM 3177 C C . GLU B 1 67 ? 6.609 8.898 -16.141 1 51.16 67 GLU B C 1
ATOM 3179 O O . GLU B 1 67 ? 5.871 9.633 -16.812 1 51.16 67 GLU B O 1
ATOM 3184 N N . LEU B 1 68 ? 7.359 9.578 -15.305 1 44.97 68 LEU B N 1
ATOM 3185 C CA . LEU B 1 68 ? 7.41 11.039 -15.352 1 44.97 68 LEU B CA 1
ATOM 3186 C C . LEU B 1 68 ? 8.484 11.508 -16.328 1 44.97 68 LEU B C 1
ATOM 3188 O O . LEU B 1 68 ? 8.461 12.656 -16.781 1 44.97 68 LEU B O 1
ATOM 3192 N N . ARG B 1 69 ? 9.68 11.039 -16.516 1 46.16 69 ARG B N 1
ATOM 3193 C CA . ARG B 1 69 ? 10.672 11.422 -17.516 1 46.16 69 ARG B CA 1
ATOM 3194 C C . ARG B 1 69 ? 11.562 10.234 -17.875 1 46.16 69 ARG B C 1
ATOM 3196 O O . ARG B 1 69 ? 11.75 9.328 -17.062 1 46.16 69 ARG B O 1
ATOM 3203 N N . SER B 1 70 ? 11.547 9.836 -19.172 1 42.97 70 SER B N 1
ATOM 3204 C CA . SER B 1 70 ? 12.516 8.922 -19.781 1 42.97 70 SER B CA 1
ATOM 3205 C C . SER B 1 70 ? 13.82 8.898 -19 1 42.97 70 SER B C 1
ATOM 3207 O O . SER B 1 70 ? 14.539 9.898 -18.938 1 42.97 70 SER B O 1
ATOM 3209 N N . CYS B 1 71 ? 13.766 8.555 -17.844 1 43.66 71 CYS B N 1
ATOM 3210 C CA . CYS B 1 71 ? 15.07 8.586 -17.203 1 43.66 71 CYS B CA 1
ATOM 3211 C C . CYS B 1 71 ? 16.031 7.602 -17.859 1 43.66 71 CYS B C 1
ATOM 3213 O O . CYS B 1 71 ? 15.828 6.391 -17.781 1 43.66 71 CYS B O 1
ATOM 3215 N N . ASP B 1 72 ? 16.5 7.977 -18.859 1 46.47 72 ASP B N 1
ATOM 3216 C CA . ASP B 1 72 ? 17.594 7.355 -19.578 1 46.47 72 ASP B CA 1
ATOM 3217 C C . ASP B 1 72 ? 18.766 7.059 -18.641 1 46.47 72 ASP B C 1
ATOM 3219 O O . ASP B 1 72 ? 19.844 6.664 -19.078 1 46.47 72 ASP B O 1
ATOM 3223 N N . ALA B 1 73 ? 18.562 7.34 -17.312 1 50.97 73 ALA B N 1
ATOM 3224 C CA . ALA B 1 73 ? 19.922 7.652 -16.859 1 50.97 73 ALA B CA 1
ATOM 3225 C C . ALA B 1 73 ? 20.609 6.406 -16.328 1 50.97 73 ALA B C 1
ATOM 3227 O O . ALA B 1 73 ? 21.781 6.152 -16.641 1 50.97 73 ALA B O 1
ATOM 3228 N N . LEU B 1 74 ? 19.922 5.559 -15.406 1 54.66 74 LEU B N 1
ATOM 3229 C CA . LEU B 1 74 ? 20.875 4.602 -14.836 1 54.66 74 LEU B CA 1
ATOM 3230 C C . LEU B 1 74 ? 21.125 3.447 -15.805 1 54.66 74 LEU B C 1
ATOM 3232 O O . LEU B 1 74 ? 20.281 2.547 -15.93 1 54.66 74 LEU B O 1
ATOM 3236 N N . SER B 1 75 ? 21.859 3.674 -16.75 1 56.06 75 SER B N 1
ATOM 3237 C CA . SER B 1 75 ? 22.141 2.686 -17.781 1 56.06 75 SER B CA 1
ATOM 3238 C C . SER B 1 75 ? 23.062 1.582 -17.234 1 56.06 75 SER B C 1
ATOM 3240 O O . SER B 1 75 ? 23.094 0.48 -17.797 1 56.06 75 SER B O 1
ATOM 3242 N N . HIS B 1 76 ? 23.812 2.043 -16.359 1 55.22 76 HIS B N 1
ATOM 3243 C CA . HIS B 1 76 ? 24.766 1.036 -15.906 1 55.22 76 HIS B CA 1
ATOM 3244 C C . HIS B 1 76 ? 25.016 1.154 -14.406 1 55.22 76 HIS B C 1
ATOM 3246 O O . HIS B 1 76 ? 25.094 2.262 -13.875 1 55.22 76 HIS B O 1
ATOM 3252 N N . ILE B 1 77 ? 24.656 0.338 -13.586 1 55.47 77 ILE B N 1
ATOM 3253 C CA . ILE B 1 77 ? 25.203 0.254 -12.242 1 55.47 77 ILE B CA 1
ATOM 3254 C C . ILE B 1 77 ? 26.594 -0.4 -12.289 1 55.47 77 ILE B C 1
ATOM 3256 O O . ILE B 1 77 ? 26.703 -1.609 -12.5 1 55.47 77 ILE B O 1
ATOM 3260 N N . PRO B 1 78 ? 27.578 0.625 -12.625 1 48.53 78 PRO B N 1
ATOM 3261 C CA . PRO B 1 78 ? 28.906 0.046 -12.742 1 48.53 78 PRO B CA 1
ATOM 3262 C C . PRO B 1 78 ? 29.391 -0.614 -11.453 1 48.53 78 PRO B C 1
ATOM 3264 O O . PRO B 1 78 ? 29.078 -0.134 -10.359 1 48.53 78 PRO B O 1
ATOM 3267 N N . GLY B 1 79 ? 30.031 -1.765 -11.68 1 49.66 79 GLY B N 1
ATOM 3268 C CA . GLY B 1 79 ? 30.906 -2.375 -10.695 1 49.66 79 GLY B CA 1
ATOM 3269 C C . GLY B 1 79 ? 30.219 -3.436 -9.852 1 49.66 79 GLY B C 1
ATOM 3270 O O . GLY B 1 79 ? 29.047 -3.734 -10.07 1 49.66 79 GLY B O 1
ATOM 3271 N N . GLU B 1 80 ? 30.922 -4.371 -9.367 1 54.28 80 GLU B N 1
ATOM 3272 C CA . GLU B 1 80 ? 30.656 -5.379 -8.352 1 54.28 80 GLU B CA 1
ATOM 3273 C C . GLU B 1 80 ? 30.344 -4.734 -7 1 54.28 80 GLU B C 1
ATOM 3275 O O . GLU B 1 80 ? 30.891 -3.672 -6.68 1 54.28 80 GLU B O 1
ATOM 3280 N N . PHE B 1 81 ? 28.953 -4.824 -6.703 1 57.41 81 PHE B N 1
ATOM 3281 C CA . PHE B 1 81 ? 28.844 -4.504 -5.285 1 57.41 81 PHE B CA 1
ATOM 3282 C C . PHE B 1 81 ? 30.141 -4.801 -4.562 1 57.41 81 PHE B C 1
ATOM 3284 O O . PHE B 1 81 ? 30.719 -5.883 -4.723 1 57.41 81 PHE B O 1
ATOM 3291 N N . HIS B 1 82 ? 30.891 -3.789 -4.582 1 53.56 82 HIS B N 1
ATOM 3292 C CA . HIS B 1 82 ? 32.188 -3.994 -3.967 1 53.56 82 HIS B CA 1
ATOM 3293 C C . HIS B 1 82 ? 32.094 -4.906 -2.748 1 53.56 82 HIS B C 1
ATOM 3295 O O . HIS B 1 82 ? 31.016 -5.047 -2.166 1 53.56 82 HIS B O 1
ATOM 3301 N N . ALA B 1 83 ? 33.156 -5.695 -2.553 1 50.03 83 ALA B N 1
ATOM 3302 C CA . ALA B 1 83 ? 33.406 -6.641 -1.467 1 50.03 83 ALA B CA 1
ATOM 3303 C C . ALA B 1 83 ? 32.906 -6.082 -0.134 1 50.03 83 ALA B C 1
ATOM 3305 O O . ALA B 1 83 ? 32.688 -6.836 0.817 1 50.03 83 ALA B O 1
ATOM 3306 N N . SER B 1 84 ? 32.625 -4.785 -0.145 1 50.94 84 SER B N 1
ATOM 3307 C CA . SER B 1 84 ? 32.25 -4.23 1.155 1 50.94 84 SER B CA 1
ATOM 3308 C C . SER B 1 84 ? 30.75 -4.328 1.402 1 50.94 84 SER B C 1
ATOM 3310 O O . SER B 1 84 ? 30.297 -4.125 2.525 1 50.94 84 SER B O 1
ATOM 3312 N N . ALA B 1 85 ? 30.047 -4.605 0.389 1 59.34 85 ALA B N 1
ATOM 3313 C CA . ALA B 1 85 ? 28.609 -4.715 0.619 1 59.34 85 ALA B CA 1
ATOM 3314 C C . ALA B 1 85 ? 28.266 -6.043 1.284 1 59.34 85 ALA B C 1
ATOM 3316 O O . ALA B 1 85 ? 27.266 -6.684 0.928 1 59.34 85 ALA B O 1
ATOM 3317 N N . THR B 1 86 ? 29.234 -6.395 2.172 1 65.88 86 THR B N 1
ATOM 3318 C CA . THR B 1 86 ? 29.078 -7.703 2.795 1 65.88 86 THR B CA 1
ATOM 3319 C C . THR B 1 86 ? 27.922 -7.699 3.791 1 65.88 86 THR B C 1
ATOM 3321 O O . THR B 1 86 ? 27.422 -8.758 4.172 1 65.88 86 THR B O 1
ATOM 3324 N N . SER B 1 87 ? 27.406 -6.43 4.059 1 79.06 87 SER B N 1
ATOM 3325 C CA . SER B 1 87 ? 26.328 -6.398 5.051 1 79.06 87 SER B CA 1
ATOM 3326 C C . SER B 1 87 ? 24.969 -6.289 4.387 1 79.06 87 SER B C 1
ATOM 3328 O O . SER B 1 87 ? 23.938 -6.41 5.055 1 79.06 87 SER B O 1
ATOM 3330 N N . LEU B 1 88 ? 24.922 -6.133 3.066 1 84.31 88 LEU B N 1
ATOM 3331 C CA . LEU B 1 88 ? 23.672 -5.902 2.359 1 84.31 88 LEU B CA 1
ATOM 3332 C C . LEU B 1 88 ? 22.797 -7.148 2.379 1 84.31 88 LEU B C 1
ATOM 3334 O O . LEU B 1 88 ? 23.219 -8.211 1.912 1 84.31 88 LEU B O 1
ATOM 3338 N N . LYS B 1 89 ? 21.688 -6.984 2.873 1 91.44 89 LYS B N 1
ATOM 3339 C CA . LYS B 1 89 ? 20.766 -8.117 2.988 1 91.44 89 LYS B CA 1
ATOM 3340 C C . LYS B 1 89 ? 19.578 -7.957 2.035 1 91.44 89 LYS B C 1
ATOM 3342 O O . LYS B 1 89 ? 19.047 -8.953 1.543 1 91.44 89 LYS B O 1
ATOM 3347 N N . TYR B 1 90 ? 19.25 -6.719 1.772 1 93.38 90 TYR B N 1
ATOM 3348 C CA . TYR B 1 90 ? 18.078 -6.414 0.94 1 93.38 90 TYR B CA 1
ATOM 3349 C C . TYR B 1 90 ? 18.469 -5.477 -0.198 1 93.38 90 TYR B C 1
ATOM 3351 O O . TYR B 1 90 ? 19.016 -4.398 0.036 1 93.38 90 TYR B O 1
ATOM 3359 N N . LEU B 1 91 ? 18.203 -5.914 -1.391 1 88.94 91 LEU B N 1
ATOM 3360 C CA . LEU B 1 91 ? 18.469 -5.078 -2.557 1 88.94 91 LEU B CA 1
ATOM 3361 C C . LEU B 1 91 ? 17.234 -4.977 -3.449 1 88.94 91 LEU B C 1
ATOM 3363 O O . LEU B 1 91 ? 16.656 -5.996 -3.844 1 88.94 91 LEU B O 1
ATOM 3367 N N . THR B 1 92 ? 16.812 -3.807 -3.686 1 91.19 92 THR B N 1
ATOM 3368 C CA . THR B 1 92 ? 15.688 -3.553 -4.586 1 91.19 92 THR B CA 1
ATOM 3369 C C . THR B 1 92 ? 16.094 -2.582 -5.691 1 91.19 92 THR B C 1
ATOM 3371 O O . THR B 1 92 ? 16.625 -1.505 -5.418 1 91.19 92 THR B O 1
ATOM 3374 N N . ILE B 1 93 ? 15.922 -2.967 -6.863 1 86.06 93 ILE B N 1
ATOM 3375 C CA . ILE B 1 93 ? 16.125 -2.125 -8.039 1 86.06 93 ILE B CA 1
ATOM 3376 C C . ILE B 1 93 ? 14.805 -1.966 -8.789 1 86.06 93 ILE B C 1
ATOM 3378 O O . ILE B 1 93 ? 14.25 -2.941 -9.305 1 86.06 93 ILE B O 1
ATOM 3382 N N . LEU B 1 94 ? 14.359 -0.754 -8.875 1 86.5 94 LEU B N 1
ATOM 3383 C CA . LEU B 1 94 ? 13.039 -0.511 -9.453 1 86.5 94 LEU B CA 1
ATOM 3384 C C . LEU B 1 94 ? 13.109 0.566 -10.531 1 86.5 94 LEU B C 1
ATOM 3386 O O . LEU B 1 94 ? 13.695 1.631 -10.312 1 86.5 94 LEU B O 1
ATOM 3390 N N . GLY B 1 95 ? 12.484 0.257 -11.656 1 80.75 95 GLY B N 1
ATOM 3391 C CA . GLY B 1 95 ? 12.219 1.272 -12.664 1 80.75 95 GLY B CA 1
ATOM 3392 C C . GLY B 1 95 ? 13.461 1.715 -13.414 1 80.75 95 GLY B C 1
ATOM 3393 O O . GLY B 1 95 ? 13.531 2.846 -13.898 1 80.75 95 GLY B O 1
ATOM 3394 N N . CYS B 1 96 ? 14.453 0.94 -13.445 1 77.69 96 CYS B N 1
ATOM 3395 C CA . CYS B 1 96 ? 15.648 1.28 -14.211 1 77.69 96 CYS B CA 1
ATOM 3396 C C . CYS B 1 96 ? 15.555 0.734 -15.633 1 77.69 96 CYS B C 1
ATOM 3398 O O . CYS B 1 96 ? 16.125 -0.31 -15.938 1 77.69 96 CYS B O 1
ATOM 3400 N N . SER B 1 97 ? 14.883 1.493 -16.438 1 73.69 97 SER B N 1
ATOM 3401 C CA . SER B 1 97 ? 14.539 1.027 -17.781 1 73.69 97 SER B CA 1
ATOM 3402 C C . SER B 1 97 ? 15.781 0.946 -18.672 1 73.69 97 SER B C 1
ATOM 3404 O O . SER B 1 97 ? 15.805 0.189 -19.641 1 73.69 97 SER B O 1
ATOM 3406 N N . SER B 1 98 ? 16.797 1.717 -18.328 1 73.25 98 SER B N 1
ATOM 3407 C CA . SER B 1 98 ? 17.984 1.726 -19.172 1 73.25 98 SER B CA 1
ATOM 3408 C C . SER B 1 98 ? 18.969 0.648 -18.75 1 73.25 98 SER B C 1
ATOM 3410 O O . SER B 1 98 ? 19.984 0.417 -19.422 1 73.25 98 SER B O 1
ATOM 3412 N N . LEU B 1 99 ? 18.594 0.002 -17.688 1 76.75 99 LEU B N 1
ATOM 3413 C CA . LEU B 1 99 ? 19.484 -1.041 -17.188 1 76.75 99 LEU B CA 1
ATOM 3414 C C . LEU B 1 99 ? 19.438 -2.271 -18.094 1 76.75 99 LEU B C 1
ATOM 3416 O O . LEU B 1 99 ? 18.344 -2.789 -18.375 1 76.75 99 LEU B O 1
ATOM 3420 N N . THR B 1 100 ? 20.578 -2.676 -18.609 1 77.75 100 THR B N 1
ATOM 3421 C CA . THR B 1 100 ? 20.609 -3.811 -19.531 1 77.75 100 THR B CA 1
ATOM 3422 C C . THR B 1 100 ? 21.078 -5.074 -18.812 1 77.75 100 THR B C 1
ATOM 3424 O O . THR B 1 100 ? 20.859 -6.188 -19.297 1 77.75 100 THR B O 1
ATOM 3427 N N . SER B 1 101 ? 21.75 -4.844 -17.734 1 77.25 101 SER B N 1
ATOM 3428 C CA . SER B 1 101 ? 22.203 -5.98 -16.938 1 77.25 101 SER B CA 1
ATOM 3429 C C . SER B 1 101 ? 22.203 -5.645 -15.445 1 77.25 101 SER B C 1
ATOM 3431 O O . SER B 1 101 ? 22.344 -4.477 -15.07 1 77.25 101 SER B O 1
ATOM 3433 N N . ILE B 1 102 ? 21.953 -6.613 -14.648 1 75.81 102 ILE B N 1
ATOM 3434 C CA . ILE B 1 102 ? 22.031 -6.418 -13.203 1 75.81 102 ILE B CA 1
ATOM 3435 C C . ILE B 1 102 ? 23.484 -6.625 -12.742 1 75.81 102 ILE B C 1
ATOM 3437 O O . ILE B 1 102 ? 24.172 -7.512 -13.242 1 75.81 102 ILE B O 1
ATOM 3441 N N . PRO B 1 103 ? 23.891 -5.766 -11.828 1 70.06 103 PRO B N 1
ATOM 3442 C CA . PRO B 1 103 ? 25.25 -5.953 -11.32 1 70.06 103 PRO B CA 1
ATOM 3443 C C . PRO B 1 103 ? 25.469 -7.328 -10.688 1 70.06 103 PRO B C 1
ATOM 3445 O O . PRO B 1 103 ? 24.5 -7.949 -10.227 1 70.06 103 PRO B O 1
ATOM 3448 N N . SER B 1 104 ? 26.719 -7.801 -10.82 1 73.19 104 SER B N 1
ATOM 3449 C CA . SER B 1 104 ? 27.031 -9.078 -10.195 1 73.19 104 SER B CA 1
ATOM 3450 C C . SER B 1 104 ? 26.797 -9.031 -8.688 1 73.19 104 SER B C 1
ATOM 3452 O O . SER B 1 104 ? 27.234 -8.086 -8.023 1 73.19 104 SER B O 1
ATOM 3454 N N . LEU B 1 105 ? 26.094 -9.906 -8.227 1 75.44 105 LEU B N 1
ATOM 3455 C CA . LEU B 1 105 ? 25.766 -9.977 -6.809 1 75.44 105 LEU B CA 1
ATOM 3456 C C . LEU B 1 105 ? 26.672 -10.961 -6.09 1 75.44 105 LEU B C 1
ATOM 3458 O O . LEU B 1 105 ? 26.453 -11.289 -4.922 1 75.44 105 LEU B O 1
ATOM 3462 N N . GLN B 1 106 ? 27.719 -11.383 -6.777 1 72.25 106 GLN B N 1
ATOM 3463 C CA . GLN B 1 106 ? 28.578 -12.438 -6.262 1 72.25 106 GLN B CA 1
ATOM 3464 C C . GLN B 1 106 ? 29.219 -12.031 -4.934 1 72.25 106 GLN B C 1
ATOM 3466 O O . GLN B 1 106 ? 29.422 -12.875 -4.062 1 72.25 106 GLN B O 1
ATOM 3471 N N . ASN B 1 107 ? 29.391 -10.734 -4.723 1 71.69 107 ASN B N 1
ATOM 3472 C CA . ASN B 1 107 ? 30.062 -10.266 -3.512 1 71.69 107 ASN B CA 1
ATOM 3473 C C . ASN B 1 107 ? 29.062 -9.938 -2.412 1 71.69 107 ASN B C 1
ATOM 3475 O O . ASN B 1 107 ? 29.453 -9.625 -1.284 1 71.69 107 ASN B O 1
ATOM 3479 N N . CYS B 1 108 ? 27.812 -9.977 -2.738 1 78.5 108 CYS B N 1
ATOM 3480 C CA . CYS B 1 108 ? 26.766 -9.742 -1.737 1 78.5 108 CYS B CA 1
ATOM 3481 C C . CYS B 1 108 ? 26.406 -11.039 -1.029 1 78.5 108 CYS B C 1
ATOM 3483 O O . CYS B 1 108 ? 25.25 -11.492 -1.116 1 78.5 108 CYS B O 1
ATOM 3485 N N . THR B 1 109 ? 27.328 -11.578 -0.301 1 79.38 109 THR B N 1
ATOM 3486 C CA . THR B 1 109 ? 27.203 -12.922 0.259 1 79.38 109 THR B CA 1
ATOM 3487 C C . THR B 1 109 ? 26.141 -12.961 1.35 1 79.38 109 THR B C 1
ATOM 3489 O O . THR B 1 109 ? 25.672 -14.031 1.722 1 79.38 109 THR B O 1
ATOM 3492 N N . ALA B 1 110 ? 25.75 -11.75 1.814 1 84.38 110 ALA B N 1
ATOM 3493 C CA . ALA B 1 110 ? 24.734 -11.719 2.877 1 84.38 110 ALA B CA 1
ATOM 3494 C C . ALA B 1 110 ? 23.359 -11.438 2.309 1 84.38 110 ALA B C 1
ATOM 3496 O O . ALA B 1 110 ? 22.375 -11.391 3.053 1 84.38 110 ALA B O 1
ATOM 3497 N N . LEU B 1 111 ? 23.234 -11.336 1.006 1 88.06 111 LEU B N 1
ATOM 3498 C CA . LEU B 1 111 ? 21.984 -10.945 0.375 1 88.06 111 LEU B CA 1
ATOM 3499 C C . LEU B 1 111 ? 20.922 -12.016 0.557 1 88.06 111 LEU B C 1
ATOM 3501 O O . LEU B 1 111 ? 21.125 -13.172 0.181 1 88.06 111 LEU B O 1
ATOM 3505 N N . GLU B 1 112 ? 19.875 -11.586 1.099 1 92.25 112 GLU B N 1
ATOM 3506 C CA . GLU B 1 112 ? 18.797 -12.523 1.385 1 92.25 112 GLU B CA 1
ATOM 3507 C C . GLU B 1 112 ? 17.594 -12.258 0.493 1 92.25 112 GLU B C 1
ATOM 3509 O O . GLU B 1 112 ? 16.859 -13.188 0.145 1 92.25 112 GLU B O 1
ATOM 3514 N N . VAL B 1 113 ? 17.422 -11.031 0.167 1 94.25 113 VAL B N 1
ATOM 3515 C CA . VAL B 1 113 ? 16.25 -10.664 -0.615 1 94.25 113 VAL B CA 1
ATOM 3516 C C . VAL B 1 113 ? 16.672 -9.828 -1.82 1 94.25 113 VAL B C 1
ATOM 3518 O O . VAL B 1 113 ? 17.391 -8.836 -1.675 1 94.25 113 VAL B O 1
ATOM 3521 N N . LEU B 1 114 ? 16.219 -10.227 -2.959 1 91.38 114 LEU B N 1
ATOM 3522 C CA . LEU B 1 114 ? 16.484 -9.508 -4.199 1 91.38 114 LEU B CA 1
ATOM 3523 C C . LEU B 1 114 ? 15.18 -9.188 -4.93 1 91.38 114 LEU B C 1
ATOM 3525 O O . LEU B 1 114 ? 14.359 -10.078 -5.164 1 91.38 114 LEU B O 1
ATOM 3529 N N . SER B 1 115 ? 14.961 -7.945 -5.207 1 93.19 115 SER B N 1
ATOM 3530 C CA . SER B 1 115 ? 13.789 -7.504 -5.957 1 93.19 115 SER B CA 1
ATOM 3531 C C . SER B 1 115 ? 14.188 -6.66 -7.16 1 93.19 115 SER B C 1
ATOM 3533 O O . SER B 1 115 ? 14.859 -5.641 -7.016 1 93.19 115 SER B O 1
ATOM 3535 N N . ILE B 1 116 ? 13.805 -7.035 -8.281 1 89.38 116 ILE B N 1
ATOM 3536 C CA . ILE B 1 116 ? 14.023 -6.305 -9.523 1 89.38 116 ILE B CA 1
ATOM 3537 C C . ILE B 1 116 ? 12.688 -6.043 -10.219 1 89.38 116 ILE B C 1
ATOM 3539 O O . ILE B 1 116 ? 11.992 -6.98 -10.609 1 89.38 116 ILE B O 1
ATOM 3543 N N . TYR B 1 117 ? 12.391 -4.797 -10.398 1 88.94 117 TYR B N 1
ATOM 3544 C CA . TYR B 1 117 ? 11.062 -4.438 -10.875 1 88.94 117 TYR B CA 1
ATOM 3545 C C . TYR B 1 117 ? 11.148 -3.41 -12 1 88.94 117 TYR B C 1
ATOM 3547 O O . TYR B 1 117 ? 11.945 -2.471 -11.93 1 88.94 117 TYR B O 1
ATOM 3555 N N . LYS B 1 118 ? 10.391 -3.594 -13.023 1 87.38 118 LYS B N 1
ATOM 3556 C CA . LYS B 1 118 ? 10.195 -2.641 -14.109 1 87.38 118 LYS B CA 1
ATOM 3557 C C . LYS B 1 118 ? 11.523 -2.262 -14.758 1 87.38 118 LYS B C 1
ATOM 3559 O O . LYS B 1 118 ? 11.789 -1.082 -15 1 87.38 118 LYS B O 1
ATOM 3564 N N . CYS B 1 119 ? 12.352 -3.215 -14.805 1 85.19 119 CYS B N 1
ATOM 3565 C CA . CYS B 1 119 ? 13.578 -3.074 -15.578 1 85.19 119 CYS B CA 1
ATOM 3566 C C . CYS B 1 119 ? 13.453 -3.746 -16.938 1 85.19 119 CYS B C 1
ATOM 3568 O O . CYS B 1 119 ? 13.953 -4.855 -17.141 1 85.19 119 CYS B O 1
ATOM 3570 N N . TYR B 1 120 ? 12.914 -3.084 -17.844 1 81.62 120 TYR B N 1
ATOM 3571 C CA . TYR B 1 120 ? 12.367 -3.623 -19.078 1 81.62 120 TYR B CA 1
ATOM 3572 C C . TYR B 1 120 ? 13.477 -4.086 -20.016 1 81.62 120 TYR B C 1
ATOM 3574 O O . TYR B 1 120 ? 13.273 -4.961 -20.859 1 81.62 120 TYR B O 1
ATOM 3582 N N . ASN B 1 121 ? 14.656 -3.482 -19.844 1 81.75 121 ASN B N 1
ATOM 3583 C CA . ASN B 1 121 ? 15.695 -3.766 -20.828 1 81.75 121 ASN B CA 1
ATOM 3584 C C . ASN B 1 121 ? 16.719 -4.77 -20.297 1 81.75 121 ASN B C 1
ATOM 3586 O O . ASN B 1 121 ? 17.656 -5.129 -21 1 81.75 121 ASN B O 1
ATOM 3590 N N . VAL B 1 122 ? 16.453 -5.238 -19.125 1 84 122 VAL B N 1
ATOM 3591 C CA . VAL B 1 122 ? 17.344 -6.27 -18.594 1 84 122 VAL B CA 1
ATOM 3592 C C . VAL B 1 122 ? 17.172 -7.562 -19.391 1 84 122 VAL B C 1
ATOM 3594 O O . VAL B 1 122 ? 16.047 -8 -19.641 1 84 122 VAL B O 1
ATOM 3597 N N . VAL B 1 123 ? 18.297 -8.156 -19.828 1 82.81 123 VAL B N 1
ATOM 3598 C CA . VAL B 1 123 ? 18.203 -9.289 -20.734 1 82.81 123 VAL B CA 1
ATOM 3599 C C . VAL B 1 123 ? 18.422 -10.586 -19.969 1 82.81 123 VAL B C 1
ATOM 3601 O O . VAL B 1 123 ? 17.953 -11.648 -20.375 1 82.81 123 VAL B O 1
ATOM 3604 N N . SER B 1 124 ? 19.125 -10.477 -18.891 1 80.81 124 SER B N 1
ATOM 3605 C CA . SER B 1 124 ? 19.406 -11.711 -18.172 1 80.81 124 SER B CA 1
ATOM 3606 C C . SER B 1 124 ? 19.516 -11.461 -16.672 1 80.81 124 SER B C 1
ATOM 3608 O O . SER B 1 124 ? 20.078 -10.461 -16.234 1 80.81 124 SER B O 1
ATOM 3610 N N . ILE B 1 125 ? 18.938 -12.273 -15.891 1 80.25 125 ILE B N 1
ATOM 3611 C CA . ILE B 1 125 ? 19.047 -12.289 -14.438 1 80.25 125 ILE B CA 1
ATOM 3612 C C . ILE B 1 125 ? 19.516 -13.672 -13.977 1 80.25 125 ILE B C 1
ATOM 3614 O O . ILE B 1 125 ? 18.828 -14.672 -14.219 1 80.25 125 ILE B O 1
ATOM 3618 N N . ILE B 1 126 ? 20.672 -13.727 -13.43 1 77.94 126 ILE B N 1
ATOM 3619 C CA . ILE B 1 126 ? 21.234 -14.992 -12.961 1 77.94 126 ILE B CA 1
ATOM 3620 C C . ILE B 1 126 ? 21.234 -15.023 -11.43 1 77.94 126 ILE B C 1
ATOM 3622 O O . ILE B 1 126 ? 21.828 -14.148 -10.789 1 77.94 126 ILE B O 1
ATOM 3626 N N . LEU B 1 127 ? 20.516 -15.883 -10.938 1 76.5 127 LEU B N 1
ATOM 3627 C CA . LEU B 1 127 ? 20.438 -16.078 -9.492 1 76.5 127 LEU B CA 1
ATOM 3628 C C . LEU B 1 127 ? 21.375 -17.203 -9.047 1 76.5 127 LEU B C 1
ATOM 3630 O O . LEU B 1 127 ? 21.078 -18.375 -9.266 1 76.5 127 LEU B O 1
ATOM 3634 N N . GLU B 1 128 ? 22.531 -16.844 -8.484 1 74 128 GLU B N 1
ATOM 3635 C CA . GLU B 1 128 ? 23.531 -17.859 -8.125 1 74 128 GLU B CA 1
ATOM 3636 C C . GLU B 1 128 ? 23.812 -17.844 -6.621 1 74 128 GLU B C 1
ATOM 3638 O O . GLU B 1 128 ? 24.484 -18.719 -6.102 1 74 128 GLU B O 1
ATOM 3643 N N . LEU B 1 129 ? 23.188 -16.906 -5.906 1 73.19 129 LEU B N 1
ATOM 3644 C CA . LEU B 1 129 ? 23.531 -16.734 -4.5 1 73.19 129 LEU B CA 1
ATOM 3645 C C . LEU B 1 129 ? 22.781 -17.75 -3.629 1 73.19 129 LEU B C 1
ATOM 3647 O O . LEU B 1 129 ? 21.562 -17.875 -3.734 1 73.19 129 LEU B O 1
ATOM 3651 N N . HIS B 1 130 ? 23.562 -18.406 -2.832 1 75.81 130 HIS B N 1
ATOM 3652 C CA . HIS B 1 130 ? 22.984 -19.406 -1.935 1 75.81 130 HIS B CA 1
ATOM 3653 C C . HIS B 1 130 ? 22.297 -18.734 -0.742 1 75.81 130 HIS B C 1
ATOM 3655 O O . HIS B 1 130 ? 21.5 -19.375 -0.052 1 75.81 130 HIS B O 1
ATOM 3661 N N . SER B 1 131 ? 22.656 -17.484 -0.552 1 83.5 131 SER B N 1
ATOM 3662 C CA . SER B 1 131 ? 22.109 -16.781 0.604 1 83.5 131 SER B CA 1
ATOM 3663 C C . SER B 1 131 ? 20.688 -16.281 0.322 1 83.5 131 SER B C 1
ATOM 3665 O O . SER B 1 131 ? 19.969 -15.898 1.244 1 83.5 131 SER B O 1
ATOM 3667 N N . LEU B 1 132 ? 20.234 -16.344 -0.916 1 86.88 132 LEU B N 1
ATOM 3668 C CA . LEU B 1 132 ? 18.953 -15.75 -1.296 1 86.88 132 LEU B CA 1
ATOM 3669 C C . LEU B 1 132 ? 17.781 -16.547 -0.712 1 86.88 132 LEU B C 1
ATOM 3671 O O . LEU B 1 132 ? 17.734 -17.781 -0.855 1 86.88 132 LEU B O 1
ATOM 3675 N N . LYS B 1 133 ? 17 -15.859 -0.055 1 90.5 133 LYS B N 1
ATOM 3676 C CA . LYS B 1 133 ? 15.812 -16.469 0.53 1 90.5 133 LYS B CA 1
ATOM 3677 C C . LYS B 1 133 ? 14.555 -16.031 -0.213 1 90.5 133 LYS B C 1
ATOM 3679 O O . LYS B 1 133 ? 13.57 -16.781 -0.263 1 90.5 133 LYS B O 1
ATOM 3684 N N . SER B 1 134 ? 14.609 -14.867 -0.744 1 93.5 134 SER B N 1
ATOM 3685 C CA . SER B 1 134 ? 13.453 -14.328 -1.447 1 93.5 134 SER B CA 1
ATOM 3686 C C . SER B 1 134 ? 13.867 -13.602 -2.723 1 93.5 134 SER B C 1
ATOM 3688 O O . SER B 1 134 ? 14.805 -12.797 -2.709 1 93.5 134 SER B O 1
ATOM 3690 N N . VAL B 1 135 ? 13.172 -13.945 -3.77 1 90.25 135 VAL B N 1
ATOM 3691 C CA . VAL B 1 135 ? 13.438 -13.312 -5.059 1 90.25 135 VAL B CA 1
ATOM 3692 C C . VAL B 1 135 ? 12.125 -12.812 -5.664 1 90.25 135 VAL B C 1
ATOM 3694 O O . VAL B 1 135 ? 11.133 -13.547 -5.715 1 90.25 135 VAL B O 1
ATOM 3697 N N . PHE B 1 136 ? 12.141 -11.648 -6.066 1 93.12 136 PHE B N 1
ATOM 3698 C CA . PHE B 1 136 ? 10.977 -11.047 -6.719 1 93.12 136 PHE B CA 1
ATOM 3699 C C . PHE B 1 136 ? 11.375 -10.383 -8.031 1 93.12 136 PHE B C 1
ATOM 3701 O O . PHE B 1 136 ? 12.188 -9.453 -8.031 1 93.12 136 PHE B O 1
ATOM 3708 N N . ILE B 1 137 ? 10.859 -10.82 -9.062 1 90.69 137 ILE B N 1
ATOM 3709 C CA . ILE B 1 137 ? 11.094 -10.25 -10.391 1 90.69 137 ILE B CA 1
ATOM 3710 C C . ILE B 1 137 ? 9.766 -9.844 -11.016 1 90.69 137 ILE B C 1
ATOM 3712 O O . ILE B 1 137 ? 8.859 -10.672 -11.156 1 90.69 137 ILE B O 1
ATOM 3716 N N . TYR B 1 138 ? 9.68 -8.609 -11.453 1 91.56 138 TYR B N 1
ATOM 3717 C CA . TYR B 1 138 ? 8.406 -8.117 -11.969 1 91.56 138 TYR B CA 1
ATOM 3718 C C . TYR B 1 138 ? 8.625 -7.203 -13.172 1 91.56 138 TYR B C 1
ATOM 3720 O O . TYR B 1 138 ? 9.445 -6.289 -13.125 1 91.56 138 TYR B O 1
ATOM 3728 N N . ARG B 1 139 ? 7.988 -7.43 -14.211 1 88.56 139 ARG B N 1
ATOM 3729 C CA . ARG B 1 139 ? 7.961 -6.613 -15.422 1 88.56 139 ARG B CA 1
ATOM 3730 C C . ARG B 1 139 ? 9.367 -6.395 -15.961 1 88.56 139 ARG B C 1
ATOM 3732 O O . ARG B 1 139 ? 9.758 -5.258 -16.25 1 88.56 139 ARG B O 1
ATOM 3739 N N . CYS B 1 140 ? 10.031 -7.559 -16.031 1 85.19 140 CYS B N 1
ATOM 3740 C CA . CYS B 1 140 ? 11.312 -7.605 -16.719 1 85.19 140 CYS B CA 1
ATOM 3741 C C . CYS B 1 140 ? 11.203 -8.406 -18.016 1 85.19 140 CYS B C 1
ATOM 3743 O O . CYS B 1 140 ? 11.828 -9.453 -18.156 1 85.19 140 CYS B O 1
ATOM 3745 N N . GLY B 1 141 ? 10.391 -7.918 -18.922 1 73.19 141 GLY B N 1
ATOM 3746 C CA . GLY B 1 141 ? 9.852 -8.633 -20.078 1 73.19 141 GLY B CA 1
ATOM 3747 C C . GLY B 1 141 ? 10.93 -9.25 -20.953 1 73.19 141 GLY B C 1
ATOM 3748 O O . GLY B 1 141 ? 10.742 -10.328 -21.516 1 73.19 141 GLY B O 1
ATOM 3749 N N . LYS B 1 142 ? 12.133 -8.648 -21.062 1 78.19 142 LYS B N 1
ATOM 3750 C CA . LYS B 1 142 ? 13.156 -9.172 -21.953 1 78.19 142 LYS B CA 1
ATOM 3751 C C . LYS B 1 142 ? 14.102 -10.125 -21.219 1 78.19 142 LYS B C 1
ATOM 3753 O O . LYS B 1 142 ? 14.922 -10.797 -21.844 1 78.19 142 LYS B O 1
ATOM 3758 N N . ALA B 1 143 ? 13.805 -10.25 -19.938 1 80.06 143 ALA B N 1
ATOM 3759 C CA . ALA B 1 143 ? 14.828 -10.922 -19.141 1 80.06 143 ALA B CA 1
ATOM 3760 C C . ALA B 1 143 ? 14.602 -12.438 -19.141 1 80.06 143 ALA B C 1
ATOM 3762 O O . ALA B 1 143 ? 13.469 -12.898 -19.016 1 80.06 143 ALA B O 1
ATOM 3763 N N . THR B 1 144 ? 15.648 -13.172 -19.438 1 77.5 144 THR B N 1
ATOM 3764 C CA . THR B 1 144 ? 15.711 -14.586 -19.078 1 77.5 144 THR B CA 1
ATOM 3765 C C . THR B 1 144 ? 16.203 -14.773 -17.656 1 77.5 144 THR B C 1
ATOM 3767 O O . THR B 1 144 ? 17.219 -14.211 -17.25 1 77.5 144 THR B O 1
ATOM 3770 N N . VAL B 1 145 ? 15.344 -15.383 -16.938 1 75.5 145 VAL B N 1
ATOM 3771 C CA . VAL B 1 145 ? 15.727 -15.625 -15.547 1 75.5 145 VAL B CA 1
ATOM 3772 C C . VAL B 1 145 ? 16.281 -17.047 -15.406 1 75.5 145 VAL B C 1
ATOM 3774 O O . VAL B 1 145 ? 15.602 -18.016 -15.742 1 75.5 145 VAL B O 1
ATOM 3777 N N . ARG B 1 146 ? 17.469 -17.125 -15 1 75.62 146 ARG B N 1
ATOM 3778 C CA . ARG B 1 146 ? 18.141 -18.406 -14.797 1 75.62 146 ARG B CA 1
ATOM 3779 C C . ARG B 1 146 ? 18.453 -18.625 -13.32 1 75.62 146 ARG B C 1
ATOM 3781 O O . ARG B 1 146 ? 19.062 -17.766 -12.68 1 75.62 146 ARG B O 1
ATOM 3788 N N . VAL B 1 147 ? 17.938 -19.641 -12.883 1 69.62 147 VAL B N 1
ATOM 3789 C CA . VAL B 1 147 ? 18.25 -20.031 -11.516 1 69.62 147 VAL B CA 1
ATOM 3790 C C . VAL B 1 147 ? 19.312 -21.125 -11.523 1 69.62 147 VAL B C 1
ATOM 3792 O O . VAL B 1 147 ? 19.109 -22.188 -12.117 1 69.62 147 VAL B O 1
ATOM 3795 N N . SER B 1 148 ? 20.547 -20.75 -11.18 1 64.75 148 SER B N 1
ATOM 3796 C CA . SER B 1 148 ? 21.656 -21.703 -11.195 1 64.75 148 SER B CA 1
ATOM 3797 C C . SER B 1 148 ? 21.859 -22.328 -9.82 1 64.75 148 SER B C 1
ATOM 3799 O O . SER B 1 148 ? 22.938 -22.859 -9.531 1 64.75 148 SER B O 1
ATOM 3801 N N . TRP B 1 149 ? 20.953 -22.281 -8.938 1 58.81 149 TRP B N 1
ATOM 3802 C CA . TRP B 1 149 ? 21.219 -22.812 -7.605 1 58.81 149 TRP B CA 1
ATOM 3803 C C . TRP B 1 149 ? 21.344 -24.328 -7.645 1 58.81 149 TRP B C 1
ATOM 3805 O O . TRP B 1 149 ? 20.672 -25 -8.438 1 58.81 149 TRP B O 1
ATOM 3815 N N . PRO B 1 150 ? 22.5 -24.828 -7.133 1 55.09 150 PRO B N 1
ATOM 3816 C CA . PRO B 1 150 ? 22.281 -26.25 -6.855 1 55.09 150 PRO B CA 1
ATOM 3817 C C . PRO B 1 150 ? 21 -26.516 -6.066 1 55.09 150 PRO B C 1
ATOM 3819 O O . PRO B 1 150 ? 20.781 -25.922 -5.012 1 55.09 150 PRO B O 1
ATOM 3822 N N . LEU B 1 151 ? 19.906 -26.797 -6.777 1 52.12 151 LEU B N 1
ATOM 3823 C CA . LEU B 1 151 ? 18.578 -27.047 -6.238 1 52.12 151 LEU B CA 1
ATOM 3824 C C . LEU B 1 151 ? 18.656 -27.641 -4.836 1 52.12 151 LEU B C 1
ATOM 3826 O O . LEU B 1 151 ? 17.812 -27.359 -3.988 1 52.12 151 LEU B O 1
ATOM 3830 N N . SER B 1 152 ? 19.719 -28.469 -4.68 1 53.84 152 SER B N 1
ATOM 3831 C CA . SER B 1 152 ? 19.859 -29.156 -3.408 1 53.84 152 SER B CA 1
ATOM 3832 C C . SER B 1 152 ? 20.172 -28.188 -2.273 1 53.84 152 SER B C 1
ATOM 3834 O O . SER B 1 152 ? 19.906 -28.484 -1.107 1 53.84 152 SER B O 1
ATOM 3836 N N . ARG B 1 153 ? 20.719 -27.031 -2.648 1 57.44 153 ARG B N 1
ATOM 3837 C CA . ARG B 1 153 ? 21.188 -26.156 -1.578 1 57.44 153 ARG B CA 1
ATOM 3838 C C . ARG B 1 153 ? 20.438 -24.828 -1.601 1 57.44 153 ARG B C 1
ATOM 3840 O O . ARG B 1 153 ? 20.812 -23.875 -0.904 1 57.44 153 ARG B O 1
ATOM 3847 N N . ALA B 1 154 ? 19.344 -24.797 -2.355 1 64.5 154 ALA B N 1
ATOM 3848 C CA . ALA B 1 154 ? 18.641 -23.531 -2.473 1 64.5 154 ALA B CA 1
ATOM 3849 C C . ALA B 1 154 ? 17.812 -23.25 -1.221 1 64.5 154 ALA B C 1
ATOM 3851 O O . ALA B 1 154 ? 17.141 -24.125 -0.698 1 64.5 154 ALA B O 1
ATOM 3852 N N . ASN B 1 155 ? 18.125 -22.203 -0.607 1 76.69 155 ASN B N 1
ATOM 3853 C CA . ASN B 1 155 ? 17.422 -21.734 0.581 1 76.69 155 ASN B CA 1
ATOM 3854 C C . ASN B 1 155 ? 16.297 -20.766 0.219 1 76.69 155 ASN B C 1
ATOM 3856 O O . ASN B 1 155 ? 15.773 -20.062 1.087 1 76.69 155 ASN B O 1
ATOM 3860 N N . VAL B 1 156 ? 15.938 -20.875 -1.045 1 83.19 156 VAL B N 1
ATOM 3861 C CA . VAL B 1 156 ? 14.922 -19.922 -1.46 1 83.19 156 VAL B CA 1
ATOM 3862 C C . VAL B 1 156 ? 13.555 -20.359 -0.931 1 83.19 156 VAL B C 1
ATOM 3864 O O . VAL B 1 156 ? 13.148 -21.5 -1.118 1 83.19 156 VAL B O 1
ATOM 3867 N N . LYS B 1 157 ? 12.945 -19.453 -0.279 1 90.19 157 LYS B N 1
ATOM 3868 C CA . LYS B 1 157 ? 11.633 -19.719 0.302 1 90.19 157 LYS B CA 1
ATOM 3869 C C . LYS B 1 157 ? 10.531 -19 -0.464 1 90.19 157 LYS B C 1
ATOM 3871 O O . LYS B 1 157 ? 9.398 -19.469 -0.523 1 90.19 157 LYS B O 1
ATOM 3876 N N . ASP B 1 158 ? 10.883 -17.906 -1.005 1 93.25 158 ASP B N 1
ATOM 3877 C CA . ASP B 1 158 ? 9.922 -17.062 -1.71 1 93.25 158 ASP B CA 1
ATOM 3878 C C . ASP B 1 158 ? 10.391 -16.75 -3.125 1 93.25 158 ASP B C 1
ATOM 3880 O O . ASP B 1 158 ? 11.414 -16.078 -3.309 1 93.25 158 ASP B O 1
ATOM 3884 N N . LEU B 1 159 ? 9.703 -17.297 -4.078 1 88.31 159 LEU B N 1
ATOM 3885 C CA . LEU B 1 159 ? 10.008 -17.031 -5.477 1 88.31 159 LEU B CA 1
ATOM 3886 C C . LEU B 1 159 ? 8.805 -16.422 -6.191 1 88.31 159 LEU B C 1
ATOM 3888 O O . LEU B 1 159 ? 7.789 -17.094 -6.387 1 88.31 159 LEU B O 1
ATOM 3892 N N . LYS B 1 160 ? 8.945 -15.211 -6.602 1 91.88 160 LYS B N 1
ATOM 3893 C CA . LYS B 1 160 ? 7.855 -14.492 -7.254 1 91.88 160 LYS B CA 1
ATOM 3894 C C . LYS B 1 160 ? 8.305 -13.906 -8.594 1 91.88 160 LYS B C 1
ATOM 3896 O O . LYS B 1 160 ? 9.219 -13.078 -8.641 1 91.88 160 LYS B O 1
ATOM 3901 N N . VAL B 1 161 ? 7.699 -14.352 -9.555 1 87.06 161 VAL B N 1
ATOM 3902 C CA . VAL B 1 161 ? 7.969 -13.859 -10.906 1 87.06 161 VAL B CA 1
ATOM 3903 C C . VAL B 1 161 ? 6.676 -13.359 -11.539 1 87.06 161 VAL B C 1
ATOM 3905 O O . VAL B 1 161 ? 5.715 -14.117 -11.688 1 87.06 161 VAL B O 1
ATOM 3908 N N . LYS B 1 162 ? 6.637 -12.18 -11.914 1 90.25 162 LYS B N 1
ATOM 3909 C CA . LYS B 1 162 ? 5.434 -11.57 -12.477 1 90.25 162 LYS B CA 1
ATOM 3910 C C . LYS B 1 162 ? 5.746 -10.82 -13.766 1 90.25 162 LYS B C 1
ATOM 3912 O O . LYS B 1 162 ? 6.762 -10.133 -13.859 1 90.25 162 LYS B O 1
ATOM 3917 N N . ASP B 1 163 ? 4.91 -11.023 -14.766 1 87.94 163 ASP B N 1
ATOM 3918 C CA . ASP B 1 163 ? 4.934 -10.273 -16.016 1 87.94 163 ASP B CA 1
ATOM 3919 C C . ASP B 1 163 ? 6.293 -10.383 -16.703 1 87.94 163 ASP B C 1
ATOM 3921 O O . ASP B 1 163 ? 6.891 -9.375 -17.078 1 87.94 163 ASP B O 1
ATOM 3925 N N . CYS B 1 164 ? 6.777 -11.578 -16.703 1 81.88 164 CYS B N 1
ATOM 3926 C CA . CYS B 1 164 ? 7.965 -11.891 -17.484 1 81.88 164 CYS B CA 1
ATOM 3927 C C . CYS B 1 164 ? 7.605 -12.711 -18.719 1 81.88 164 CYS B C 1
ATOM 3929 O O . CYS B 1 164 ? 6.797 -13.633 -18.641 1 81.88 164 CYS B O 1
ATOM 3931 N N . ARG B 1 165 ? 8.227 -12.344 -19.828 1 78.25 165 ARG B N 1
ATOM 3932 C CA . ARG B 1 165 ? 7.844 -12.953 -21.109 1 78.25 165 ARG B CA 1
ATOM 3933 C C . ARG B 1 165 ? 8.617 -14.242 -21.344 1 78.25 165 ARG B C 1
ATOM 3935 O O . ARG B 1 165 ? 8.172 -15.109 -22.109 1 78.25 165 ARG B O 1
ATOM 3942 N N . LYS B 1 166 ? 9.758 -14.367 -20.797 1 75.75 166 LYS B N 1
ATOM 3943 C CA . LYS B 1 166 ? 10.57 -15.555 -21 1 75.75 166 LYS B CA 1
ATOM 3944 C C . LYS B 1 166 ? 10.461 -16.516 -19.812 1 75.75 166 LYS B C 1
ATOM 3946 O O . LYS B 1 166 ? 10.203 -16.078 -18.688 1 75.75 166 LYS B O 1
ATOM 3951 N N . PRO B 1 167 ? 10.539 -17.797 -20.078 1 68.06 167 PRO B N 1
ATOM 3952 C CA . PRO B 1 167 ? 10.406 -18.797 -19 1 68.06 167 PRO B CA 1
ATOM 3953 C C . PRO B 1 167 ? 11.547 -18.734 -18 1 68.06 167 PRO B C 1
ATOM 3955 O O . PRO B 1 167 ? 12.656 -18.312 -18.328 1 68.06 167 PRO B O 1
ATOM 3958 N N . LEU B 1 168 ? 11.141 -19.109 -16.75 1 68.25 168 LEU B N 1
ATOM 3959 C CA . LEU B 1 168 ? 12.133 -19.328 -15.703 1 68.25 168 LEU B CA 1
ATOM 3960 C C . LEU B 1 168 ? 12.867 -20.641 -15.93 1 68.25 168 LEU B C 1
ATOM 3962 O O . LEU B 1 168 ? 12.25 -21.672 -16.203 1 68.25 168 LEU B O 1
ATOM 3966 N N . PHE B 1 169 ? 14.234 -20.547 -16.141 1 65.06 169 PHE B N 1
ATOM 3967 C CA . PHE B 1 169 ? 15.031 -21.75 -16.328 1 65.06 169 PHE B CA 1
ATOM 3968 C C . PHE B 1 169 ? 15.742 -22.141 -15.039 1 65.06 169 PHE B C 1
ATOM 3970 O O . PHE B 1 169 ? 16.453 -21.328 -14.453 1 65.06 169 PHE B O 1
ATOM 3977 N N . PHE B 1 170 ? 15.367 -23.234 -14.508 1 60.25 170 PHE B N 1
ATOM 3978 C CA . PHE B 1 170 ? 16.109 -23.797 -13.391 1 60.25 170 PHE B CA 1
ATOM 3979 C C . PHE B 1 170 ? 17.203 -24.75 -13.883 1 60.25 170 PHE B C 1
ATOM 3981 O O . PHE B 1 170 ? 16.922 -25.672 -14.648 1 60.25 170 PHE B O 1
ATOM 3988 N N . TYR B 1 171 ? 18.641 -24.344 -14.039 1 53.41 171 TYR B N 1
ATOM 3989 C CA . TYR B 1 171 ? 19.719 -25.172 -14.555 1 53.41 171 TYR B CA 1
ATOM 3990 C C . TYR B 1 171 ? 20.344 -26 -13.438 1 53.41 171 TYR B C 1
ATOM 3992 O O . TYR B 1 171 ? 20.672 -25.469 -12.367 1 53.41 171 TYR B O 1
ATOM 4000 N N . ASP B 1 172 ? 19.938 -27.125 -13.109 1 48.06 172 ASP B N 1
ATOM 4001 C CA . ASP B 1 172 ? 20.797 -27.969 -12.297 1 48.06 172 ASP B CA 1
ATOM 4002 C C . ASP B 1 172 ? 22.078 -28.312 -13.039 1 48.06 172 ASP B C 1
ATOM 4004 O O . ASP B 1 172 ? 22.078 -28.484 -14.266 1 48.06 172 ASP B O 1
ATOM 4008 N N . ASP B 1 173 ? 23.328 -27.859 -12.672 1 45.19 173 ASP B N 1
ATOM 4009 C CA . ASP B 1 173 ? 24.562 -28.422 -13.219 1 45.19 173 ASP B CA 1
ATOM 4010 C C . ASP B 1 173 ? 24.328 -29.859 -13.703 1 45.19 173 ASP B C 1
ATOM 4012 O O . ASP B 1 173 ? 24.906 -30.266 -14.719 1 45.19 173 ASP B O 1
ATOM 4016 N N . ASP B 1 174 ? 24.25 -30.844 -12.664 1 41 174 ASP B N 1
ATOM 4017 C CA . ASP B 1 174 ? 24.359 -32.25 -13.047 1 41 174 ASP B CA 1
ATOM 4018 C C . ASP B 1 174 ? 23.234 -32.656 -14.008 1 41 174 ASP B C 1
ATOM 4020 O O . ASP B 1 174 ? 23.453 -33.406 -14.953 1 41 174 ASP B O 1
ATOM 4024 N N . ASP B 1 175 ? 22.078 -33.094 -13.406 1 39.38 175 ASP B N 1
ATOM 4025 C CA . ASP B 1 175 ? 21.125 -33.844 -14.211 1 39.38 175 ASP B CA 1
ATOM 4026 C C . ASP B 1 175 ? 20.422 -32.938 -15.219 1 39.38 175 ASP B C 1
ATOM 4028 O O . ASP B 1 175 ? 19.75 -31.969 -14.836 1 39.38 175 ASP B O 1
ATOM 4032 N N . LEU B 1 176 ? 21.031 -32.656 -16.359 1 34.97 176 LEU B N 1
ATOM 4033 C CA . LEU B 1 176 ? 20.484 -32.219 -17.656 1 34.97 176 LEU B CA 1
ATOM 4034 C C . LEU B 1 176 ? 19 -32.531 -17.734 1 34.97 176 LEU B C 1
ATOM 4036 O O . LEU B 1 176 ? 18.359 -32.25 -18.75 1 34.97 176 LEU B O 1
ATOM 4040 N N . HIS B 1 177 ? 18.594 -33.719 -17.297 1 37.28 177 HIS B N 1
ATOM 4041 C CA . HIS B 1 177 ? 17.281 -34.281 -17.594 1 37.28 177 HIS B CA 1
ATOM 4042 C C . HIS B 1 177 ? 16.172 -33.438 -16.984 1 37.28 177 HIS B C 1
ATOM 4044 O O . HIS B 1 177 ? 16.312 -32.906 -15.883 1 37.28 177 HIS B O 1
ATOM 4050 N N . GLY B 1 178 ? 15.57 -32.531 -17.594 1 42.28 178 GLY B N 1
ATOM 4051 C CA . GLY B 1 178 ? 14.398 -31.672 -17.641 1 42.28 178 GLY B CA 1
ATOM 4052 C C . GLY B 1 178 ? 13.625 -31.641 -16.344 1 42.28 178 GLY B C 1
ATOM 4053 O O . GLY B 1 178 ? 12.477 -31.188 -16.312 1 42.28 178 GLY B O 1
ATOM 4054 N N . GLY B 1 179 ? 13.812 -32.562 -15.469 1 44.66 179 GLY B N 1
ATOM 4055 C CA . GLY B 1 179 ? 12.867 -32.5 -14.367 1 44.66 179 GLY B CA 1
ATOM 4056 C C . GLY B 1 179 ? 12.961 -31.203 -13.586 1 44.66 179 GLY B C 1
ATOM 4057 O O . GLY B 1 179 ? 14.062 -30.703 -13.352 1 44.66 179 GLY B O 1
ATOM 4058 N N . GLU B 1 180 ? 12.055 -30.25 -13.875 1 50.25 180 GLU B N 1
ATOM 4059 C CA . GLU B 1 180 ? 11.867 -28.906 -13.328 1 50.25 180 GLU B CA 1
ATOM 4060 C C . GLU B 1 180 ? 12.211 -28.859 -11.844 1 50.25 180 GLU B C 1
ATOM 4062 O O . GLU B 1 180 ? 11.609 -29.562 -11.039 1 50.25 180 GLU B O 1
ATOM 4067 N N . LEU B 1 181 ? 13.508 -28.812 -11.461 1 52.75 181 LEU B N 1
ATOM 4068 C CA . LEU B 1 181 ? 14.102 -28.719 -10.133 1 52.75 181 LEU B CA 1
ATOM 4069 C C . LEU B 1 181 ? 13.508 -27.547 -9.359 1 52.75 181 LEU B C 1
ATOM 4071 O O . LEU B 1 181 ? 13.828 -26.391 -9.633 1 52.75 181 LEU B O 1
ATOM 4075 N N . TRP B 1 182 ? 12.414 -27.734 -8.836 1 65.38 182 TRP B N 1
ATOM 4076 C CA . TRP B 1 182 ? 11.836 -26.75 -7.91 1 65.38 182 TRP B CA 1
ATOM 4077 C C . TRP B 1 182 ? 12.367 -26.953 -6.5 1 65.38 182 TRP B C 1
ATOM 4079 O O . TRP B 1 182 ? 12.586 -28.094 -6.066 1 65.38 182 TRP B O 1
ATOM 4089 N N . PRO B 1 183 ? 12.883 -25.938 -5.848 1 70.38 183 PRO B N 1
ATOM 4090 C CA . PRO B 1 183 ? 13.328 -26.062 -4.457 1 70.38 183 PRO B CA 1
ATOM 4091 C C . PRO B 1 183 ? 12.258 -26.672 -3.555 1 70.38 183 PRO B C 1
ATOM 4093 O O . PRO B 1 183 ? 11.086 -26.312 -3.641 1 70.38 183 PRO B O 1
ATOM 4096 N N . SER B 1 184 ? 12.672 -27.75 -2.795 1 73 184 SER B N 1
ATOM 4097 C CA . SER B 1 184 ? 11.734 -28.469 -1.925 1 73 184 SER B CA 1
ATOM 4098 C C . SER B 1 184 ? 11.305 -27.594 -0.749 1 73 184 SER B C 1
ATOM 4100 O O . SER B 1 184 ? 10.312 -27.891 -0.081 1 73 184 SER B O 1
ATOM 4102 N N . ARG B 1 185 ? 11.992 -26.469 -0.526 1 82 185 ARG B N 1
ATOM 4103 C CA . ARG B 1 185 ? 11.703 -25.672 0.657 1 82 185 ARG B CA 1
ATOM 4104 C C . ARG B 1 185 ? 10.906 -24.422 0.29 1 82 185 ARG B C 1
ATOM 4106 O O . ARG B 1 185 ? 10.711 -23.531 1.124 1 82 185 ARG B O 1
ATOM 4113 N N . LEU B 1 186 ? 10.406 -24.391 -0.875 1 87.06 186 LEU B N 1
ATOM 4114 C CA . LEU B 1 186 ? 9.664 -23.219 -1.333 1 87.06 186 LEU B CA 1
ATOM 4115 C C . LEU B 1 186 ? 8.375 -23.047 -0.529 1 87.06 186 LEU B C 1
ATOM 4117 O O . LEU B 1 186 ? 7.613 -24 -0.353 1 87.06 186 LEU B O 1
ATOM 4121 N N . GLN B 1 187 ? 8.273 -21.875 -0.008 1 93.56 187 GLN B N 1
ATOM 4122 C CA . GLN B 1 187 ? 7.082 -21.578 0.785 1 93.56 187 GLN B CA 1
ATOM 4123 C C . GLN B 1 187 ? 6.121 -20.672 0.015 1 93.56 187 GLN B C 1
ATOM 4125 O O . GLN B 1 187 ? 4.918 -20.672 0.281 1 93.56 187 GLN B O 1
ATOM 4130 N N . SER B 1 188 ? 6.613 -19.953 -0.858 1 95.06 188 SER B N 1
ATOM 4131 C CA . SER B 1 188 ? 5.789 -19.062 -1.676 1 95.06 188 SER B CA 1
ATOM 4132 C C . SER B 1 188 ? 6.227 -19.094 -3.137 1 95.06 188 SER B C 1
ATOM 4134 O O . SER B 1 188 ? 7.41 -18.938 -3.438 1 95.06 188 SER B O 1
ATOM 4136 N N . LEU B 1 189 ? 5.277 -19.375 -3.99 1 90.69 189 LEU B N 1
ATOM 4137 C CA . LEU B 1 189 ? 5.508 -19.391 -5.43 1 90.69 189 LEU B CA 1
ATOM 4138 C C . LEU B 1 189 ? 4.473 -18.547 -6.16 1 90.69 189 LEU B C 1
ATOM 4140 O O . LEU B 1 189 ? 3.27 -18.781 -6.027 1 90.69 189 LEU B O 1
ATOM 4144 N N . VAL B 1 190 ? 4.934 -17.562 -6.832 1 92.19 190 VAL B N 1
ATOM 4145 C CA . VAL B 1 190 ? 4.039 -16.688 -7.566 1 92.19 190 VAL B CA 1
ATOM 4146 C C . VAL B 1 190 ? 4.441 -16.641 -9.039 1 92.19 190 VAL B C 1
ATOM 4148 O O . VAL B 1 190 ? 5.598 -16.375 -9.367 1 92.19 190 VAL B O 1
ATOM 4151 N N . SER B 1 191 ? 3.623 -17 -9.859 1 88.75 191 SER B N 1
ATOM 4152 C CA . SER B 1 191 ? 3.699 -16.812 -11.305 1 88.75 191 SER B CA 1
ATOM 4153 C C . SER B 1 191 ? 2.479 -16.062 -11.836 1 88.75 191 SER B C 1
ATOM 4155 O O . SER B 1 191 ? 1.386 -16.625 -11.922 1 88.75 191 SER B O 1
ATOM 4157 N N . SER B 1 192 ? 2.639 -14.805 -12.141 1 91.75 192 SER B N 1
ATOM 4158 C CA . SER B 1 192 ? 1.534 -13.961 -12.57 1 91.75 192 SER B CA 1
ATOM 4159 C C . SER B 1 192 ? 1.882 -13.219 -13.859 1 91.75 192 SER B C 1
ATOM 4161 O O . SER B 1 192 ? 3.004 -12.734 -14.023 1 91.75 192 SER B O 1
ATOM 4163 N N . PHE B 1 193 ? 0.899 -13.219 -14.836 1 89 193 PHE B N 1
ATOM 4164 C CA . PHE B 1 193 ? 1.067 -12.547 -16.125 1 89 193 PHE B CA 1
ATOM 4165 C C . PHE B 1 193 ? 2.225 -13.164 -16.906 1 89 193 PHE B C 1
ATOM 4167 O O . PHE B 1 193 ? 2.953 -12.453 -17.594 1 89 193 PHE B O 1
ATOM 4174 N N . CYS B 1 194 ? 2.445 -14.391 -16.547 1 83.25 194 CYS B N 1
ATOM 4175 C CA . CYS B 1 194 ? 3.459 -15.133 -17.297 1 83.25 194 CYS B CA 1
ATOM 4176 C C . CYS B 1 194 ? 2.82 -16 -18.359 1 83.25 194 CYS B C 1
ATOM 4178 O O . CYS B 1 194 ? 2.146 -16.984 -18.047 1 83.25 194 CYS B O 1
ATOM 4180 N N . ASN B 1 195 ? 3.057 -15.727 -19.609 1 81.69 195 ASN B N 1
ATOM 4181 C CA . ASN B 1 195 ? 2.342 -16.391 -20.688 1 81.69 195 ASN B CA 1
ATOM 4182 C C . ASN B 1 195 ? 3.213 -17.438 -21.375 1 81.69 195 ASN B C 1
ATOM 4184 O O . ASN B 1 195 ? 2.881 -17.922 -22.469 1 81.69 195 ASN B O 1
ATOM 4188 N N . TYR B 1 196 ? 4.234 -17.797 -20.75 1 74.5 196 TYR B N 1
ATOM 4189 C CA . TYR B 1 196 ? 5.105 -18.781 -21.406 1 74.5 196 TYR B CA 1
ATOM 4190 C C . TYR B 1 196 ? 4.633 -20.203 -21.125 1 74.5 196 TYR B C 1
ATOM 4192 O O . TYR B 1 196 ? 4.949 -21.125 -21.875 1 74.5 196 TYR B O 1
ATOM 4200 N N . PHE B 1 197 ? 3.852 -20.375 -20.047 1 73.62 197 PHE B N 1
ATOM 4201 C CA . PHE B 1 197 ? 3.412 -21.734 -19.734 1 73.62 197 PHE B CA 1
ATOM 4202 C C . PHE B 1 197 ? 2.012 -21.984 -20.266 1 73.62 197 PHE B C 1
ATOM 4204 O O . PHE B 1 197 ? 1.122 -21.141 -20.125 1 73.62 197 PHE B O 1
ATOM 4211 N N . ASN B 1 198 ? 1.933 -23.141 -20.984 1 81.19 198 ASN B N 1
ATOM 4212 C CA . ASN B 1 198 ? 0.619 -23.562 -21.453 1 81.19 198 ASN B CA 1
ATOM 4213 C C . ASN B 1 198 ? -0.009 -24.578 -20.5 1 81.19 198 ASN B C 1
ATOM 4215 O O . ASN B 1 198 ? -1.216 -24.828 -20.562 1 81.19 198 ASN B O 1
ATOM 4219 N N . SER B 1 199 ? 0.908 -25.156 -19.766 1 84.5 199 SER B N 1
ATOM 4220 C CA . SER B 1 199 ? 0.452 -26.172 -18.828 1 84.5 199 SER B CA 1
ATOM 4221 C C . SER B 1 199 ? 1.308 -26.172 -17.562 1 84.5 199 SER B C 1
ATOM 4223 O O . SER B 1 199 ? 2.494 -25.844 -17.609 1 84.5 199 SER B O 1
ATOM 4225 N N . VAL B 1 200 ? 0.721 -26.484 -16.438 1 84.25 200 VAL B N 1
ATOM 4226 C CA . VAL B 1 200 ? 1.471 -26.766 -15.227 1 84.25 200 VAL B CA 1
ATOM 4227 C C . VAL B 1 200 ? 2.113 -28.156 -15.328 1 84.25 200 VAL B C 1
ATOM 4229 O O . VAL B 1 200 ? 1.449 -29.125 -15.688 1 84.25 200 VAL B O 1
ATOM 4232 N N . PRO B 1 201 ? 3.395 -28.172 -15.047 1 78.31 201 PRO B N 1
ATOM 4233 C CA . PRO B 1 201 ? 4.07 -29.469 -15.172 1 78.31 201 PRO B CA 1
ATOM 4234 C C . PRO B 1 201 ? 3.465 -30.547 -14.266 1 78.31 201 PRO B C 1
ATOM 4236 O O . PRO B 1 201 ? 3.098 -30.25 -13.117 1 78.31 201 PRO B O 1
ATOM 4239 N N . ASN B 1 202 ? 3.48 -31.75 -14.797 1 81.56 202 ASN B N 1
ATOM 4240 C CA . ASN B 1 202 ? 3.014 -32.875 -14.008 1 81.56 202 ASN B CA 1
ATOM 4241 C C . ASN B 1 202 ? 3.953 -33.156 -12.836 1 81.56 202 ASN B C 1
ATOM 4243 O O . ASN B 1 202 ? 5.176 -33.125 -12.992 1 81.56 202 ASN B O 1
ATOM 4247 N N . GLY B 1 203 ? 3.441 -33.344 -11.742 1 77.25 203 GLY B N 1
ATOM 4248 C CA . GLY B 1 203 ? 4.242 -33.719 -10.586 1 77.25 203 GLY B CA 1
ATOM 4249 C C . GLY B 1 203 ? 4.824 -32.531 -9.852 1 77.25 203 GLY B C 1
ATOM 4250 O O . GLY B 1 203 ? 5.473 -32.688 -8.812 1 77.25 203 GLY B O 1
ATOM 4251 N N . LEU B 1 204 ? 4.555 -31.391 -10.258 1 77.12 204 LEU B N 1
ATOM 4252 C CA . LEU B 1 204 ? 5.055 -30.203 -9.586 1 77.12 204 LEU B CA 1
ATOM 4253 C C . LEU B 1 204 ? 4.602 -30.156 -8.133 1 77.12 204 LEU B C 1
ATOM 4255 O O . LEU B 1 204 ? 5.375 -29.781 -7.246 1 77.12 204 LEU B O 1
ATOM 4259 N N . ASN B 1 205 ? 3.334 -30.594 -7.93 1 84.25 205 ASN B N 1
ATOM 4260 C CA . ASN B 1 205 ? 2.77 -30.594 -6.586 1 84.25 205 ASN B CA 1
ATOM 4261 C C . ASN B 1 205 ? 3.586 -31.453 -5.625 1 84.25 205 ASN B C 1
ATOM 4263 O O . ASN B 1 205 ? 3.654 -31.156 -4.43 1 84.25 205 ASN B O 1
ATOM 4267 N N . ARG B 1 206 ? 4.281 -32.5 -6.129 1 82.81 206 ARG B N 1
ATOM 4268 C CA . ARG B 1 206 ? 5.047 -33.406 -5.293 1 82.81 206 ARG B CA 1
ATOM 4269 C C . ARG B 1 206 ? 6.293 -32.719 -4.734 1 82.81 206 ARG B C 1
ATOM 4271 O O . ARG B 1 206 ? 6.855 -33.188 -3.734 1 82.81 206 ARG B O 1
ATOM 4278 N N . ARG B 1 207 ? 6.613 -31.656 -5.316 1 78.56 207 ARG B N 1
ATOM 4279 C CA . ARG B 1 207 ? 7.828 -30.969 -4.902 1 78.56 207 ARG B CA 1
ATOM 4280 C C . ARG B 1 207 ? 7.496 -29.719 -4.086 1 78.56 207 ARG B C 1
ATOM 4282 O O . ARG B 1 207 ? 8.391 -29.047 -3.582 1 78.56 207 ARG B O 1
ATOM 4289 N N . LEU B 1 208 ? 6.25 -29.5 -3.934 1 84.44 208 LEU B N 1
ATOM 4290 C CA . LEU B 1 208 ? 5.832 -28.234 -3.326 1 84.44 208 LEU B CA 1
ATOM 4291 C C . LEU B 1 208 ? 5.094 -28.484 -2.016 1 84.44 208 LEU B C 1
ATOM 4293 O O . LEU B 1 208 ? 4.125 -27.781 -1.701 1 84.44 208 LEU B O 1
ATOM 4297 N N . HIS B 1 209 ? 5.594 -29.453 -1.294 1 87.19 209 HIS B N 1
ATOM 4298 C CA . HIS B 1 209 ? 4.891 -29.859 -0.081 1 87.19 209 HIS B CA 1
ATOM 4299 C C . HIS B 1 209 ? 4.988 -28.781 0.998 1 87.19 209 HIS B C 1
ATOM 4301 O O . HIS B 1 209 ? 4.164 -28.734 1.913 1 87.19 209 HIS B O 1
ATOM 4307 N N . SER B 1 210 ? 5.988 -27.906 0.902 1 90.31 210 SER B N 1
ATOM 4308 C CA . SER B 1 210 ? 6.191 -26.891 1.932 1 90.31 210 SER B CA 1
ATOM 4309 C C . SER B 1 210 ? 5.508 -25.578 1.562 1 90.31 210 SER B C 1
ATOM 4311 O O . SER B 1 210 ? 5.586 -24.594 2.307 1 90.31 210 SER B O 1
ATOM 4313 N N . LEU B 1 211 ? 4.738 -25.562 0.5 1 93.75 211 LEU B N 1
ATOM 4314 C CA . LEU B 1 211 ? 4.152 -24.328 -0.023 1 93.75 211 LEU B CA 1
ATOM 4315 C C . LEU B 1 211 ? 3.053 -23.812 0.899 1 93.75 211 LEU B C 1
ATOM 4317 O O . LEU B 1 211 ? 2.168 -24.578 1.298 1 93.75 211 LEU B O 1
ATOM 4321 N N . ILE B 1 212 ? 3.188 -22.609 1.237 1 97.38 212 ILE B N 1
ATOM 4322 C CA . ILE B 1 212 ? 2.203 -21.938 2.08 1 97.38 212 ILE B CA 1
ATOM 4323 C C . ILE B 1 212 ? 1.354 -21 1.233 1 97.38 212 ILE B C 1
ATOM 4325 O O . ILE B 1 212 ? 0.155 -20.844 1.477 1 97.38 212 ILE B O 1
ATOM 4329 N N . GLN B 1 213 ? 1.966 -20.422 0.258 1 98.12 213 GLN B N 1
ATOM 4330 C CA . GLN B 1 213 ? 1.291 -19.484 -0.648 1 98.12 213 GLN B CA 1
ATOM 4331 C C . GLN B 1 213 ? 1.584 -19.844 -2.105 1 98.12 213 GLN B C 1
ATOM 4333 O O . GLN B 1 213 ? 2.734 -20.094 -2.469 1 98.12 213 GLN B O 1
ATOM 4338 N N . LEU B 1 214 ? 0.519 -19.891 -2.9 1 96.25 214 LEU B N 1
ATOM 4339 C CA . LEU B 1 214 ? 0.643 -20.156 -4.328 1 96.25 214 LEU B CA 1
ATOM 4340 C C . LEU B 1 214 ? -0.182 -19.172 -5.145 1 96.25 214 LEU B C 1
ATOM 4342 O O . LEU B 1 214 ? -1.344 -18.906 -4.824 1 96.25 214 LEU B O 1
ATOM 4346 N N . GLU B 1 215 ? 0.439 -18.609 -6.09 1 96.56 215 GLU B N 1
ATOM 4347 C CA . GLU B 1 215 ? -0.286 -17.75 -7.031 1 96.56 215 GLU B CA 1
ATOM 4348 C C . GLU B 1 215 ? 0.026 -18.141 -8.477 1 96.56 215 GLU B C 1
ATOM 4350 O O . GLU B 1 215 ? 1.19 -18.156 -8.875 1 96.56 215 GLU B O 1
ATOM 4355 N N . ILE B 1 216 ? -0.895 -18.5 -9.219 1 93.75 216 ILE B N 1
ATOM 4356 C CA . ILE B 1 216 ? -0.885 -18.672 -10.672 1 93.75 216 ILE B CA 1
ATOM 4357 C C . ILE B 1 216 ? -2.016 -17.844 -11.289 1 93.75 216 ILE B C 1
ATOM 4359 O O . ILE B 1 216 ? -3.162 -18.297 -11.336 1 93.75 216 ILE B O 1
ATOM 4363 N N . SER B 1 217 ? -1.655 -16.703 -11.719 1 94.94 217 SER B N 1
ATOM 4364 C CA . SER B 1 217 ? -2.727 -15.789 -12.117 1 94.94 217 SER B CA 1
ATOM 4365 C C . SER B 1 217 ? -2.373 -15.055 -13.406 1 94.94 217 SER B C 1
ATOM 4367 O O . SER B 1 217 ? -1.196 -14.828 -13.695 1 94.94 217 SER B O 1
ATOM 4369 N N . PHE B 1 218 ? -3.43 -14.805 -14.227 1 93.5 218 PHE B N 1
ATOM 4370 C CA . PHE B 1 218 ? -3.361 -14.023 -15.461 1 93.5 218 PHE B CA 1
ATOM 4371 C C . PHE B 1 218 ? -2.357 -14.633 -16.438 1 93.5 218 PHE B C 1
ATOM 4373 O O . PHE B 1 218 ? -1.53 -13.914 -17 1 93.5 218 PHE B O 1
ATOM 4380 N N . CYS B 1 219 ? -2.377 -15.867 -16.391 1 91.19 219 CYS B N 1
ATOM 4381 C CA . CYS B 1 219 ? -1.622 -16.625 -17.375 1 91.19 219 CYS B CA 1
ATOM 4382 C C . CYS B 1 219 ? -2.496 -16.969 -18.578 1 91.19 219 CYS B C 1
ATOM 4384 O O . CYS B 1 219 ? -3.1 -18.047 -18.625 1 91.19 219 CYS B O 1
ATOM 4386 N N . GLN B 1 220 ? -2.451 -16.203 -19.547 1 90.06 220 GLN B N 1
ATOM 4387 C CA . GLN B 1 220 ? -3.443 -16.203 -20.625 1 90.06 220 GLN B CA 1
ATOM 4388 C C . GLN B 1 220 ? -3.262 -17.406 -21.547 1 90.06 220 GLN B C 1
ATOM 4390 O O . GLN B 1 220 ? -4.176 -17.766 -22.281 1 90.06 220 GLN B O 1
ATOM 4395 N N . ASN B 1 221 ? -2.139 -18 -21.516 1 89.81 221 ASN B N 1
ATOM 4396 C CA . ASN B 1 221 ? -1.901 -19.156 -22.359 1 89.81 221 ASN B CA 1
ATOM 4397 C C . ASN B 1 221 ? -2.105 -20.469 -21.594 1 89.81 221 ASN B C 1
ATOM 4399 O O . ASN B 1 221 ? -2.109 -21.547 -22.188 1 89.81 221 ASN B O 1
ATOM 4403 N N . LEU B 1 222 ? -2.256 -20.359 -20.344 1 91.5 222 LEU B N 1
ATOM 4404 C CA . LEU B 1 222 ? -2.398 -21.562 -19.531 1 91.5 222 LEU B CA 1
ATOM 4405 C C . LEU B 1 222 ? -3.762 -22.203 -19.75 1 91.5 222 LEU B C 1
ATOM 4407 O O . LEU B 1 222 ? -4.793 -21.594 -19.453 1 91.5 222 LEU B O 1
ATOM 4411 N N . SER B 1 223 ? -3.719 -23.422 -20.266 1 93.81 223 SER B N 1
ATOM 4412 C CA . SER B 1 223 ? -4.973 -24.078 -20.609 1 93.81 223 SER B CA 1
ATOM 4413 C C . SER B 1 223 ? -5.129 -25.406 -19.875 1 93.81 223 SER B C 1
ATOM 4415 O O . SER B 1 223 ? -6.207 -26 -19.875 1 93.81 223 SER B O 1
ATOM 4417 N N . HIS B 1 224 ? -4.027 -25.766 -19.203 1 93.38 224 HIS B N 1
ATOM 4418 C CA . HIS B 1 224 ? -4.105 -27.062 -18.578 1 93.38 224 HIS B CA 1
ATOM 4419 C C . HIS B 1 224 ? -3.443 -27.047 -17.203 1 93.38 224 HIS B C 1
ATOM 4421 O O . HIS B 1 224 ? -2.326 -26.562 -17.047 1 93.38 224 HIS B O 1
ATOM 4427 N N . ILE B 1 225 ? -4.152 -27.562 -16.188 1 93.19 225 ILE B N 1
ATOM 4428 C CA . ILE B 1 225 ? -3.668 -27.875 -14.852 1 93.19 225 ILE B CA 1
ATOM 4429 C C . ILE B 1 225 ? -4.016 -29.312 -14.492 1 93.19 225 ILE B C 1
ATOM 4431 O O . ILE B 1 225 ? -5.176 -29.719 -14.594 1 93.19 225 ILE B O 1
ATOM 4435 N N . PRO B 1 226 ? -3.043 -30.047 -14.109 1 93.12 226 PRO B N 1
ATOM 4436 C CA . PRO B 1 226 ? -3.332 -31.438 -13.758 1 93.12 226 PRO B CA 1
ATOM 4437 C C . PRO B 1 226 ? -4.438 -31.578 -12.711 1 93.12 226 PRO B C 1
ATOM 4439 O O . PRO B 1 226 ? -4.512 -30.766 -11.781 1 93.12 226 PRO B O 1
ATOM 4442 N N . GLU B 1 227 ? -5.293 -32.594 -12.805 1 94.12 227 GLU B N 1
ATOM 4443 C CA . GLU B 1 227 ? -6.461 -32.781 -11.945 1 94.12 227 GLU B CA 1
ATOM 4444 C C . GLU B 1 227 ? -6.047 -33.094 -10.516 1 94.12 227 GLU B C 1
ATOM 4446 O O . GLU B 1 227 ? -6.828 -32.906 -9.578 1 94.12 227 GLU B O 1
ATOM 4451 N N . ASP B 1 228 ? -4.805 -33.562 -10.383 1 93.81 228 ASP B N 1
ATOM 4452 C CA . ASP B 1 228 ? -4.328 -33.906 -9.039 1 93.81 228 ASP B CA 1
ATOM 4453 C C . ASP B 1 228 ? -3.383 -32.844 -8.508 1 93.81 228 ASP B C 1
ATOM 4455 O O . ASP B 1 228 ? -2.656 -33.062 -7.539 1 93.81 228 ASP B O 1
ATOM 4459 N N . PHE B 1 229 ? -3.373 -31.703 -9.07 1 93.56 229 PHE B N 1
ATOM 4460 C CA . PHE B 1 229 ? -2.402 -30.656 -8.781 1 93.56 229 PHE B CA 1
ATOM 4461 C C . PHE B 1 229 ? -2.459 -30.25 -7.312 1 93.56 229 PHE B C 1
ATOM 4463 O O . PHE B 1 229 ? -1.426 -29.984 -6.691 1 93.56 229 PHE B O 1
ATOM 4470 N N . PHE B 1 230 ? -3.631 -30.188 -6.684 1 94.94 230 PHE B N 1
ATOM 4471 C CA . PHE B 1 230 ? -3.766 -29.672 -5.328 1 94.94 230 PHE B CA 1
ATOM 4472 C C . PHE B 1 230 ? -3.609 -30.797 -4.305 1 94.94 230 PHE B C 1
ATOM 4474 O O . PHE B 1 230 ? -3.645 -30.547 -3.098 1 94.94 230 PHE B O 1
ATOM 4481 N N . CYS B 1 231 ? -3.393 -32 -4.891 1 93.38 231 CYS B N 1
ATOM 4482 C CA . CYS B 1 231 ? -3.104 -33.094 -3.984 1 93.38 231 CYS B CA 1
ATOM 4483 C C . CYS B 1 231 ? -1.746 -32.906 -3.316 1 93.38 231 CYS B C 1
ATOM 4485 O O . CYS B 1 231 ? -0.762 -32.594 -3.98 1 93.38 231 CYS B O 1
ATOM 4487 N N . GLY B 1 232 ? -1.664 -32.969 -2.064 1 89.62 232 GLY B N 1
ATOM 4488 C CA . GLY B 1 232 ? -0.391 -32.969 -1.361 1 89.62 232 GLY B CA 1
ATOM 4489 C C . GLY B 1 232 ? 0.03 -31.594 -0.901 1 89.62 232 GLY B C 1
ATOM 4490 O O . GLY B 1 232 ? 1.033 -31.438 -0.2 1 89.62 232 GLY B O 1
ATOM 4491 N N . LEU B 1 233 ? -0.645 -30.578 -1.251 1 93.44 233 LEU B N 1
ATOM 4492 C CA . LEU B 1 233 ? -0.332 -29.219 -0.799 1 93.44 233 LEU B CA 1
ATOM 4493 C C . LEU B 1 233 ? -1.021 -28.922 0.527 1 93.44 233 LEU B C 1
ATOM 4495 O O . LEU B 1 233 ? -1.771 -27.938 0.633 1 93.44 233 LEU B O 1
ATOM 4499 N N . ASN B 1 234 ? -0.652 -29.656 1.479 1 90.31 234 ASN B N 1
ATOM 4500 C CA . ASN B 1 234 ? -1.385 -29.688 2.742 1 90.31 234 ASN B CA 1
ATOM 4501 C C . ASN B 1 234 ? -1.072 -28.469 3.596 1 90.31 234 ASN B C 1
ATOM 4503 O O . ASN B 1 234 ? -1.781 -28.172 4.562 1 90.31 234 ASN B O 1
ATOM 4507 N N . GLN B 1 235 ? -0.044 -27.719 3.242 1 94.56 235 GLN B N 1
ATOM 4508 C CA . GLN B 1 235 ? 0.322 -26.547 4.043 1 94.56 235 GLN B CA 1
ATOM 4509 C C . GLN B 1 235 ? -0.158 -25.25 3.385 1 94.56 235 GLN B C 1
ATOM 4511 O O . GLN B 1 235 ? 0.033 -24.172 3.932 1 94.56 235 GLN B O 1
ATOM 4516 N N . LEU B 1 236 ? -0.774 -25.375 2.246 1 96.94 236 LEU B N 1
ATOM 4517 C CA . LEU B 1 236 ? -1.175 -24.203 1.479 1 96.94 236 LEU B CA 1
ATOM 4518 C C . LEU B 1 236 ? -2.256 -23.422 2.213 1 96.94 236 LEU B C 1
ATOM 4520 O O . LEU B 1 236 ? -3.303 -23.969 2.559 1 96.94 236 LEU B O 1
ATOM 4524 N N . ARG B 1 237 ? -1.998 -22.156 2.459 1 98.06 237 ARG B N 1
ATOM 4525 C CA . ARG B 1 237 ? -2.922 -21.312 3.205 1 98.06 237 ARG B CA 1
ATOM 4526 C C . ARG B 1 237 ? -3.498 -20.219 2.314 1 98.06 237 ARG B C 1
ATOM 4528 O O . ARG B 1 237 ? -4.605 -19.734 2.557 1 98.06 237 ARG B O 1
ATOM 4535 N N . VAL B 1 238 ? -2.752 -19.844 1.38 1 98.62 238 VAL B N 1
ATOM 4536 C CA . VAL B 1 238 ? -3.158 -18.75 0.495 1 98.62 238 VAL B CA 1
ATOM 4537 C C . VAL B 1 238 ? -3.049 -19.203 -0.96 1 98.62 238 VAL B C 1
ATOM 4539 O O . VAL B 1 238 ? -2 -19.688 -1.39 1 98.62 238 VAL B O 1
ATOM 4542 N N . LEU B 1 239 ? -4.137 -19.047 -1.683 1 98.12 239 LEU B N 1
ATOM 4543 C CA . LEU B 1 239 ? -4.168 -19.438 -3.09 1 98.12 239 LEU B CA 1
ATOM 4544 C C . LEU B 1 239 ? -4.754 -18.312 -3.945 1 98.12 239 LEU B C 1
ATOM 4546 O O . LEU B 1 239 ? -5.812 -17.766 -3.629 1 98.12 239 LEU B O 1
ATOM 4550 N N . LYS B 1 240 ? -4.09 -17.875 -4.883 1 98.12 240 LYS B N 1
ATOM 4551 C CA . LYS B 1 240 ? -4.57 -16.984 -5.93 1 98.12 240 LYS B CA 1
ATOM 4552 C C . LYS B 1 240 ? -4.5 -17.656 -7.301 1 98.12 240 LYS B C 1
ATOM 4554 O O . LYS B 1 240 ? -3.42 -18.047 -7.75 1 98.12 240 LYS B O 1
ATOM 4559 N N . ILE B 1 241 ? -5.602 -17.719 -7.922 1 96.69 241 ILE B N 1
ATOM 4560 C CA . ILE B 1 241 ? -5.594 -18.531 -9.133 1 96.69 241 ILE B CA 1
ATOM 4561 C C . ILE B 1 241 ? -6.508 -17.906 -10.18 1 96.69 241 ILE B C 1
ATOM 4563 O O . ILE B 1 241 ? -7.535 -17.312 -9.844 1 96.69 241 ILE B O 1
ATOM 4567 N N . GLY B 1 242 ? -6.16 -18.016 -11.398 1 95.19 242 GLY B N 1
ATOM 4568 C CA . GLY B 1 242 ? -6.898 -17.453 -12.516 1 95.19 242 GLY B CA 1
ATOM 4569 C C . GLY B 1 242 ? -6.426 -16.062 -12.906 1 95.19 242 GLY B C 1
ATOM 4570 O O . GLY B 1 242 ? -5.527 -15.508 -12.273 1 95.19 242 GLY B O 1
ATOM 4571 N N . SER B 1 243 ? -6.855 -15.5 -13.891 1 93.25 243 SER B N 1
ATOM 4572 C CA . SER B 1 243 ? -7.547 -15.977 -15.086 1 93.25 243 SER B CA 1
ATOM 4573 C C . SER B 1 243 ? -6.609 -16.797 -15.977 1 93.25 243 SER B C 1
ATOM 4575 O O . SER B 1 243 ? -5.391 -16.641 -15.906 1 93.25 243 SER B O 1
ATOM 4577 N N . PHE B 1 244 ? -7.117 -17.672 -16.703 1 93.81 244 PHE B N 1
ATOM 4578 C CA . PHE B 1 244 ? -6.352 -18.531 -17.594 1 93.81 244 PHE B CA 1
ATOM 4579 C C . PHE B 1 244 ? -6.781 -18.312 -19.047 1 93.81 244 PHE B C 1
ATOM 4581 O O . PHE B 1 244 ? -7.195 -17.219 -19.422 1 93.81 244 PHE B O 1
ATOM 4588 N N . SER B 1 245 ? -6.469 -19.297 -19.891 1 93.12 245 SER B N 1
ATOM 4589 C CA . SER B 1 245 ? -6.746 -19.188 -21.312 1 93.12 245 SER B CA 1
ATOM 4590 C C . SER B 1 245 ? -8.219 -18.891 -21.578 1 93.12 245 SER B C 1
ATOM 4592 O O . SER B 1 245 ? -9.102 -19.547 -21.016 1 93.12 245 SER B O 1
ATOM 4594 N N . GLU B 1 246 ? -8.414 -17.906 -22.484 1 89.62 246 GLU B N 1
ATOM 4595 C CA . GLU B 1 246 ? -9.773 -17.484 -22.812 1 89.62 246 GLU B CA 1
ATOM 4596 C C . GLU B 1 246 ? -10.539 -18.594 -23.516 1 89.62 246 GLU B C 1
ATOM 4598 O O . GLU B 1 246 ? -11.766 -18.547 -23.641 1 89.62 246 GLU B O 1
ATOM 4603 N N . GLU B 1 247 ? -9.805 -19.516 -23.875 1 90.75 247 GLU B N 1
ATOM 4604 C CA . GLU B 1 247 ? -10.438 -20.625 -24.578 1 90.75 247 GLU B CA 1
ATOM 4605 C C . GLU B 1 247 ? -11.172 -21.547 -23.609 1 90.75 247 GLU B C 1
ATOM 4607 O O . GLU B 1 247 ? -12.023 -22.344 -24.016 1 90.75 247 GLU B O 1
ATOM 4612 N N . LEU B 1 248 ? -10.875 -21.422 -22.422 1 92.56 248 LEU B N 1
ATOM 4613 C CA . LEU B 1 248 ? -11.477 -22.281 -21.422 1 92.56 248 LEU B CA 1
ATOM 4614 C C . LEU B 1 248 ? -12.836 -21.734 -20.984 1 92.56 248 LEU B C 1
ATOM 4616 O O . LEU B 1 248 ? -13.008 -20.531 -20.844 1 92.56 248 LEU B O 1
ATOM 4620 N N . GLU B 1 249 ? -13.773 -22.641 -20.734 1 90.56 249 GLU B N 1
ATOM 4621 C CA . GLU B 1 249 ? -15.094 -22.25 -20.25 1 90.56 249 GLU B CA 1
ATOM 4622 C C . GLU B 1 249 ? -15.258 -22.578 -18.766 1 90.56 249 GLU B C 1
ATOM 4624 O O . GLU B 1 249 ? -16.281 -22.266 -18.156 1 90.56 249 GLU B O 1
ATOM 4629 N N . ALA B 1 250 ? -14.266 -23.297 -18.312 1 90.94 250 ALA B N 1
ATOM 4630 C CA . ALA B 1 250 ? -14.242 -23.672 -16.891 1 90.94 250 ALA B CA 1
ATOM 4631 C C . ALA B 1 250 ? -12.812 -23.688 -16.359 1 90.94 250 ALA B C 1
ATOM 4633 O O . ALA B 1 250 ? -11.852 -23.75 -17.125 1 90.94 250 ALA B O 1
ATOM 4634 N N . PHE B 1 251 ? -12.711 -23.625 -15.008 1 93.25 251 PHE B N 1
ATOM 4635 C CA . PHE B 1 251 ? -11.398 -23.688 -14.375 1 93.25 251 PHE B CA 1
ATOM 4636 C C . PHE B 1 251 ? -10.789 -25.078 -14.555 1 93.25 251 PHE B C 1
ATOM 4638 O O . PHE B 1 251 ? -11.445 -26.094 -14.305 1 93.25 251 PHE B O 1
ATOM 4645 N N . PRO B 1 252 ? -9.602 -25.125 -14.984 1 94 252 PRO B N 1
ATOM 4646 C CA . PRO B 1 252 ? -8.93 -26.438 -15.055 1 94 252 PRO B CA 1
ATOM 4647 C C . PRO B 1 252 ? -8.383 -26.891 -13.711 1 94 252 PRO B C 1
ATOM 4649 O O . PRO B 1 252 ? -8.047 -26.062 -12.859 1 94 252 PRO B O 1
ATOM 4652 N N . GLY B 1 253 ? -8.352 -28.156 -13.492 1 92.56 253 GLY B N 1
ATOM 4653 C CA . GLY B 1 253 ? -7.625 -28.766 -12.383 1 92.56 253 GLY B CA 1
ATOM 4654 C C . GLY B 1 253 ? -8.305 -28.562 -11.047 1 92.56 253 GLY B C 1
ATOM 4655 O O . GLY B 1 253 ? -7.652 -28.578 -10 1 92.56 253 GLY B O 1
ATOM 4656 N N . MET B 1 254 ? -9.578 -28.375 -10.977 1 94.31 254 MET B N 1
ATOM 4657 C CA . MET B 1 254 ? -10.266 -28.016 -9.742 1 94.31 254 MET B CA 1
ATOM 4658 C C . MET B 1 254 ? -10.75 -29.266 -9 1 94.31 254 MET B C 1
ATOM 4660 O O . MET B 1 254 ? -11.18 -29.172 -7.852 1 94.31 254 MET B O 1
ATOM 4664 N N . ASN B 1 255 ? -10.547 -30.484 -9.562 1 93.5 255 ASN B N 1
ATOM 4665 C CA . ASN B 1 255 ? -11.109 -31.703 -8.984 1 93.5 255 ASN B CA 1
ATOM 4666 C C . ASN B 1 255 ? -10.445 -32.062 -7.66 1 93.5 255 ASN B C 1
ATOM 4668 O O . ASN B 1 255 ? -11.047 -32.719 -6.812 1 93.5 255 ASN B O 1
ATOM 4672 N N . SER B 1 256 ? -9.289 -31.641 -7.422 1 93.62 256 SER B N 1
ATOM 4673 C CA . SER B 1 256 ? -8.555 -32 -6.219 1 93.62 256 SER B CA 1
ATOM 4674 C C . SER B 1 256 ? -8.508 -30.859 -5.219 1 93.62 256 SER B C 1
ATOM 4676 O O . SER B 1 256 ? -7.836 -30.953 -4.184 1 93.62 256 SER B O 1
ATOM 4678 N N . ILE B 1 257 ? -9.219 -29.766 -5.414 1 94.62 257 ILE B N 1
ATOM 4679 C CA . ILE B 1 257 ? -9.109 -28.578 -4.59 1 94.62 257 ILE B CA 1
ATOM 4680 C C . ILE B 1 257 ? -9.656 -28.844 -3.195 1 94.62 257 ILE B C 1
ATOM 4682 O O . ILE B 1 257 ? -9.289 -28.172 -2.229 1 94.62 257 ILE B O 1
ATOM 4686 N N . HIS B 1 258 ? -10.547 -29.875 -3.076 1 92.69 258 HIS B N 1
ATOM 4687 C CA . HIS B 1 258 ? -11.141 -30.25 -1.792 1 92.69 258 HIS B CA 1
ATOM 4688 C C . HIS B 1 258 ? -10.062 -30.688 -0.803 1 92.69 258 HIS B C 1
ATOM 4690 O O . HIS B 1 258 ? -10.273 -30.641 0.411 1 92.69 258 HIS B O 1
ATOM 4696 N N . HIS B 1 259 ? -8.891 -31.109 -1.309 1 93.5 259 HIS B N 1
ATOM 4697 C CA . HIS B 1 259 ? -7.789 -31.516 -0.447 1 93.5 259 HIS B CA 1
ATOM 4698 C C . HIS B 1 259 ? -7.242 -30.344 0.345 1 93.5 259 HIS B C 1
ATOM 4700 O O . HIS B 1 259 ? -6.555 -30.516 1.351 1 93.5 259 HIS B O 1
ATOM 4706 N N . LEU B 1 260 ? -7.617 -29.156 -0.081 1 94.44 260 LEU B N 1
ATOM 4707 C CA . LEU B 1 260 ? -7.168 -27.938 0.601 1 94.44 260 LEU B CA 1
ATOM 4708 C C . LEU B 1 260 ? -8.172 -27.516 1.67 1 94.44 260 LEU B C 1
ATOM 4710 O O . LEU B 1 260 ? -7.98 -26.484 2.332 1 94.44 260 LEU B O 1
ATOM 4714 N N . GLY B 1 261 ? -9.281 -28.172 1.847 1 90.06 261 GLY B N 1
ATOM 4715 C CA . GLY B 1 261 ? -10.406 -27.812 2.691 1 90.06 261 GLY B CA 1
ATOM 4716 C C . GLY B 1 261 ? -10.008 -27.547 4.133 1 90.06 261 GLY B C 1
ATOM 4717 O O . GLY B 1 261 ? -10.648 -26.75 4.816 1 90.06 261 GLY B O 1
ATOM 4718 N N . GLY B 1 262 ? -8.914 -28.156 4.555 1 90.38 262 GLY B N 1
ATOM 4719 C CA . GLY B 1 262 ? -8.5 -27.984 5.938 1 90.38 262 GLY B CA 1
ATOM 4720 C C . GLY B 1 262 ? -7.422 -26.938 6.113 1 90.38 262 GLY B C 1
ATOM 4721 O O . GLY B 1 262 ? -7.242 -26.406 7.211 1 90.38 262 GLY B O 1
ATOM 4722 N N . SER B 1 263 ? -6.766 -26.656 5.086 1 93.75 263 SER B N 1
ATOM 4723 C CA . SER B 1 263 ? -5.578 -25.828 5.25 1 93.75 263 SER B CA 1
ATOM 4724 C C . SER B 1 263 ? -5.777 -24.438 4.641 1 93.75 263 SER B C 1
ATOM 4726 O O . SER B 1 263 ? -5.336 -23.438 5.203 1 93.75 263 SER B O 1
ATOM 4728 N N . LEU B 1 264 ? -6.508 -24.281 3.58 1 97.38 264 LEU B N 1
ATOM 4729 C CA . LEU B 1 264 ? -6.633 -23.031 2.836 1 97.38 264 LEU B CA 1
ATOM 4730 C C . LEU B 1 264 ? -7.461 -22.016 3.615 1 97.38 264 LEU B C 1
ATOM 4732 O O . LEU B 1 264 ? -8.57 -22.312 4.059 1 97.38 264 LEU B O 1
ATOM 4736 N N . LYS B 1 265 ? -6.918 -20.875 3.785 1 98.06 265 LYS B N 1
ATOM 4737 C CA . LYS B 1 265 ? -7.582 -19.828 4.562 1 98.06 265 LYS B CA 1
ATOM 4738 C C . LYS B 1 265 ? -7.988 -18.656 3.67 1 98.06 265 LYS B C 1
ATOM 4740 O O . LYS B 1 265 ? -9.031 -18.047 3.889 1 98.06 265 LYS B O 1
ATOM 4745 N N . LYS B 1 266 ? -7.207 -18.406 2.723 1 98.69 266 LYS B N 1
ATOM 4746 C CA . LYS B 1 266 ? -7.457 -17.281 1.827 1 98.69 266 LYS B CA 1
ATOM 4747 C C . LYS B 1 266 ? -7.441 -17.719 0.367 1 98.69 266 LYS B C 1
ATOM 4749 O O . LYS B 1 266 ? -6.496 -18.375 -0.08 1 98.69 266 LYS B O 1
ATOM 4754 N N . LEU B 1 267 ? -8.477 -17.359 -0.336 1 98.19 267 LEU B N 1
ATOM 4755 C CA . LEU B 1 267 ? -8.586 -17.688 -1.752 1 98.19 267 LEU B CA 1
ATOM 4756 C C . LEU B 1 267 ? -8.953 -16.453 -2.574 1 98.19 267 LEU B C 1
ATOM 4758 O O . LEU B 1 267 ? -9.891 -15.734 -2.23 1 98.19 267 LEU B O 1
ATOM 4762 N N . LYS B 1 268 ? -8.203 -16.156 -3.484 1 98 268 LYS B N 1
ATOM 4763 C CA . LYS B 1 268 ? -8.516 -15.164 -4.508 1 98 268 LYS B CA 1
ATOM 4764 C C . LYS B 1 268 ? -8.641 -15.812 -5.883 1 98 268 LYS B C 1
ATOM 4766 O O . LYS B 1 268 ? -7.699 -16.453 -6.363 1 98 268 LYS B O 1
ATOM 4771 N N . ILE B 1 269 ? -9.781 -15.633 -6.453 1 95.88 269 ILE B N 1
ATOM 4772 C CA . ILE B 1 269 ? -10.031 -16.281 -7.734 1 95.88 269 ILE B CA 1
ATOM 4773 C C . ILE B 1 269 ? -10.336 -15.234 -8.797 1 95.88 269 ILE B C 1
ATOM 4775 O O . ILE B 1 269 ? -11.047 -14.258 -8.539 1 95.88 269 ILE B O 1
ATOM 4779 N N . PHE B 1 270 ? -9.742 -15.438 -9.93 1 95.06 270 PHE B N 1
ATOM 4780 C CA . PHE B 1 270 ? -9.914 -14.531 -11.055 1 95.06 270 PHE B CA 1
ATOM 4781 C C . PHE B 1 270 ? -10.633 -15.219 -12.211 1 95.06 270 PHE B C 1
ATOM 4783 O O . PHE B 1 270 ? -10.195 -16.266 -12.68 1 95.06 270 PHE B O 1
ATOM 4790 N N . GLY B 1 271 ? -11.703 -14.586 -12.648 1 91.75 271 GLY B N 1
ATOM 4791 C CA . GLY B 1 271 ? -12.406 -15.102 -13.812 1 91.75 271 GLY B CA 1
ATOM 4792 C C . GLY B 1 271 ? -11.938 -14.5 -15.117 1 91.75 271 GLY B C 1
ATOM 4793 O O . GLY B 1 271 ? -10.945 -13.758 -15.141 1 91.75 271 GLY B O 1
ATOM 4794 N N . TRP B 1 272 ? -12.445 -15.008 -16.141 1 90.38 272 TRP B N 1
ATOM 4795 C CA . TRP B 1 272 ? -12.211 -14.484 -17.484 1 90.38 272 TRP B CA 1
ATOM 4796 C C . TRP B 1 272 ? -13.5 -14.484 -18.297 1 90.38 272 TRP B C 1
ATOM 4798 O O . TRP B 1 272 ? -14.539 -14.961 -17.828 1 90.38 272 TRP B O 1
ATOM 4808 N N . LYS B 1 273 ? -13.516 -13.953 -19.422 1 84.12 273 LYS B N 1
ATOM 4809 C CA . LYS B 1 273 ? -14.695 -13.594 -20.203 1 84.12 273 LYS B CA 1
ATOM 4810 C C . LYS B 1 273 ? -15.555 -14.828 -20.484 1 84.12 273 LYS B C 1
ATOM 4812 O O . LYS B 1 273 ? -16.781 -14.773 -20.375 1 84.12 273 LYS B O 1
ATOM 4817 N N . ASN B 1 274 ? -15 -15.938 -20.797 1 86.75 274 ASN B N 1
ATOM 4818 C CA . ASN B 1 274 ? -15.734 -17.109 -21.266 1 86.75 274 ASN B CA 1
ATOM 4819 C C . ASN B 1 274 ? -16.109 -18.031 -20.109 1 86.75 274 ASN B C 1
ATOM 4821 O O . ASN B 1 274 ? -16.797 -19.031 -20.312 1 86.75 274 ASN B O 1
ATOM 4825 N N . LEU B 1 275 ? -15.703 -17.594 -19 1 86.5 275 LEU B N 1
ATOM 4826 C CA . LEU B 1 275 ? -16.031 -18.406 -17.844 1 86.5 275 LEU B CA 1
ATOM 4827 C C . LEU B 1 275 ? -17.516 -18.328 -17.516 1 86.5 275 LEU B C 1
ATOM 4829 O O . LEU B 1 275 ? -18.078 -17.219 -17.453 1 86.5 275 LEU B O 1
ATOM 4833 N N . LYS B 1 276 ? -18.156 -19.453 -17.234 1 77.88 276 LYS B N 1
ATOM 4834 C CA . LYS B 1 276 ? -19.609 -19.516 -17.094 1 77.88 276 LYS B CA 1
ATOM 4835 C C . LYS B 1 276 ? -20.016 -19.484 -15.617 1 77.88 276 LYS B C 1
ATOM 4837 O O . LYS B 1 276 ? -21.109 -19 -15.281 1 77.88 276 LYS B O 1
ATOM 4842 N N . SER B 1 277 ? -19.156 -20.047 -14.805 1 81.56 277 SER B N 1
ATOM 4843 C CA . SER B 1 277 ? -19.5 -20.141 -13.391 1 81.56 277 SER B CA 1
ATOM 4844 C C . SER B 1 277 ? -18.266 -20.266 -12.523 1 81.56 277 SER B C 1
ATOM 4846 O O . SER B 1 277 ? -17.172 -20.562 -13.023 1 81.56 277 SER B O 1
ATOM 4848 N N . LEU B 1 278 ? -18.484 -19.984 -11.227 1 87.31 278 LEU B N 1
ATOM 4849 C CA . LEU B 1 278 ? -17.469 -20.328 -10.25 1 87.31 278 LEU B CA 1
ATOM 4850 C C . LEU B 1 278 ? -17.344 -21.844 -10.117 1 87.31 278 LEU B C 1
ATOM 4852 O O . LEU B 1 278 ? -18.344 -22.562 -10.227 1 87.31 278 LEU B O 1
ATOM 4856 N N . PRO B 1 279 ? -16.156 -22.344 -9.945 1 90.19 279 PRO B N 1
ATOM 4857 C CA . PRO B 1 279 ? -16.031 -23.781 -9.734 1 90.19 279 PRO B CA 1
ATOM 4858 C C . PRO B 1 279 ? -16.797 -24.266 -8.5 1 90.19 279 PRO B C 1
ATOM 4860 O O . PRO B 1 279 ? -16.531 -23.812 -7.387 1 90.19 279 PRO B O 1
ATOM 4863 N N . HIS B 1 280 ? -17.734 -25.203 -8.68 1 89.75 280 HIS B N 1
ATOM 4864 C CA . HIS B 1 280 ? -18.578 -25.703 -7.605 1 89.75 280 HIS B CA 1
ATOM 4865 C C . HIS B 1 280 ? -17.75 -26.422 -6.543 1 89.75 280 HIS B C 1
ATOM 4867 O O . HIS B 1 280 ? -18.188 -26.547 -5.395 1 89.75 280 HIS B O 1
ATOM 4873 N N . GLN B 1 281 ? -16.531 -26.859 -6.91 1 93 281 GLN B N 1
ATOM 4874 C CA . GLN B 1 281 ? -15.648 -27.562 -5.992 1 93 281 GLN B CA 1
ATOM 4875 C C . GLN B 1 281 ? -15.242 -26.672 -4.824 1 93 281 GLN B C 1
ATOM 4877 O O . GLN B 1 281 ? -14.844 -27.172 -3.768 1 93 281 GLN B O 1
ATOM 4882 N N . LEU B 1 282 ? -15.383 -25.391 -5.008 1 93.38 282 LEU B N 1
ATOM 4883 C CA . LEU B 1 282 ? -14.992 -24.438 -3.973 1 93.38 282 LEU B CA 1
ATOM 4884 C C . LEU B 1 282 ? -15.883 -24.578 -2.744 1 93.38 282 LEU B C 1
ATOM 4886 O O . LEU B 1 282 ? -15.523 -24.125 -1.654 1 93.38 282 LEU B O 1
ATOM 4890 N N . GLN B 1 283 ? -17.062 -25.156 -2.887 1 90.25 283 GLN B N 1
ATOM 4891 C CA . GLN B 1 283 ? -18.047 -25.281 -1.812 1 90.25 283 GLN B CA 1
ATOM 4892 C C . GLN B 1 283 ? -17.484 -26.125 -0.661 1 90.25 283 GLN B C 1
ATOM 4894 O O . GLN B 1 283 ? -17.984 -26.047 0.461 1 90.25 283 GLN B O 1
ATOM 4899 N N . HIS B 1 284 ? -16.422 -26.859 -0.989 1 91.81 284 HIS B N 1
ATOM 4900 C CA . HIS B 1 284 ? -15.875 -27.781 -0.005 1 91.81 284 HIS B CA 1
ATOM 4901 C C . HIS B 1 284 ? -14.797 -27.125 0.84 1 91.81 284 HIS B C 1
ATOM 4903 O O . HIS B 1 284 ? -14.273 -27.734 1.776 1 91.81 284 HIS B O 1
ATOM 4909 N N . LEU B 1 285 ? -14.477 -25.922 0.564 1 94.5 285 LEU B N 1
ATOM 4910 C CA . LEU B 1 285 ? -13.461 -25.203 1.321 1 94.5 285 LEU B CA 1
ATOM 4911 C C . LEU B 1 285 ? -14.07 -24.547 2.555 1 94.5 285 LEU B C 1
ATOM 4913 O O . LEU B 1 285 ? -14.023 -23.312 2.703 1 94.5 285 LEU B O 1
ATOM 4917 N N . THR B 1 286 ? -14.539 -25.312 3.486 1 89.94 286 THR B N 1
ATOM 4918 C CA . THR B 1 286 ? -15.359 -24.859 4.602 1 89.94 286 THR B CA 1
ATOM 4919 C C . THR B 1 286 ? -14.508 -24.125 5.633 1 89.94 286 THR B C 1
ATOM 4921 O O . THR B 1 286 ? -15.039 -23.422 6.496 1 89.94 286 THR B O 1
ATOM 4924 N N . SER B 1 287 ? -13.164 -24.266 5.504 1 93.38 287 SER B N 1
ATOM 4925 C CA . SER B 1 287 ? -12.281 -23.578 6.441 1 93.38 287 SER B CA 1
ATOM 4926 C C . SER B 1 287 ? -11.875 -22.203 5.914 1 93.38 287 SER B C 1
ATOM 4928 O O . SER B 1 287 ? -11.164 -21.453 6.594 1 93.38 287 SER B O 1
ATOM 4930 N N . LEU B 1 288 ? -12.289 -21.844 4.777 1 95.62 288 LEU B N 1
ATOM 4931 C CA . LEU B 1 288 ? -11.922 -20.578 4.137 1 95.62 288 LEU B CA 1
ATOM 4932 C C . LEU B 1 288 ? -12.367 -19.391 4.977 1 95.62 288 LEU B C 1
ATOM 4934 O O . LEU B 1 288 ? -13.508 -19.359 5.445 1 95.62 288 LEU B O 1
ATOM 4938 N N . VAL B 1 289 ? -11.5 -18.516 5.168 1 96.62 289 VAL B N 1
ATOM 4939 C CA . VAL B 1 289 ? -11.789 -17.344 5.988 1 96.62 289 VAL B CA 1
ATOM 4940 C C . VAL B 1 289 ? -11.984 -16.125 5.098 1 96.62 289 VAL B C 1
ATOM 4942 O O . VAL B 1 289 ? -12.828 -15.266 5.387 1 96.62 289 VAL B O 1
ATOM 4945 N N . LYS B 1 290 ? -11.219 -16.062 4.074 1 97.88 290 LYS B N 1
ATOM 4946 C CA . LYS B 1 290 ? -11.266 -14.938 3.148 1 97.88 290 LYS B CA 1
ATOM 4947 C C . LYS B 1 290 ? -11.445 -15.414 1.709 1 97.88 290 LYS B C 1
ATOM 4949 O O . LYS B 1 290 ? -10.695 -16.281 1.24 1 97.88 290 LYS B O 1
ATOM 4954 N N . LEU B 1 291 ? -12.414 -14.852 1.045 1 95.81 291 LEU B N 1
ATOM 4955 C CA . LEU B 1 291 ? -12.672 -15.172 -0.356 1 95.81 291 LEU B CA 1
ATOM 4956 C C . LEU B 1 291 ? -12.781 -13.898 -1.188 1 95.81 291 LEU B C 1
ATOM 4958 O O . LEU B 1 291 ? -13.531 -12.984 -0.836 1 95.81 291 LEU B O 1
ATOM 4962 N N . LYS B 1 292 ? -12.023 -13.812 -2.182 1 96 292 LYS B N 1
ATOM 4963 C CA . LYS B 1 292 ? -12.086 -12.703 -3.129 1 96 292 LYS B CA 1
ATOM 4964 C C . LYS B 1 292 ? -12.383 -13.203 -4.539 1 96 292 LYS B C 1
ATOM 4966 O O . LYS B 1 292 ? -11.68 -14.07 -5.062 1 96 292 LYS B O 1
ATOM 4971 N N . ILE B 1 293 ? -13.383 -12.672 -5.102 1 91.5 293 ILE B N 1
ATOM 4972 C CA . ILE B 1 293 ? -13.82 -13.055 -6.438 1 91.5 293 ILE B CA 1
ATOM 4973 C C . ILE B 1 293 ? -13.664 -11.875 -7.395 1 91.5 293 ILE B C 1
ATOM 4975 O O . ILE B 1 293 ? -14.25 -10.812 -7.184 1 91.5 293 ILE B O 1
ATOM 4979 N N . PHE B 1 294 ? -12.867 -12.125 -8.453 1 90.56 294 PHE B N 1
ATOM 4980 C CA . PHE B 1 294 ? -12.539 -11.039 -9.367 1 90.56 294 PHE B CA 1
ATOM 4981 C C . PHE B 1 294 ? -12.875 -11.406 -10.805 1 90.56 294 PHE B C 1
ATOM 4983 O O . PHE B 1 294 ? -12.594 -12.523 -11.242 1 90.56 294 PHE B O 1
ATOM 4990 N N . TYR B 1 295 ? -13.5 -10.523 -11.562 1 87.12 295 TYR B N 1
ATOM 4991 C CA . TYR B 1 295 ? -13.609 -10.547 -13.016 1 87.12 295 TYR B CA 1
ATOM 4992 C C . TYR B 1 295 ? -14.539 -11.672 -13.469 1 87.12 295 TYR B C 1
ATOM 4994 O O . TYR B 1 295 ? -14.258 -12.344 -14.461 1 87.12 295 TYR B O 1
ATOM 5002 N N . PHE B 1 296 ? -15.391 -11.938 -12.727 1 82.44 296 PHE B N 1
ATOM 5003 C CA . PHE B 1 296 ? -16.422 -12.852 -13.195 1 82.44 296 PHE B CA 1
ATOM 5004 C C . PHE B 1 296 ? -17.562 -12.094 -13.867 1 82.44 296 PHE B C 1
ATOM 5006 O O . PHE B 1 296 ? -18.641 -11.93 -13.289 1 82.44 296 PHE B O 1
ATOM 5013 N N . ASP B 1 297 ? -17.25 -11.641 -15.023 1 72.75 297 ASP B N 1
ATOM 5014 C CA . ASP B 1 297 ? -18.141 -10.711 -15.719 1 72.75 297 ASP B CA 1
ATOM 5015 C C . ASP B 1 297 ? -18.562 -11.258 -17.078 1 72.75 297 ASP B C 1
ATOM 5017 O O . ASP B 1 297 ? -19.062 -10.516 -17.938 1 72.75 297 ASP B O 1
ATOM 5021 N N . GLY B 1 298 ? -18.281 -12.5 -17.219 1 71.25 298 GLY B N 1
ATOM 5022 C CA . GLY B 1 298 ? -18.719 -13.062 -18.484 1 71.25 298 GLY B CA 1
ATOM 5023 C C . GLY B 1 298 ? -20.219 -12.961 -18.703 1 71.25 298 GLY B C 1
ATOM 5024 O O . GLY B 1 298 ? -20.984 -12.961 -17.734 1 71.25 298 GLY B O 1
ATOM 5025 N N . GLU B 1 299 ? -20.625 -12.734 -19.953 1 66.69 299 GLU B N 1
ATOM 5026 C CA . GLU B 1 299 ? -22.016 -12.547 -20.312 1 66.69 299 GLU B CA 1
ATOM 5027 C C . GLU B 1 299 ? -22.875 -13.727 -19.859 1 66.69 299 GLU B C 1
ATOM 5029 O O . GLU B 1 299 ? -24.04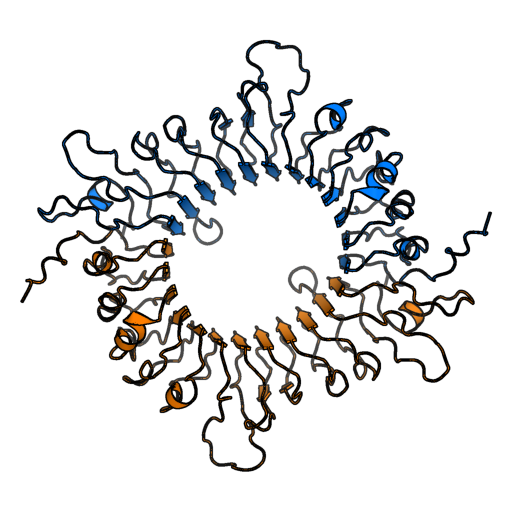7 -13.547 -19.516 1 66.69 299 GLU B O 1
ATOM 5034 N N . GLU B 1 300 ? -22.188 -14.852 -19.812 1 64.5 300 GLU B N 1
ATOM 5035 C CA . GLU B 1 300 ? -22.953 -16.047 -19.484 1 64.5 300 GLU B CA 1
ATOM 5036 C C . GLU B 1 300 ? -22.828 -16.406 -18 1 64.5 300 GLU B C 1
ATOM 5038 O O . GLU B 1 300 ? -23.328 -17.438 -17.562 1 64.5 300 GLU B O 1
ATOM 5043 N N . PHE B 1 301 ? -22.094 -15.555 -17.375 1 64.88 301 PHE B N 1
ATOM 5044 C CA . PHE B 1 301 ? -21.922 -15.828 -15.953 1 64.88 301 PHE B CA 1
ATOM 5045 C C . PHE B 1 301 ? -23.234 -15.602 -15.195 1 64.88 301 PHE B C 1
ATOM 5047 O O . PHE B 1 301 ? -23.984 -14.68 -15.508 1 64.88 301 PHE B O 1
ATOM 5054 N N . ASP B 1 302 ? -23.516 -16.594 -14.273 1 62.56 302 ASP B N 1
ATOM 5055 C CA . ASP B 1 302 ? -24.75 -16.562 -13.492 1 62.56 302 ASP B CA 1
ATOM 5056 C C . ASP B 1 302 ? -24.906 -15.227 -12.789 1 62.56 302 ASP B C 1
ATOM 5058 O O . ASP B 1 302 ? -23.938 -14.602 -12.375 1 62.56 302 ASP B O 1
ATOM 5062 N N . GLU B 1 303 ? -26.094 -14.727 -12.867 1 62.47 303 GLU B N 1
ATOM 5063 C CA . GLU B 1 303 ? -26.469 -13.445 -12.289 1 62.47 303 GLU B CA 1
ATOM 5064 C C . GLU B 1 303 ? -26.375 -13.469 -10.766 1 62.47 303 GLU B C 1
ATOM 5066 O O . GLU B 1 303 ? -26.266 -12.414 -10.133 1 62.47 303 GLU B O 1
ATOM 5071 N N . ALA B 1 304 ? -26.406 -14.742 -10.297 1 61.5 304 ALA B N 1
ATOM 5072 C CA . ALA B 1 304 ? -26.375 -14.867 -8.844 1 61.5 304 ALA B CA 1
ATOM 5073 C C . ALA B 1 304 ? -25.141 -15.609 -8.375 1 61.5 304 ALA B C 1
ATOM 5075 O O . ALA B 1 304 ? -24.625 -16.469 -9.094 1 61.5 304 ALA B O 1
ATOM 5076 N N . LEU B 1 305 ? -24.562 -15.086 -7.234 1 71.44 305 LEU B N 1
ATOM 5077 C CA . LEU B 1 305 ? -23.547 -15.906 -6.574 1 71.44 305 LEU B CA 1
ATOM 5078 C C . LEU B 1 305 ? -24.109 -17.297 -6.246 1 71.44 305 LEU B C 1
ATOM 5080 O O . LEU B 1 305 ? -25.281 -17.422 -5.93 1 71.44 305 LEU B O 1
ATOM 5084 N N . PRO B 1 306 ? -23.359 -18.234 -6.465 1 75.44 306 PRO B N 1
ATOM 5085 C CA . PRO B 1 306 ? -23.844 -19.594 -6.246 1 75.44 306 PRO B CA 1
ATOM 5086 C C . PRO B 1 306 ? -24.312 -19.828 -4.809 1 75.44 306 PRO B C 1
ATOM 5088 O O . PRO B 1 306 ? -23.734 -19.266 -3.871 1 75.44 306 PRO B O 1
ATOM 5091 N N . ASP B 1 307 ? -25.25 -20.719 -4.609 1 74.06 307 ASP B N 1
ATOM 5092 C CA . ASP B 1 307 ? -25.859 -21.031 -3.314 1 74.06 307 ASP B CA 1
ATOM 5093 C C . ASP B 1 307 ? -24.828 -21.688 -2.383 1 74.06 307 ASP B C 1
ATOM 5095 O O . ASP B 1 307 ? -24.891 -21.5 -1.165 1 74.06 307 ASP B O 1
ATOM 5099 N N . TRP B 1 308 ? -24 -22.328 -3.035 1 79.81 308 TRP B N 1
ATOM 5100 C CA . TRP B 1 308 ? -23.062 -23.094 -2.221 1 79.81 308 TRP B CA 1
ATOM 5101 C C . TRP B 1 308 ? -22.141 -22.156 -1.437 1 79.81 308 TRP B C 1
ATOM 5103 O O . TRP B 1 308 ? -21.422 -22.594 -0.539 1 79.81 308 TRP B O 1
ATOM 5113 N N . LEU B 1 309 ? -22.109 -20.875 -1.758 1 80.56 309 LEU B N 1
ATOM 5114 C CA . LEU B 1 309 ? -21.297 -19.922 -1.003 1 80.56 309 LEU B CA 1
ATOM 5115 C C . LEU B 1 309 ? -21.672 -19.953 0.477 1 80.56 309 LEU B C 1
ATOM 5117 O O . LEU B 1 309 ? -20.828 -19.688 1.335 1 80.56 309 LEU B O 1
ATOM 5121 N N . ALA B 1 310 ? -22.891 -20.266 0.72 1 75.38 310 ALA B N 1
ATOM 5122 C CA . ALA B 1 310 ? -23.391 -20.344 2.092 1 75.38 310 ALA B CA 1
ATOM 5123 C C . ALA B 1 310 ? -22.719 -21.484 2.85 1 75.38 310 ALA B C 1
ATOM 5125 O O . ALA B 1 310 ? -22.75 -21.531 4.082 1 75.38 310 ALA B O 1
ATOM 5126 N N . ASN B 1 311 ? -22.109 -22.438 2.078 1 83.94 311 ASN B N 1
ATOM 5127 C CA . ASN B 1 311 ? -21.422 -23.562 2.695 1 83.94 311 ASN B CA 1
ATOM 5128 C C . ASN B 1 311 ? -20.109 -23.141 3.359 1 83.94 311 ASN B C 1
ATOM 5130 O O . ASN B 1 311 ? -19.547 -23.875 4.164 1 83.94 311 ASN B O 1
ATOM 5134 N N . LEU B 1 312 ? -19.719 -21.938 3.027 1 88.5 312 LEU B N 1
ATOM 5135 C CA . LEU B 1 312 ? -18.469 -21.438 3.602 1 88.5 312 LEU B CA 1
ATOM 5136 C C . LEU B 1 312 ? -18.703 -20.844 4.984 1 88.5 312 LEU B C 1
ATOM 5138 O O . LEU B 1 312 ? -18.594 -19.625 5.164 1 88.5 312 LEU B O 1
ATOM 5142 N N . SER B 1 313 ? -18.891 -21.688 5.922 1 83.69 313 SER B N 1
ATOM 5143 C CA . SER B 1 313 ? -19.375 -21.328 7.25 1 83.69 313 SER B CA 1
ATOM 5144 C C . SER B 1 313 ? -18.344 -20.531 8.031 1 83.69 313 SER B C 1
ATOM 5146 O O . SER B 1 313 ? -18.703 -19.797 8.961 1 83.69 313 SER B O 1
ATOM 5148 N N . SER B 1 314 ? -17.094 -20.609 7.633 1 90.19 314 SER B N 1
ATOM 5149 C CA . SER B 1 314 ? -16.031 -19.922 8.367 1 90.19 314 SER B CA 1
ATOM 5150 C C . SER B 1 314 ? -15.672 -18.594 7.699 1 90.19 314 SER B C 1
ATOM 5152 O O . SER B 1 314 ? -14.797 -17.875 8.18 1 90.19 314 SER B O 1
ATOM 5154 N N . LEU B 1 315 ? -16.312 -18.219 6.625 1 91.88 315 LEU B N 1
ATOM 5155 C CA . LEU B 1 315 ? -15.953 -17.062 5.832 1 91.88 315 LEU B CA 1
ATOM 5156 C C . LEU B 1 315 ? -16.172 -15.773 6.625 1 91.88 315 LEU B C 1
ATOM 5158 O O . LEU B 1 315 ? -17.266 -15.508 7.098 1 91.88 315 LEU B O 1
ATOM 5162 N N . GLN B 1 316 ? -15.172 -15.039 6.75 1 94.06 316 GLN B N 1
ATOM 5163 C CA . GLN B 1 316 ? -15.234 -13.797 7.512 1 94.06 316 GLN B CA 1
ATOM 5164 C C . GLN B 1 316 ? -15.094 -12.586 6.598 1 94.06 316 GLN B C 1
ATOM 5166 O O . GLN B 1 316 ? -15.562 -11.492 6.93 1 94.06 316 GLN B O 1
ATOM 5171 N N . GLU B 1 317 ? -14.469 -12.828 5.531 1 95.75 317 GLU B N 1
ATOM 5172 C CA . GLU B 1 317 ? -14.258 -11.734 4.586 1 95.75 317 GLU B CA 1
ATOM 5173 C C . GLU B 1 317 ? -14.625 -12.156 3.168 1 95.75 317 GLU B C 1
ATOM 5175 O O . GLU B 1 317 ? -14.125 -13.172 2.666 1 95.75 317 GLU B O 1
ATOM 5180 N N . LEU B 1 318 ? -15.453 -11.375 2.539 1 90.38 318 LEU B N 1
ATOM 5181 C CA . LEU B 1 318 ? -15.844 -11.617 1.155 1 90.38 318 LEU B CA 1
ATOM 5182 C C . LEU B 1 318 ? -15.648 -10.359 0.311 1 90.38 318 LEU B C 1
ATOM 5184 O O . LEU B 1 318 ? -16.094 -9.273 0.687 1 90.38 318 LEU B O 1
ATOM 5188 N N . THR B 1 319 ? -14.938 -10.492 -0.69 1 91.56 319 THR B N 1
ATOM 5189 C CA . THR B 1 319 ? -14.727 -9.398 -1.637 1 91.56 319 THR B CA 1
ATOM 5190 C C . THR B 1 319 ? -15.242 -9.781 -3.021 1 91.56 319 THR B C 1
ATOM 5192 O O . THR B 1 319 ? -14.922 -10.852 -3.539 1 91.56 319 THR B O 1
ATOM 5195 N N . ILE B 1 320 ? -16.031 -9.008 -3.566 1 84.88 320 ILE B N 1
ATOM 5196 C CA . ILE B 1 320 ? -16.531 -9.164 -4.93 1 84.88 320 ILE B CA 1
ATOM 5197 C C . ILE B 1 320 ? -16.094 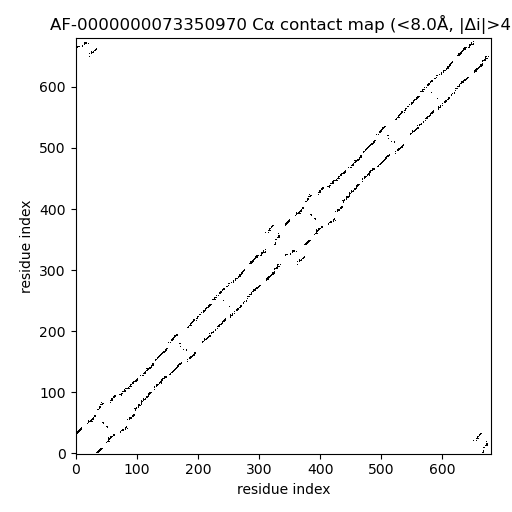-7.961 -5.77 1 84.88 320 ILE B C 1
ATOM 5199 O O . ILE B 1 320 ? -16.422 -6.82 -5.441 1 84.88 320 ILE B O 1
ATOM 5203 N N . CYS B 1 321 ? -15.336 -8.344 -6.777 1 84.44 321 CYS B N 1
ATOM 5204 C CA . CYS B 1 321 ? -14.742 -7.266 -7.562 1 84.44 321 CYS B CA 1
ATOM 5205 C C . CYS B 1 321 ? -14.953 -7.496 -9.055 1 84.44 321 CYS B C 1
ATOM 5207 O O . CYS B 1 321 ? -14.68 -8.586 -9.562 1 84.44 321 CYS B O 1
ATOM 5209 N N . TYR B 1 322 ? -15.414 -6.516 -9.805 1 79.5 322 TYR B N 1
ATOM 5210 C CA . TYR B 1 322 ? -15.594 -6.539 -11.258 1 79.5 322 TYR B CA 1
ATOM 5211 C C . TYR B 1 322 ? -16.516 -7.68 -11.672 1 79.5 322 TYR B C 1
ATOM 5213 O O . TYR B 1 322 ? -16.188 -8.461 -12.57 1 79.5 322 TYR B O 1
ATOM 5221 N N . CYS B 1 323 ? -17.422 -7.824 -10.953 1 76.44 323 CYS B N 1
ATOM 5222 C CA . CYS B 1 323 ? -18.453 -8.797 -11.297 1 76.44 323 CYS B CA 1
ATOM 5223 C C . CYS B 1 323 ? -19.734 -8.102 -11.727 1 76.44 323 CYS B C 1
ATOM 5225 O O . CYS B 1 323 ? -20.594 -7.789 -10.891 1 76.44 323 CYS B O 1
ATOM 5227 N N . LYS B 1 324 ? -19.812 -7.859 -13.008 1 67.56 324 LYS B N 1
ATOM 5228 C CA . LYS B 1 324 ? -20.875 -7.016 -13.57 1 67.56 324 LYS B CA 1
ATOM 5229 C C . LYS B 1 324 ? -22.234 -7.695 -13.477 1 67.56 324 LYS B C 1
ATOM 5231 O O . LYS B 1 324 ? -23.266 -7.027 -13.375 1 67.56 324 LYS B O 1
ATOM 5236 N N . ASN B 1 325 ? -22.156 -9.023 -13.539 1 63.97 325 ASN B N 1
ATOM 5237 C CA . ASN B 1 325 ? -23.422 -9.727 -13.688 1 63.97 325 ASN B CA 1
ATOM 5238 C C . ASN B 1 325 ? -24.016 -10.109 -12.336 1 63.97 325 ASN B C 1
ATOM 5240 O O . ASN B 1 325 ? -25.141 -10.609 -12.258 1 63.97 325 ASN B O 1
ATOM 5244 N N . PHE B 1 326 ? -23.203 -9.852 -11.305 1 64.38 326 PHE B N 1
ATOM 5245 C CA . PHE B 1 326 ? -23.703 -10.32 -10.016 1 64.38 326 PHE B CA 1
ATOM 5246 C C . PHE B 1 326 ? -24.828 -9.43 -9.508 1 64.38 326 PHE B C 1
ATOM 5248 O O . PHE B 1 326 ? -24.625 -8.242 -9.25 1 64.38 326 PHE B O 1
ATOM 5255 N N . LYS B 1 327 ? -26.062 -10.125 -9.711 1 58.72 327 LYS B N 1
ATOM 5256 C CA . LYS B 1 327 ? -27.25 -9.359 -9.336 1 58.72 327 LYS B CA 1
ATOM 5257 C C . LYS B 1 327 ? -27.672 -9.664 -7.902 1 58.72 327 LYS B C 1
ATOM 5259 O O . LYS B 1 327 ? -28.297 -8.828 -7.242 1 58.72 327 LYS B O 1
ATOM 5264 N N . TYR B 1 328 ? -27.281 -11.125 -7.605 1 55.62 328 TYR B N 1
ATOM 5265 C CA . TYR B 1 328 ? -27.812 -11.578 -6.328 1 55.62 328 TYR B CA 1
ATOM 5266 C C . TYR B 1 328 ? -26.781 -12.391 -5.555 1 55.62 328 TYR B C 1
ATOM 5268 O O . TYR B 1 328 ? -25.906 -13.023 -6.152 1 55.62 328 TYR B O 1
ATOM 5276 N N . LEU B 1 329 ? -26.594 -12.156 -4.172 1 56.22 329 LEU B N 1
ATOM 5277 C CA . LEU B 1 329 ? -25.891 -13.109 -3.328 1 56.22 329 LEU B CA 1
ATOM 5278 C C . LEU B 1 329 ? -26.719 -14.375 -3.127 1 56.22 329 LEU B C 1
ATOM 5280 O O . LEU B 1 329 ? -27.953 -14.344 -3.252 1 56.22 329 LEU B O 1
ATOM 5284 N N . PRO B 1 330 ? -25.938 -15.68 -2.998 1 51.66 330 PRO B N 1
ATOM 5285 C CA . PRO B 1 330 ? -26.688 -16.938 -2.9 1 51.66 330 PRO B CA 1
ATOM 5286 C C . PRO B 1 330 ? -27.766 -16.891 -1.821 1 51.66 330 PRO B C 1
ATOM 5288 O O . PRO B 1 330 ? -27.656 -16.125 -0.859 1 51.66 330 PRO B O 1
ATOM 5291 N N . SER B 1 331 ? -28.922 -17.594 -2.193 1 42.56 331 SER B N 1
ATOM 5292 C CA . SER B 1 331 ? -29.984 -17.891 -1.248 1 42.56 331 SER B CA 1
ATOM 5293 C C . SER B 1 331 ? -29.625 -19.094 -0.371 1 42.56 331 SER B C 1
ATOM 5295 O O . SER B 1 331 ? -28.844 -19.953 -0.773 1 42.56 331 SER B O 1
ATOM 5297 N N . SER B 1 332 ? -29.453 -19.094 0.949 1 37.69 332 SER B N 1
ATOM 5298 C CA . SER B 1 332 ? -29.203 -20.203 1.871 1 37.69 332 SER B CA 1
ATOM 5299 C C . SER B 1 332 ? -29.984 -21.453 1.462 1 37.69 332 SER B C 1
ATOM 5301 O O . SER B 1 332 ? -30.047 -22.422 2.209 1 37.69 332 SER B O 1
ATOM 5303 N N . THR B 1 333 ? -30.344 -22.031 0.39 1 33 333 THR B N 1
ATOM 5304 C CA . THR B 1 333 ? -30.984 -23.344 0.362 1 33 333 THR B CA 1
ATOM 5305 C C . THR B 1 333 ? -30.062 -24.406 0.958 1 33 333 THR B C 1
ATOM 5307 O O . THR B 1 333 ? -30.484 -25.547 1.179 1 33 333 THR B O 1
ATOM 5310 N N . ALA B 1 334 ? -28.75 -24.469 0.749 1 35.22 334 ALA B N 1
ATOM 5311 C CA . ALA B 1 334 ? -28.094 -25.766 0.61 1 35.22 334 ALA B CA 1
ATOM 5312 C C . ALA B 1 334 ? -27.828 -26.391 1.976 1 35.22 334 ALA B C 1
ATOM 5314 O O . ALA B 1 334 ? -27.172 -27.438 2.07 1 35.22 334 ALA B O 1
ATOM 5315 N N . CYS B 1 335 ? -27.875 -25.828 3.135 1 31.25 335 CYS B N 1
ATOM 5316 C CA . CYS B 1 335 ? -27.266 -26.672 4.152 1 31.25 335 CYS B CA 1
ATOM 5317 C C . CYS B 1 335 ? -28.172 -27.859 4.5 1 31.25 335 CYS B C 1
ATOM 5319 O O . CYS B 1 335 ? -27.906 -28.578 5.473 1 31.25 335 CYS B O 1
ATOM 5321 N N . ASN B 1 336 ? -29.328 -28.109 4.191 1 29.69 336 ASN B N 1
ATOM 5322 C CA . ASN B 1 336 ? -29.844 -29.25 4.934 1 29.69 336 ASN B CA 1
ATOM 5323 C C . ASN B 1 336 ? -29.219 -30.562 4.469 1 29.69 336 ASN B C 1
ATOM 5325 O O . ASN B 1 336 ? -29.734 -31.234 3.58 1 29.69 336 ASN B O 1
ATOM 5329 N N . ALA B 1 337 ? -27.969 -30.734 4.227 1 30.56 337 ALA B N 1
ATOM 5330 C CA . ALA B 1 337 ? -27.547 -32.125 4.219 1 30.56 337 ALA B CA 1
ATOM 5331 C C . ALA B 1 337 ? -27.953 -32.812 5.516 1 30.56 337 ALA B C 1
ATOM 5333 O O . ALA B 1 337 ? -27.812 -32.25 6.602 1 30.56 337 ALA B O 1
ATOM 5334 N N . SER B 1 338 ? -28.797 -33.906 5.492 1 24.94 338 SER B N 1
ATOM 5335 C CA . SER B 1 338 ? -29.219 -34.938 6.441 1 24.94 338 SER B CA 1
ATOM 5336 C C . SER B 1 338 ? -28.062 -35.406 7.324 1 24.94 338 SER B C 1
ATOM 5338 O O . SER B 1 338 ? -26.938 -35.531 6.855 1 24.94 338 SER B O 1
ATOM 5340 N N . PRO B 1 339 ? -28.156 -35.281 8.594 1 26.67 339 PRO B N 1
ATOM 5341 C CA . PRO B 1 339 ? -27.453 -36.156 9.523 1 26.67 339 PRO B CA 1
ATOM 5342 C C . PRO B 1 339 ? -27.453 -37.625 9.062 1 26.67 339 PRO B C 1
ATOM 5344 O O . PRO B 1 339 ? -28.516 -38.25 8.969 1 26.67 339 PRO B O 1
ATOM 5347 N N . ASN B 1 340 ? -27.094 -38.031 7.844 1 21.52 340 ASN B N 1
ATOM 5348 C CA . ASN B 1 340 ? -26.906 -39.469 7.953 1 21.52 340 ASN B CA 1
ATOM 5349 C C . ASN B 1 340 ? -25.656 -39.812 8.75 1 21.52 340 ASN B C 1
ATOM 5351 O O . ASN B 1 340 ? -24.609 -39.188 8.578 1 21.52 340 ASN B O 1
#

InterPro domains:
  IPR032675 Leucine-rich repeat domain superfamily [G3DSA:3.80.10.10] (2-167)
  IPR032675 Leucine-rich repeat domain superfamily [G3DSA:3.80.10.10] (177-337)